Protein 4C0R (pdb70)

B-factor: mean 17.88, std 7.87, range [5.12, 104.52]

Organism: Streptococcus mutans (NCBI:txid1309)

Secondary structure (DSSP, 8-state):
-PEEEEEEE--EETTTEEEETTEEESHHHHHHHHHHTT-SSEEEEEEE--HHHHHHHHHTTS-SEEEEEEEP-HHHHTTSEE-S--EE--EEEEEETT-S--SGGGGTT-EEEE-TTSTHHHHHHHHHHH-TTS--EEEE--S-HHHHHHHHHTTSSS-EEEEHHHHHHHHHHTT-TTEEEEE---SS--EEEEEE-TT-HHHHHHHHHHHHHHHHTTHHHHHIIIIISS--PPPGGG-/-EEEEEE---BTTTBEEETTEEESHHHHHHHHHHTT-SS-EEEEEE--HHHHHHHHHTTS-SEEEEEEEP-HHHHTTSEEPSP-EE--EEEEEETT-S--SGGGGTT-EEEE-TTSTHHHHHHHHHHTSTTS--EEEE--S-HHHHHHHHHTTSSS-EEEEHHHHHHHHHHTT-TTEEEEE---SS--EEEEEE-TT-HHHHHHHHHHHHHHHHTTHHHHHIIIIISS--PPPGGGG-

Nearest PDB structures (foldseek):
  4c0r-assembly1_A  TM=1.004E+00  e=1.695E-51  Streptococcus mutans
  4eq9-assembly1_A  TM=9.836E-01  e=1.104E-36  Streptococcus pneumoniae str. Canada MDR_19A
  5uh0-assembly3_A  TM=8.192E-01  e=5.612E-16  Yersinia pestis
  2q89-assembly1_A  TM=8.046E-01  e=5.385E-15  Sinorhizobium meliloti
  5uh0-assembly3_B-2  TM=8.343E-01  e=3.258E-15  Yersinia pestis

Structure (mmCIF, N/CA/C/O backbone):
data_4C0R
#
_entry.id   4C0R
#
_cell.length_a   37.040
_cell.length_b   103.120
_cell.length_c   64.090
_cell.angle_alpha   90.00
_cell.angle_beta   92.31
_cell.angle_gamma   90.00
#
_symmetry.space_group_name_H-M   'P 1 21 1'
#
loop_
_entity.id
_entity.type
_entity.pdbx_description
1 polymer 'PUTATIVE AMINO ACID BINDING PROTEIN'
2 non-polymer 'OXIDIZED GLUTATHIONE DISULFIDE'
3 non-polymer 'CADMIUM ION'
4 non-polymer 'CHLORIDE ION'
5 water water
#
loop_
_atom_site.group_PDB
_atom_site.id
_atom_site.type_symbol
_atom_site.label_atom_id
_atom_site.label_alt_id
_atom_site.label_comp_id
_atom_site.label_asym_id
_atom_site.label_entity_id
_atom_site.label_seq_id
_atom_site.pdbx_PDB_ins_code
_atom_site.Cartn_x
_atom_site.Cartn_y
_atom_site.Cartn_z
_atom_site.occupancy
_atom_site.B_iso_or_equiv
_atom_site.auth_seq_id
_atom_site.auth_comp_id
_atom_site.auth_asym_id
_atom_site.auth_atom_id
_atom_site.pdbx_PDB_model_num
ATOM 1 N N . MET A 1 1 ? 8.896 24.298 9.791 1.00 29.66 1 MET A N 1
ATOM 2 C CA . MET A 1 1 ? 7.707 23.551 10.318 1.00 22.54 1 MET A CA 1
ATOM 3 C C . MET A 1 1 ? 7.979 23.083 11.746 1.00 21.19 1 MET A C 1
ATOM 4 O O . MET A 1 1 ? 9.103 23.137 12.236 1.00 21.34 1 MET A O 1
ATOM 20 N N . ASP A 1 2 ? 6.928 22.690 12.443 1.00 19.17 2 ASP A N 1
ATOM 21 C CA . ASP A 1 2 ? 7.084 22.290 13.829 1.00 17.29 2 ASP A CA 1
ATOM 22 C C . ASP A 1 2 ? 8.101 21.143 13.900 1.00 19.07 2 ASP A C 1
ATOM 23 O O . ASP A 1 2 ? 8.247 20.354 12.960 1.00 20.47 2 ASP A O 1
ATOM 32 N N . LYS A 1 3 ? 8.747 21.026 15.053 1.00 16.84 3 LYS A N 1
ATOM 33 C CA . LYS A 1 3 ? 9.652 19.932 15.315 1.00 14.07 3 LYS A CA 1
ATOM 34 C C . LYS A 1 3 ? 8.864 18.623 15.353 1.00 18.33 3 LYS A C 1
ATOM 35 O O . LYS A 1 3 ? 7.867 18.541 16.077 1.00 18.72 3 LYS A O 1
ATOM 42 N N . THR A 1 4 ? 9.298 17.609 14.593 1.00 17.39 4 THR A N 1
ATOM 43 C CA . THR A 1 4 ? 8.673 16.280 14.581 1.00 13.88 4 THR A CA 1
ATOM 44 C C . THR A 1 4 ? 9.286 15.515 15.741 1.00 14.95 4 THR A C 1
ATOM 45 O O . THR A 1 4 ? 10.515 15.406 15.810 1.00 21.10 4 THR A O 1
ATOM 56 N N . VAL A 1 5 ? 8.447 15.006 16.616 1.00 14.15 5 VAL A N 1
ATOM 57 C CA . VAL A 1 5 ? 8.873 14.172 17.744 1.00 14.67 5 VAL A CA 1
ATOM 58 C C . VAL A 1 5 ? 8.301 12.804 17.429 1.00 11.21 5 VAL A C 1
ATOM 59 O O . VAL A 1 5 ? 7.094 12.692 17.222 1.00 13.41 5 VAL A O 1
ATOM 72 N N . THR A 1 6 ? 9.109 11.742 17.447 1.00 8.75 6 THR A N 1
ATOM 73 C CA . THR A 1 6 ? 8.565 10.401 17.240 1.00 9.91 6 THR A CA 1
ATOM 74 C C . THR A 1 6 ? 8.510 9.633 18.563 1.00 9.15 6 THR A C 1
ATOM 75 O O . THR A 1 6 ? 9.495 9.495 19.273 1.00 9.33 6 THR A O 1
ATOM 86 N N . LEU A 1 7 ? 7.291 9.245 18.914 1.00 8.17 7 LEU A N 1
ATOM 87 C CA . LEU A 1 7 ? 7.020 8.361 20.064 1.00 8.50 7 LEU A CA 1
ATOM 88 C C . LEU A 1 7 ? 6.972 6.924 19.564 1.00 9.55 7 LEU A C 1
ATOM 89 O O . LEU A 1 7 ? 6.191 6.588 18.667 1.00 11.10 7 LEU A O 1
ATOM 105 N N . ALA A 1 8 ? 7.852 6.099 20.121 1.00 7.42 8 ALA A N 1
ATOM 106 C CA . ALA A 1 8 ? 7.916 4.673 19.758 1.00 8.85 8 ALA A CA 1
ATOM 107 C C . ALA A 1 8 ? 7.202 3.798 20.777 1.00 6.49 8 ALA A C 1
ATOM 108 O O . ALA A 1 8 ? 7.300 4.018 21.983 1.00 8.03 8 ALA A O 1
ATOM 115 N N . THR A 1 9 ? 6.419 2.830 20.257 1.00 7.92 9 THR A N 1
ATOM 116 C CA . THR A 1 9 ? 5.674 1.936 21.088 1.00 8.06 9 THR A CA 1
ATOM 117 C C . THR A 1 9 ? 5.638 0.571 20.466 1.00 10.64 9 THR A C 1
ATOM 118 O O . THR A 1 9 ? 5.903 0.466 19.287 1.00 10.23 9 THR A O 1
ATOM 129 N N . VAL A 1 10 ? 5.273 -0.465 21.218 1.00 8.85 10 VAL A N 1
ATOM 130 C CA . VAL A 1 10 ? 5.141 -1.793 20.609 1.00 7.53 10 VAL A CA 1
ATOM 131 C C . VAL A 1 10 ? 3.712 -1.980 20.113 1.00 8.73 10 VAL A C 1
ATOM 132 O O . VAL A 1 10 ? 3.487 -2.572 19.046 1.00 9.94 10 VAL A O 1
ATOM 145 N N . GLY A 1 11 ? 2.711 -1.521 20.858 1.00 8.92 11 GLY A N 1
ATOM 146 C CA . GLY A 1 11 ? 1.351 -1.599 20.386 1.00 8.03 11 GLY A CA 1
ATOM 147 C C . GLY A 1 11 ? 0.742 -2.989 20.487 1.00 9.31 11 GLY A C 1
ATOM 148 O O . GLY A 1 11 ? -0.296 -3.262 19.835 1.00 11.17 11 GLY A O 1
ATOM 152 N N . THR A 1 12 ? 1.297 -3.830 21.374 1.00 8.92 12 THR A N 1
ATOM 153 C CA . THR A 1 12 ? 0.747 -5.154 21.644 1.00 9.91 12 THR A CA 1
ATOM 154 C C . THR A 1 12 ? 0.498 -5.440 23.104 1.00 10.64 12 THR A C 1
ATOM 155 O O . THR A 1 12 ? 0.554 -6.602 23.561 1.00 11.65 12 THR A O 1
ATOM 166 N N . THR A 1 13 ? 0.216 -4.391 23.867 1.00 8.98 13 THR A N 1
ATOM 167 C CA . THR A 1 13 ? 0.037 -4.480 25.301 1.00 7.80 13 THR A CA 1
ATOM 168 C C . THR A 1 13 ? -1.252 -3.776 25.745 1.00 7.17 13 THR A C 1
ATOM 169 O O . THR A 1 13 ? -1.202 -2.689 26.342 1.00 8.41 13 THR A O 1
ATOM 180 N N . ASN A 1 14 ? -2.356 -4.393 25.434 1.00 8.54 14 ASN A N 1
ATOM 181 C CA . ASN A 1 14 ? -3.652 -3.839 25.803 1.00 7.73 14 ASN A CA 1
ATOM 182 C C . ASN A 1 14 ? -3.740 -3.808 27.320 1.00 7.39 14 ASN A C 1
ATOM 183 O O . ASN A 1 14 ? -3.402 -4.789 27.945 1.00 8.78 14 ASN A O 1
ATOM 194 N N . PRO A 1 15 ? -4.183 -2.692 27.932 1.00 7.16 15 PRO A N 1
ATOM 195 C CA . PRO A 1 15 ? -4.764 -1.473 27.369 1.00 7.72 15 PRO A CA 1
ATOM 196 C C . PRO A 1 15 ? -3.850 -0.262 27.350 1.00 7.17 15 PRO A C 1
ATOM 197 O O . PRO A 1 15 ? -4.304 0.841 27.169 1.00 8.90 15 PRO A O 1
ATOM 208 N N . PHE A 1 16 ? -2.540 -0.470 27.484 1.00 6.39 16 PHE A N 1
ATOM 209 C CA . PHE A 1 16 ? -1.597 0.638 27.464 1.00 6.44 16 PHE A CA 1
ATOM 210 C C . PHE A 1 16 ? -1.287 1.111 26.066 1.00 6.56 16 PHE A C 1
ATOM 211 O O . PHE A 1 16 ? -1.188 2.295 25.798 1.00 7.37 16 PHE A O 1
ATOM 228 N N . SER A 1 17 ? -1.145 0.144 25.181 1.00 6.78 17 SER A N 1
ATOM 229 C CA . SER A 1 17 ? -0.721 0.429 23.819 1.00 6.54 17 SER A CA 1
ATOM 230 C C . SER A 1 17 ? -1.183 -0.714 22.918 1.00 6.84 17 SER A C 1
ATOM 231 O O . SER A 1 17 ? -0.745 -1.852 23.078 1.00 8.64 17 SER A O 1
ATOM 239 N N . TYR A 1 18 ? -2.102 -0.417 22.018 1.00 7.33 18 TYR A N 1
ATOM 240 C CA . TYR A 1 18 ? -2.732 -1.469 21.169 1.00 9.17 18 TYR A CA 1
ATOM 241 C C . TYR A 1 18 ? -3.429 -0.807 19.979 1.00 9.05 18 TYR A C 1
ATOM 242 O O . TYR A 1 18 ? -3.627 0.376 19.943 1.00 9.67 18 TYR A O 1
ATOM 260 N N . GLU A 1 19 ? -3.807 -1.610 18.985 1.00 11.76 19 GLU A N 1
ATOM 261 C CA . GLU A 1 19 ? -4.585 -1.076 17.892 1.00 10.27 19 GLU A CA 1
ATOM 262 C C . GLU A 1 19 ? -6.050 -1.439 17.982 1.00 12.48 19 GLU A C 1
ATOM 263 O O . GLU A 1 19 ? -6.418 -2.537 18.374 1.00 13.96 19 GLU A O 1
ATOM 275 N N . LYS A 1 20 ? -6.857 -0.479 17.557 1.00 16.48 20 LYS A N 1
ATOM 276 C CA . LYS A 1 20 ? -8.298 -0.668 17.360 1.00 15.44 20 LYS A CA 1
ATOM 277 C C . LYS A 1 20 ? -8.569 -0.253 15.915 1.00 18.42 20 LYS A C 1
ATOM 278 O O . LYS A 1 20 ? -8.221 0.859 15.515 1.00 18.57 20 LYS A O 1
ATOM 285 N N . LYS A 1 21 ? -9.125 -1.184 15.136 1.00 22.18 21 LYS A N 1
ATOM 286 C CA . LYS A 1 21 ? -9.344 -0.928 13.708 1.00 27.32 21 LYS A CA 1
ATOM 287 C C . LYS A 1 21 ? -8.065 -0.418 13.042 1.00 22.44 21 LYS A C 1
ATOM 288 O O . LYS A 1 21 ? -8.082 0.495 12.225 1.00 21.90 21 LYS A O 1
ATOM 292 N N . GLY A 1 22 ? -6.929 -0.979 13.422 1.00 19.54 22 GLY A N 1
ATOM 293 C CA . GLY A 1 22 ? -5.675 -0.569 12.837 1.00 16.12 22 GLY A CA 1
ATOM 294 C C . GLY A 1 22 ? -5.009 0.676 13.367 1.00 17.10 22 GLY A C 1
ATOM 295 O O . GLY A 1 22 ? -3.878 0.977 12.988 1.00 19.50 22 GLY A O 1
ATOM 299 N N . LYS A 1 23 ? -5.690 1.408 14.250 1.00 16.63 23 LYS A N 1
ATOM 300 C CA . LYS A 1 23 ? -5.137 2.665 14.733 1.00 15.08 23 LYS A CA 1
ATOM 301 C C . LYS A 1 23 ? -4.626 2.536 16.184 1.00 14.14 23 LYS A C 1
ATOM 302 O O . LYS A 1 23 ? -5.295 1.917 17.011 1.00 14.84 23 LYS A O 1
ATOM 3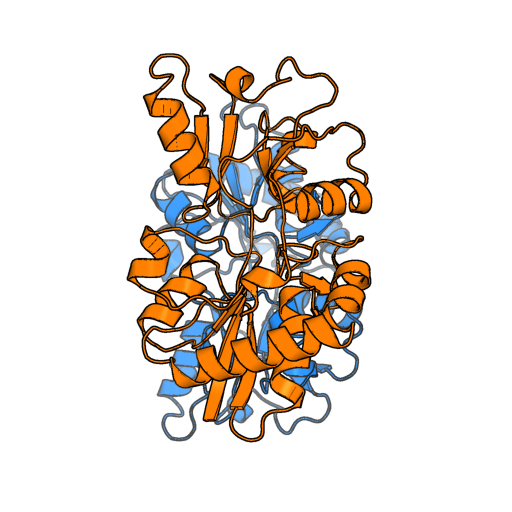06 N N . LEU A 1 24 ? -3.467 3.109 16.452 1.00 14.00 24 LEU A N 1
ATOM 307 C CA . LEU A 1 24 ? -2.846 3.032 17.792 1.00 13.90 24 LEU A CA 1
ATOM 308 C C . LEU A 1 24 ? -3.663 3.820 18.773 1.00 10.49 24 LEU A C 1
ATOM 309 O O . LEU A 1 24 ? -4.074 4.958 18.499 1.00 12.91 24 LEU A O 1
ATOM 325 N N . THR A 1 25 ? -3.906 3.204 19.932 1.00 9.04 25 THR A N 1
ATOM 326 C CA . THR A 1 25 ? -4.623 3.791 21.029 1.00 10.67 25 THR A CA 1
ATOM 327 C C . THR A 1 25 ? -4.151 3.132 22.319 1.00 9.29 25 THR A C 1
ATOM 328 O O . THR A 1 25 ? -3.106 2.485 22.325 1.00 11.31 25 THR A O 1
ATOM 339 N N . GLY A 1 26 ? -4.868 3.359 23.401 1.00 9.02 26 GLY A N 1
ATOM 340 C CA . GLY A 1 26 ? -4.469 2.864 24.699 1.00 8.14 26 GLY A CA 1
ATOM 341 C C . GLY A 1 26 ? -3.941 4.017 25.570 1.00 8.76 26 GLY A C 1
ATOM 342 O O . GLY A 1 26 ? -3.675 5.114 25.106 1.00 9.57 26 GLY A O 1
ATOM 346 N N . TYR A 1 27 ? -3.807 3.754 26.853 1.00 6.42 27 TYR A N 1
ATOM 347 C CA . TYR A 1 27 ? -3.507 4.789 27.819 1.00 7.19 27 TYR A CA 1
ATOM 348 C C . TYR A 1 27 ? -2.226 5.529 27.438 1.00 6.33 27 TYR A C 1
ATOM 349 O O . TYR A 1 27 ? -2.199 6.740 27.518 1.00 6.71 27 TYR A O 1
ATOM 367 N N . ASP A 1 28 ? -1.128 4.829 27.179 1.00 7.17 28 ASP A N 1
ATOM 368 C CA . ASP A 1 28 ? 0.114 5.560 26.920 1.00 7.82 28 ASP A CA 1
ATOM 369 C C . ASP A 1 28 ? -0.082 6.545 25.739 1.00 7.48 28 ASP A C 1
ATOM 370 O O . ASP A 1 28 ? 0.414 7.684 25.740 1.00 7.06 28 ASP A O 1
ATOM 379 N N . ILE A 1 29 ? -0.758 6.059 24.704 1.00 8.03 29 ILE A N 1
ATOM 380 C CA . ILE A 1 29 ? -0.941 6.821 23.490 1.00 8.02 29 ILE A CA 1
ATOM 381 C C . ILE A 1 29 ? -1.867 7.987 23.692 1.00 6.90 29 ILE A C 1
ATOM 382 O O . ILE A 1 29 ? -1.589 9.121 23.231 1.00 7.81 29 ILE A O 1
ATOM 398 N N . GLU A 1 30 ? -2.978 7.746 24.378 1.00 8.07 30 GLU A N 1
ATOM 399 C CA . GLU A 1 30 ? -3.965 8.778 24.546 1.00 8.16 30 GLU A CA 1
ATOM 400 C C . GLU A 1 30 ? -3.494 9.824 25.570 1.00 8.17 30 GLU A C 1
ATOM 401 O O . GLU A 1 30 ? -3.822 11.030 25.444 1.00 7.88 30 GLU A O 1
ATOM 413 N N . VAL A 1 31 ? -2.730 9.408 26.585 1.00 7.10 31 VAL A N 1
ATOM 414 C CA . VAL A 1 31 ? -2.075 10.375 27.442 1.00 7.64 31 VAL A CA 1
ATOM 415 C C . VAL A 1 31 ? -1.115 11.259 26.690 1.00 7.17 31 VAL A C 1
ATOM 416 O O . VAL A 1 31 ? -1.125 12.470 26.838 1.00 7.04 31 VAL A O 1
ATOM 429 N N . ALA A 1 32 ? -0.256 10.644 25.868 1.00 5.12 32 ALA A N 1
ATOM 430 C CA . ALA A 1 32 ? 0.641 11.427 25.056 1.00 8.29 32 ALA A CA 1
ATOM 431 C C . ALA A 1 32 ? -0.132 12.422 24.157 1.00 8.28 32 ALA A C 1
ATOM 432 O O . ALA A 1 32 ? 0.242 13.592 24.075 1.00 7.76 32 ALA A O 1
ATOM 439 N N . LYS A 1 33 ? -1.189 11.952 23.484 1.00 7.24 33 LYS A N 1
ATOM 440 C CA . LYS A 1 33 ? -1.975 12.843 22.632 1.00 7.57 33 LYS A CA 1
ATOM 441 C C . LYS A 1 33 ? -2.529 14.001 23.445 1.00 9.09 33 LYS A C 1
ATOM 442 O O . LYS A 1 33 ? -2.530 15.138 22.987 1.00 8.76 33 LYS A O 1
ATOM 461 N N . GLU A 1 34 ? -3.028 13.722 24.627 1.00 8.35 34 GLU A N 1
ATOM 462 C CA . GLU A 1 34 ? -3.568 14.808 25.458 1.00 8.47 34 GLU A CA 1
ATOM 463 C C . GLU A 1 34 ? -2.472 15.773 25.904 1.00 10.18 34 GLU A C 1
ATOM 464 O O . GLU A 1 34 ? -2.665 16.987 25.839 1.00 8.83 34 GLU A O 1
ATOM 476 N N . VAL A 1 35 ? -1.328 15.254 26.291 1.00 7.01 35 VAL A N 1
ATOM 477 C CA . VAL A 1 35 ? -0.179 16.109 26.612 1.00 6.47 35 VAL A CA 1
ATOM 478 C C . VAL A 1 35 ? 0.146 17.072 25.463 1.00 8.96 35 VAL A C 1
ATOM 479 O O . VAL A 1 35 ? 0.371 18.268 25.654 1.00 9.75 35 VAL A O 1
ATOM 492 N N . PHE A 1 36 ? 0.262 16.522 24.285 1.00 7.67 36 PHE A N 1
ATOM 493 C CA . PHE A 1 36 ? 0.728 17.280 23.143 1.00 10.33 36 PHE A CA 1
ATOM 494 C C . PHE A 1 36 ? -0.345 18.162 22.458 1.00 11.67 36 PHE A C 1
ATOM 495 O O . PHE A 1 36 ? 0.013 18.978 21.591 1.00 11.66 36 PHE A O 1
ATOM 512 N N . LYS A 1 37 ? -1.601 18.039 22.862 1.00 9.32 37 LYS A N 1
ATOM 513 C CA . LYS A 1 37 ? -2.652 18.939 22.353 1.00 11.31 37 LYS A CA 1
ATOM 514 C C . LYS A 1 37 ? -2.292 20.378 22.601 1.00 12.71 37 LYS A C 1
ATOM 515 O O . LYS A 1 37 ? -2.667 21.277 21.789 1.00 13.86 37 LYS A O 1
ATOM 525 N N . ALA A 1 38 ? -1.615 20.684 23.714 1.00 10.18 38 ALA A N 1
ATOM 526 C CA . ALA A 1 38 ? -1.395 22.057 24.116 1.00 11.35 38 ALA A CA 1
ATOM 527 C C . ALA A 1 38 ? -0.043 22.579 23.665 1.00 14.63 38 ALA A C 1
ATOM 528 O O . ALA A 1 38 ? 0.494 23.447 24.309 1.00 17.09 38 ALA A O 1
ATOM 535 N N . SER A 1 39 ? 0.485 22.089 22.556 1.00 10.75 39 SER A N 1
ATOM 536 C CA . SER A 1 39 ? 1.795 22.515 22.095 1.00 10.58 39 SER A CA 1
ATOM 537 C C . SER A 1 39 ? 1.699 23.080 20.709 1.00 12.25 39 SER A C 1
ATOM 538 O O . SER A 1 39 ? 1.089 22.461 19.889 1.00 14.22 39 SER A O 1
ATOM 546 N N . ASP A 1 40 ? 2.314 24.240 20.468 1.00 14.78 40 ASP A N 1
ATOM 547 C CA . ASP A 1 40 ? 2.546 24.784 19.126 1.00 14.45 40 ASP A CA 1
ATOM 548 C C . ASP A 1 40 ? 3.889 24.366 18.548 1.00 13.36 40 ASP A C 1
ATOM 549 O O . ASP A 1 40 ? 4.167 24.693 17.429 1.00 16.82 40 ASP A O 1
ATOM 558 N N . LYS A 1 41 ? 4.722 23.706 19.328 1.00 12.95 41 LYS A N 1
ATOM 559 C CA . LYS A 1 41 ? 6.124 23.469 18.991 1.00 14.84 41 LYS A CA 1
ATOM 560 C C . LYS A 1 41 ? 6.330 22.077 18.466 1.00 13.99 41 LYS A C 1
ATOM 561 O O . LYS A 1 41 ? 7.051 21.891 17.466 1.00 12.37 41 LYS A O 1
ATOM 580 N N . TYR A 1 42 ? 5.682 21.101 19.107 1.00 11.38 42 TYR A N 1
ATOM 581 C CA . TYR A 1 42 ? 5.933 19.706 18.755 1.00 11.93 42 TYR A CA 1
ATOM 582 C C . TYR A 1 42 ? 4.762 19.082 17.980 1.00 11.32 42 TYR A C 1
ATOM 583 O O . TYR A 1 42 ? 3.591 19.188 18.380 1.00 11.26 42 TYR A O 1
ATOM 601 N N . ASP A 1 43 ? 5.078 18.406 16.883 1.00 11.13 43 ASP A N 1
ATOM 602 C CA . ASP A 1 43 ? 4.121 17.565 16.172 1.00 12.22 43 ASP A CA 1
ATOM 603 C C . ASP A 1 43 ? 4.594 16.128 16.359 1.00 11.72 43 ASP A C 1
ATOM 604 O O . ASP A 1 43 ? 5.700 15.773 15.914 1.00 13.45 43 ASP A O 1
ATOM 613 N N . VAL A 1 44 ? 3.750 15.304 16.992 1.00 10.81 44 VAL A N 1
ATOM 614 C CA . VAL A 1 44 ? 4.151 13.954 17.364 1.00 11.49 44 VAL A CA 1
ATOM 615 C C . VAL A 1 44 ? 3.684 12.964 16.305 1.00 9.33 44 VAL A C 1
ATOM 616 O O . VAL A 1 44 ? 2.572 13.064 15.758 1.00 12.89 44 VAL A O 1
ATOM 629 N N . LYS A 1 45 ? 4.578 12.023 16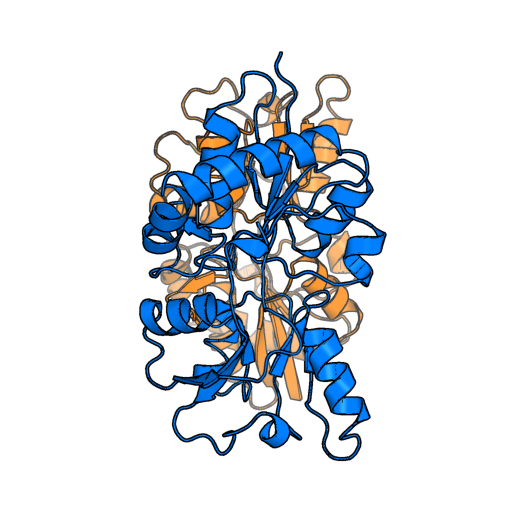.043 1.00 10.26 45 LYS A N 1
ATOM 630 C CA A LYS A 1 45 ? 4.351 10.848 15.219 0.43 12.39 45 LYS A CA 1
ATOM 631 C CA B LYS A 1 45 ? 4.304 10.845 15.244 0.57 12.39 45 LYS A CA 1
ATOM 632 C C . LYS A 1 45 ? 4.347 9.654 16.159 1.00 9.88 45 LYS A C 1
ATOM 633 O O . LYS A 1 45 ? 5.282 9.515 16.936 1.00 13.10 45 LYS A O 1
ATOM 670 N N . TYR A 1 46 ? 3.326 8.818 16.073 1.00 11.45 46 TYR A N 1
ATOM 671 C CA . TYR A 1 46 ? 3.220 7.646 16.917 1.00 11.25 46 TYR A CA 1
ATOM 672 C C . TYR A 1 46 ? 3.582 6.436 16.057 1.00 10.79 46 TYR A C 1
ATOM 673 O O . TYR A 1 46 ? 2.875 6.146 15.076 1.00 13.92 46 TYR A O 1
ATOM 691 N N . GLN A 1 47 ? 4.671 5.746 16.420 1.00 9.80 47 GLN A N 1
ATOM 692 C CA . GLN A 1 47 ? 5.249 4.724 15.575 1.00 11.38 47 GLN A CA 1
ATOM 693 C C . GLN A 1 47 ? 5.304 3.392 16.288 1.00 10.60 47 GLN A C 1
ATOM 694 O O . GLN A 1 47 ? 5.932 3.287 17.356 1.00 12.12 47 GLN A O 1
ATOM 708 N N . LYS A 1 48 ? 4.724 2.371 15.664 1.00 12.81 48 LYS A N 1
ATOM 709 C CA . LYS A 1 48 ? 4.812 1.016 16.183 1.00 12.66 48 LYS A CA 1
ATOM 710 C C . LYS A 1 48 ? 6.179 0.477 15.742 1.00 14.88 48 LYS A C 1
ATOM 711 O O . LYS A 1 48 ? 6.607 0.676 14.590 1.00 15.82 48 LYS A O 1
ATOM 730 N N . THR A 1 49 ? 6.876 -0.174 16.644 1.00 12.18 49 THR A N 1
ATOM 731 C CA . THR A 1 49 ? 8.164 -0.734 16.340 1.00 12.16 49 THR A CA 1
ATOM 732 C C . THR A 1 49 ? 8.414 -1.945 17.266 1.00 13.86 49 THR A C 1
ATOM 733 O O . THR A 1 49 ? 7.584 -2.229 18.140 1.00 12.18 49 THR A O 1
ATOM 744 N N . GLU A 1 50 ? 9.509 -2.657 17.091 1.00 12.81 50 GLU A N 1
ATOM 745 C CA . GLU A 1 50 ? 9.804 -3.754 17.996 1.00 13.46 50 GLU A CA 1
ATOM 746 C C . GLU A 1 50 ? 10.226 -3.218 19.358 1.00 12.21 50 GLU A C 1
ATOM 747 O O . GLU A 1 50 ? 10.827 -2.153 19.477 1.00 12.63 50 GLU A O 1
ATOM 759 N N . TRP A 1 51 ? 9.973 -4.017 20.396 1.00 12.05 51 TRP A N 1
ATOM 760 C CA . TRP A 1 51 ? 10.351 -3.634 21.744 1.00 11.42 51 TRP A CA 1
ATOM 761 C C . TRP A 1 51 ? 11.822 -3.255 21.835 1.00 12.90 51 TRP A C 1
ATOM 762 O O . TRP A 1 51 ? 12.166 -2.219 22.363 1.00 12.76 51 TRP A O 1
ATOM 783 N N . THR A 1 52 ? 12.696 -4.079 21.282 1.00 12.73 52 THR A N 1
ATOM 784 C CA . THR A 1 52 ? 14.123 -3.781 21.446 1.00 13.65 52 THR A CA 1
ATOM 785 C C . THR A 1 52 ? 14.499 -2.512 20.662 1.00 14.41 52 THR A C 1
ATOM 786 O O . THR A 1 52 ? 15.380 -1.777 21.073 1.00 14.19 52 THR A O 1
ATOM 797 N N . SER A 1 53 ? 13.758 -2.239 19.603 1.00 12.67 53 SER A N 1
ATOM 798 C CA . SER A 1 53 ? 14.008 -1.079 18.747 1.00 13.92 53 SER A CA 1
ATOM 799 C C . SER A 1 53 ? 13.586 0.231 19.417 1.00 14.10 53 SER A C 1
ATOM 800 O O . SER A 1 53 ? 14.115 1.290 19.088 1.00 13.82 53 SER A O 1
ATOM 808 N N . ILE A 1 54 ? 12.665 0.186 20.372 1.00 11.82 54 ILE A N 1
ATOM 809 C CA . ILE A 1 54 ? 12.337 1.400 21.123 1.00 9.95 54 ILE A CA 1
ATOM 810 C C . ILE A 1 54 ? 13.610 1.913 21.729 1.00 13.90 54 ILE A C 1
ATOM 811 O O . ILE A 1 54 ? 13.959 3.086 21.609 1.00 11.92 54 ILE A O 1
ATOM 827 N N . PHE A 1 55 ? 14.313 1.010 22.405 1.00 11.53 55 PHE A N 1
ATOM 828 C CA . PHE A 1 55 ? 15.490 1.406 23.146 1.00 11.76 55 PHE A CA 1
ATOM 829 C C . PHE A 1 55 ? 16.647 1.733 22.202 1.00 13.28 55 PHE A C 1
ATOM 830 O O . PHE A 1 55 ? 17.319 2.706 22.438 1.00 12.22 55 PHE A O 1
ATOM 847 N N . SER A 1 56 ? 16.846 0.952 21.165 1.00 14.52 56 SER A N 1
ATOM 848 C CA . SER A 1 56 ? 17.999 1.272 20.292 1.00 16.93 56 SER A CA 1
ATOM 849 C C . SER A 1 56 ? 17.739 2.562 19.508 1.00 14.91 56 SER A C 1
ATOM 850 O O . SER A 1 56 ? 18.652 3.339 19.217 1.00 14.88 56 SER A O 1
ATOM 858 N N . GLY A 1 57 ? 16.486 2.836 19.198 1.00 12.60 57 GLY A N 1
ATOM 859 C CA . GLY A 1 57 ? 16.131 4.074 18.529 1.00 12.28 57 GLY A CA 1
ATOM 860 C C . GLY A 1 57 ? 16.227 5.291 19.413 1.00 11.30 57 GLY A C 1
ATOM 861 O O . GLY A 1 57 ? 16.587 6.380 18.963 1.00 12.72 57 GLY A O 1
ATOM 865 N N . LEU A 1 58 ? 15.926 5.122 20.700 1.00 11.63 58 LEU A N 1
ATOM 866 C CA . LEU A 1 58 ? 16.144 6.200 21.628 1.00 9.14 58 LEU A CA 1
ATOM 867 C C . LEU A 1 58 ? 17.654 6.454 21.784 1.00 13.45 58 LEU A C 1
ATOM 868 O O . LEU A 1 58 ? 18.077 7.602 21.923 1.00 13.73 58 LEU A O 1
ATOM 884 N N . ASP A 1 59 ? 18.458 5.391 21.779 1.00 14.28 59 ASP A N 1
ATOM 885 C CA . ASP A 1 59 ? 19.921 5.561 21.872 1.00 16.39 59 ASP A CA 1
ATOM 886 C C . ASP A 1 59 ? 20.448 6.379 20.699 1.00 17.57 59 ASP A C 1
ATOM 887 O O . ASP A 1 59 ? 21.393 7.153 20.855 1.00 19.80 59 ASP A O 1
ATOM 896 N N . SER A 1 60 ? 19.891 6.177 19.514 1.00 16.68 60 SER A N 1
ATOM 897 C CA . SER A 1 60 ? 20.417 6.843 18.313 1.00 19.81 60 SER A CA 1
ATOM 898 C C . SER A 1 60 ? 19.705 8.157 17.972 1.00 21.16 60 SER A C 1
ATOM 899 O O . SER A 1 60 ? 20.008 8.816 16.962 1.00 24.12 60 SER A O 1
ATOM 907 N N . ASP A 1 61 ? 18.751 8.530 18.812 1.00 18.30 61 ASP A N 1
ATOM 908 C CA . ASP A 1 61 ? 17.833 9.622 18.528 1.00 19.02 61 ASP A CA 1
ATOM 909 C C . ASP A 1 61 ? 16.996 9.524 17.249 1.00 18.12 61 ASP A C 1
ATOM 910 O O . ASP A 1 61 ? 16.475 10.535 16.781 1.00 21.26 61 ASP A O 1
ATOM 919 N N . LYS A 1 62 ? 16.799 8.305 16.747 1.00 15.44 62 LYS A N 1
ATOM 920 C CA . LYS A 1 62 ? 15.777 8.002 15.779 1.00 14.34 62 LYS A CA 1
ATOM 921 C C . LYS A 1 62 ? 14.423 8.261 16.438 1.00 15.25 62 LYS A C 1
ATOM 922 O O . LYS A 1 62 ? 13.519 8.738 15.806 1.00 13.09 62 LYS A O 1
ATOM 941 N N . TYR A 1 63 ? 14.294 7.892 17.711 1.00 13.22 63 TYR A N 1
ATOM 942 C CA . TYR A 1 63 ? 13.054 8.148 18.432 1.00 10.75 63 TYR A CA 1
ATOM 943 C C . TYR A 1 63 ? 13.352 9.096 19.580 1.00 9.61 63 TYR A C 1
ATOM 944 O O . TYR A 1 63 ? 14.464 9.106 20.094 1.00 11.32 63 TYR A O 1
ATOM 962 N N . GLN A 1 64 ? 12.362 9.890 20.007 1.00 9.98 64 GLN A N 1
ATOM 963 C CA . GLN A 1 64 ? 12.507 10.826 21.124 1.00 9.75 64 GLN A CA 1
ATOM 964 C C . GLN A 1 64 ? 11.783 10.400 22.399 1.00 8.04 64 GLN A C 1
ATOM 965 O O . GLN A 1 64 ? 12.219 10.752 23.476 1.00 10.12 64 GLN A O 1
ATOM 979 N N . ILE A 1 65 ? 10.669 9.654 22.253 1.00 8.66 65 ILE A N 1
ATOM 980 C CA . ILE A 1 65 ? 9.877 9.227 23.406 1.00 7.64 65 ILE A CA 1
ATOM 981 C C . ILE A 1 65 ? 9.620 7.747 23.233 1.00 7.99 65 ILE A C 1
ATOM 982 O O . ILE A 1 65 ? 9.419 7.271 22.107 1.00 8.63 65 ILE A O 1
ATOM 998 N N . GLY A 1 66 ? 9.616 7.003 24.330 1.00 6.86 66 GLY A N 1
ATOM 999 C CA . GLY A 1 66 ? 9.206 5.613 24.354 1.00 10.06 66 GLY A CA 1
ATOM 1000 C C . GLY A 1 66 ? 8.044 5.478 25.324 1.00 8.46 66 GLY A C 1
ATOM 1001 O O . GLY A 1 66 ? 8.035 6.098 26.387 1.00 6.43 66 GLY A O 1
ATOM 1005 N N . ALA A 1 67 ? 7.059 4.678 24.958 1.00 7.60 67 ALA A N 1
ATOM 1006 C CA . ALA A 1 67 ? 5.865 4.487 25.803 1.00 6.68 67 ALA A CA 1
ATOM 1007 C C . ALA A 1 67 ? 5.290 3.143 25.509 1.00 6.75 67 ALA A C 1
ATOM 1008 O O . ALA A 1 67 ? 4.926 2.875 24.375 1.00 8.91 67 ALA A O 1
ATOM 1015 N N . ASN A 1 68 ? 5.261 2.289 26.505 1.00 6.73 68 ASN A N 1
ATOM 1016 C CA . ASN A 1 68 ? 4.643 0.975 26.427 1.00 7.32 68 ASN A CA 1
ATOM 1017 C C . ASN A 1 68 ? 4.655 0.322 27.823 1.00 9.35 68 ASN A C 1
ATOM 1018 O O . ASN A 1 68 ? 5.350 -0.657 28.049 1.00 6.37 68 ASN A O 1
ATOM 1029 N N . ASN A 1 69 ? 3.888 0.838 28.759 1.00 7.96 69 ASN A N 1
ATOM 1030 C CA . ASN A 1 69 ? 3.812 0.232 30.116 1.00 7.35 69 ASN A CA 1
ATOM 1031 C C . ASN A 1 69 ? 5.236 0.059 30.710 1.00 7.37 69 ASN A C 1
ATOM 1032 O O . ASN A 1 69 ? 5.548 -0.973 31.308 1.00 7.96 69 ASN A O 1
ATOM 1043 N N . ILE A 1 70 ? 6.066 1.085 30.549 1.00 6.39 70 ILE A N 1
ATOM 1044 C CA . ILE A 1 70 ? 7.483 0.962 30.897 1.00 7.13 70 ILE A CA 1
ATOM 1045 C C . ILE A 1 70 ? 7.782 1.307 32.332 1.00 6.32 70 ILE A C 1
ATOM 1046 O O . ILE A 1 70 ? 7.469 2.386 32.788 1.00 7.69 70 ILE A O 1
ATOM 1062 N N . SER A 1 71 ? 8.397 0.375 33.047 1.00 5.65 71 SER A N 1
ATOM 1063 C CA . SER A 1 71 ? 8.798 0.540 34.424 1.00 6.42 71 SER A CA 1
ATOM 1064 C C . SER A 1 71 ? 10.119 1.308 34.552 1.00 6.79 71 SER A C 1
ATOM 1065 O O . SER A 1 71 ? 10.901 1.374 33.623 1.00 7.82 71 SER A O 1
ATOM 1073 N N . TYR A 1 72 ? 10.352 1.858 35.736 1.00 8.39 72 TYR A N 1
ATOM 1074 C CA . TYR A 1 72 ? 11.673 2.388 36.074 1.00 7.46 72 TYR A CA 1
ATOM 1075 C C . TYR A 1 72 ? 12.631 1.247 36.390 1.00 10.49 72 TYR A C 1
ATOM 1076 O O . TYR A 1 72 ? 12.319 0.360 37.228 1.00 12.34 72 TYR A O 1
ATOM 1094 N N . THR A 1 73 ? 13.841 1.287 35.810 1.00 9.08 73 THR A N 1
ATOM 1095 C CA . THR A 1 73 ? 14.950 0.509 36.359 1.00 9.60 73 THR A CA 1
ATOM 1096 C C . THR A 1 73 ? 16.165 1.382 36.342 1.00 9.36 73 THR A C 1
ATOM 1097 O O . THR A 1 73 ? 16.273 2.315 35.547 1.00 10.52 73 THR A O 1
ATOM 1108 N N . LYS A 1 74 ? 17.083 1.093 37.256 1.00 15.32 74 LYS A N 1
ATOM 1109 C CA . LYS A 1 74 ? 18.367 1.811 37.240 1.00 15.78 74 LYS A CA 1
ATOM 1110 C C . LYS A 1 74 ? 19.107 1.635 35.917 1.00 12.80 74 LYS A C 1
ATOM 1111 O O . LYS A 1 74 ? 19.680 2.604 35.399 1.00 13.16 74 LYS A O 1
ATOM 1118 N N . GLU A 1 75 ? 19.052 0.445 35.325 1.00 12.34 75 GLU A N 1
ATOM 1119 C CA . GLU A 1 75 ? 19.734 0.188 34.041 1.00 16.48 75 GLU A CA 1
ATOM 1120 C C . GLU A 1 75 ? 19.202 1.084 32.928 1.00 14.04 75 GLU A C 1
ATOM 1121 O O . GLU A 1 75 ? 19.931 1.579 32.102 1.00 14.78 75 GLU A O 1
ATOM 1125 N N . ARG A 1 76 ? 17.876 1.322 32.905 1.00 9.87 76 ARG A N 1
ATOM 1126 C CA . ARG A 1 76 ? 17.303 2.183 31.913 1.00 8.93 76 ARG A CA 1
ATOM 1127 C C . ARG A 1 76 ? 17.587 3.658 32.226 1.00 7.53 76 ARG A C 1
ATOM 1128 O O . ARG A 1 76 ? 17.806 4.467 31.307 1.00 10.46 76 ARG A O 1
ATOM 1149 N N . ALA A 1 77 ? 17.536 4.030 33.499 1.00 9.76 77 ALA A N 1
ATOM 1150 C CA . ALA A 1 77 ? 17.726 5.414 33.865 1.00 8.95 77 ALA A CA 1
ATOM 1151 C C . ALA A 1 77 ? 19.161 5.843 33.578 1.00 10.93 77 ALA A C 1
ATOM 1152 O O . ALA A 1 77 ? 19.428 7.000 33.402 1.00 11.90 77 ALA A O 1
ATOM 1159 N N . ASN A 1 78 ? 20.047 4.865 33.517 1.00 11.39 78 ASN A N 1
ATOM 1160 C CA . ASN A 1 78 ? 21.442 5.155 33.132 1.00 12.59 78 ASN A CA 1
ATOM 1161 C C . ASN A 1 78 ? 21.536 5.675 31.710 1.00 13.51 78 ASN A C 1
ATOM 1162 O O . ASN A 1 78 ? 22.524 6.280 31.326 1.00 12.63 78 ASN A O 1
ATOM 1173 N N . LYS A 1 79 ? 20.525 5.417 30.891 1.00 9.50 79 LYS A N 1
ATOM 1174 C CA . LYS A 1 79 ? 20.579 5.706 29.465 1.00 10.77 79 LYS A CA 1
ATOM 1175 C C . LYS A 1 79 ? 19.485 6.661 28.964 1.00 12.56 79 LYS A C 1
ATOM 1176 O O . LYS A 1 79 ? 19.640 7.295 27.925 1.00 12.34 79 LYS A O 1
ATOM 1195 N N . TYR A 1 80 ? 18.359 6.704 29.678 1.00 9.99 80 TYR A N 1
ATOM 1196 C CA . TYR A 1 80 ? 17.175 7.440 29.207 1.00 10.58 80 TYR A CA 1
ATOM 1197 C C . TYR A 1 80 ? 16.657 8.367 30.263 1.00 11.75 80 TYR A C 1
ATOM 1198 O O . TYR A 1 80 ? 16.785 8.073 31.442 1.00 11.72 80 TYR A O 1
ATOM 1216 N N . LEU A 1 81 ? 16.007 9.464 29.848 1.00 8.33 81 LEU A N 1
ATOM 1217 C CA . LEU A 1 81 ? 15.260 10.297 30.791 1.00 8.16 81 LEU A CA 1
ATOM 1218 C C . LEU A 1 81 ? 13.868 9.668 31.058 1.00 8.73 81 LEU A C 1
ATOM 1219 O O . LEU A 1 81 ? 13.280 9.008 30.179 1.00 9.48 81 LEU A O 1
ATOM 1235 N N . TYR A 1 82 ? 13.397 9.837 32.291 1.00 8.40 82 TYR A N 1
ATOM 1236 C CA . TYR A 1 82 ? 12.056 9.402 32.720 1.00 7.07 82 TYR A CA 1
ATOM 1237 C C . TYR A 1 82 ? 11.128 10.615 32.945 1.00 9.62 82 TYR A C 1
ATOM 1238 O O . TYR A 1 82 ? 11.514 11.642 33.537 1.00 10.49 82 TYR A O 1
ATOM 1256 N N . SER A 1 83 ? 9.889 10.505 32.523 1.00 8.84 83 SER A N 1
ATOM 1257 C CA . SER A 1 83 ? 8.879 11.454 32.940 1.00 7.34 83 SER A CA 1
ATOM 1258 C C . SER A 1 83 ? 8.461 11.187 34.394 1.00 9.03 83 SER A C 1
ATOM 1259 O O . SER A 1 83 ? 8.901 10.221 35.009 1.00 8.82 83 SER A O 1
ATOM 1267 N N . ASN A 1 84 ? 7.584 12.041 34.905 1.00 8.86 84 ASN A N 1
ATOM 1268 C CA . ASN A 1 84 ? 6.887 11.710 36.119 1.00 9.33 84 ASN A CA 1
ATOM 1269 C C . ASN A 1 84 ? 5.982 10.521 35.803 1.00 8.95 84 ASN A C 1
ATOM 1270 O O . ASN A 1 84 ? 5.649 10.239 34.638 1.00 9.37 84 ASN A O 1
ATOM 1281 N N . PRO A 1 85 ? 5.653 9.761 36.834 1.00 8.19 85 PRO A N 1
ATOM 1282 C CA . PRO A 1 85 ? 4.909 8.537 36.573 1.00 7.82 85 PRO A CA 1
ATOM 1283 C C . PRO A 1 85 ? 3.508 8.856 36.064 1.00 8.30 85 PRO A C 1
ATOM 1284 O O . PRO A 1 85 ? 2.932 9.904 36.409 1.00 8.71 85 PRO A O 1
ATOM 1295 N N . THR A 1 86 ? 2.983 7.947 35.253 1.00 7.29 86 THR A N 1
ATOM 1296 C CA . THR A 1 86 ? 1.634 8.121 34.710 1.00 6.85 86 THR A CA 1
ATOM 1297 C C . THR A 1 86 ? 0.596 7.120 35.227 1.00 7.90 86 THR A C 1
ATOM 1298 O O . THR A 1 86 ? -0.614 7.353 35.128 1.00 7.51 86 THR A O 1
ATOM 1309 N N . ALA A 1 87 ? 1.011 6.026 35.830 1.00 8.52 87 ALA A N 1
ATOM 1310 C CA . ALA A 1 87 ? 0.085 5.034 36.344 1.00 8.86 87 ALA A CA 1
ATOM 1311 C C . ALA A 1 87 ? 0.833 4.137 37.298 1.00 9.43 87 ALA A C 1
ATOM 1312 O O . ALA A 1 87 ? 2.063 4.080 37.272 1.00 7.00 87 ALA A O 1
ATOM 1319 N N . SER A 1 88 ? 0.082 3.457 38.150 1.00 8.85 88 SER A N 1
ATOM 1320 C CA . SER A 1 88 ? 0.561 2.460 39.074 1.00 8.15 88 SER A CA 1
ATOM 1321 C C . SER A 1 88 ? -0.042 1.118 38.712 1.00 9.58 88 SER A C 1
ATOM 1322 O O . SER A 1 88 ? -1.274 0.979 38.622 1.00 10.39 88 SER A O 1
ATOM 1330 N N . ASN A 1 89 ? 0.788 0.101 38.526 1.00 7.89 89 ASN A N 1
ATOM 1331 C CA . ASN A 1 89 ? 0.368 -1.130 37.902 1.00 7.02 89 ASN A CA 1
ATOM 1332 C C . ASN A 1 89 ? 1.114 -2.315 38.485 1.00 7.99 89 ASN A C 1
ATOM 1333 O O . ASN A 1 89 ? 2.183 -2.726 37.998 1.00 8.22 89 ASN A O 1
ATOM 1344 N N . PRO A 1 90 ? 0.578 -2.904 39.583 1.00 9.46 90 PRO A N 1
ATOM 1345 C CA . PRO A 1 90 ? 1.353 -3.917 40.257 1.00 9.60 90 PRO A CA 1
ATOM 1346 C C . PRO A 1 90 ? 1.351 -5.254 39.554 1.00 9.69 90 PRO A C 1
ATOM 1347 O O . PRO A 1 90 ? 0.542 -5.514 38.679 1.00 8.48 90 PRO A O 1
ATOM 1358 N N . LEU A 1 91 ? 2.304 -6.112 39.927 1.00 9.87 91 LEU A N 1
ATOM 1359 C CA . LEU A 1 91 ? 2.426 -7.383 39.275 1.00 8.15 91 LEU A CA 1
ATOM 1360 C C . LEU A 1 91 ? 1.485 -8.420 39.817 1.00 9.94 91 LEU A C 1
ATOM 1361 O O . LEU A 1 91 ? 1.139 -8.439 41.019 1.00 10.00 91 LEU A O 1
ATOM 1377 N N . VAL A 1 92 ? 1.128 -9.327 38.932 1.00 8.43 92 VAL A N 1
ATOM 1378 C CA . VAL A 1 92 ? 0.385 -10.544 39.288 1.00 8.19 92 VAL A CA 1
ATOM 1379 C C . VAL A 1 92 ? 1.011 -11.796 38.634 1.00 9.28 92 VAL A C 1
ATOM 1380 O O . VAL A 1 92 ? 1.761 -11.728 37.667 1.00 9.88 92 VAL A O 1
ATOM 1393 N N . LEU A 1 93 ? 0.692 -12.939 39.226 1.00 9.96 93 LEU A N 1
ATOM 1394 C CA . LEU A 1 93 ? 0.967 -14.223 38.720 1.00 9.15 93 LEU A CA 1
ATOM 1395 C C . LEU A 1 93 ? -0.326 -14.718 38.077 1.00 12.43 93 LEU A C 1
ATOM 1396 O O . LEU A 1 93 ? -1.362 -14.772 38.723 1.00 14.25 93 LEU A O 1
ATOM 1412 N N . VAL A 1 94 ? -0.280 -15.052 36.802 1.00 9.44 94 VAL A N 1
ATOM 1413 C CA . VAL A 1 94 ? -1.390 -15.601 36.074 1.00 10.89 94 VAL A CA 1
ATOM 1414 C C . VAL A 1 94 ? -1.199 -17.122 36.002 1.00 9.47 94 VAL A C 1
ATOM 1415 O O . VAL A 1 94 ? -0.186 -17.596 35.517 1.00 11.25 94 VAL A O 1
ATOM 1428 N N . VAL A 1 95 ? -2.181 -17.848 36.504 1.00 10.97 95 VAL A N 1
ATOM 1429 C CA . VAL A 1 95 ? -2.151 -19.302 36.574 1.00 11.41 95 VAL A CA 1
ATOM 1430 C C . VAL A 1 95 ? -3.550 -19.826 36.345 1.00 11.15 95 VAL A C 1
ATOM 1431 O O . VAL A 1 95 ? -4.535 -19.101 36.493 1.00 10.60 95 VAL A O 1
ATOM 1444 N N . PRO A 1 96 ? -3.646 -21.107 35.965 1.00 9.86 96 PRO A N 1
ATOM 1445 C CA . PRO A 1 96 ? -4.961 -21.734 35.893 1.00 11.13 96 PRO A CA 1
ATOM 1446 C C . PRO A 1 96 ? -5.630 -21.697 37.246 1.00 11.53 96 PRO A C 1
ATOM 1447 O O . PRO A 1 96 ? -5.004 -21.739 38.284 1.00 12.28 96 PRO A O 1
ATOM 1458 N N . LYS A 1 97 ? -6.958 -21.591 37.251 1.00 13.11 97 LYS A N 1
ATOM 1459 C CA . LYS A 1 97 ? -7.668 -21.609 38.493 1.00 12.89 97 LYS A CA 1
ATOM 1460 C C . LYS A 1 97 ? -7.317 -22.938 39.192 1.00 12.57 97 LYS A C 1
ATOM 1461 O O . LYS A 1 97 ? -7.115 -23.980 38.557 1.00 17.03 97 LYS A O 1
ATOM 1480 N N . ASP A 1 98 ? -7.222 -22.862 40.480 1.00 15.30 98 ASP A N 1
ATOM 1481 C CA . ASP A 1 98 ? -6.897 -24.025 41.295 1.00 15.30 98 ASP A CA 1
ATOM 1482 C C . ASP A 1 98 ? -5.548 -24.636 41.071 1.00 15.30 98 ASP A C 1
ATOM 1483 O O . ASP A 1 98 ? -5.307 -25.769 41.501 1.00 15.30 98 ASP A O 1
ATOM 1487 N N . SER A 1 99 ? -4.660 -23.935 40.376 1.00 20.11 99 SER A N 1
ATOM 1488 C CA . SER A 1 99 ? -3.303 -24.456 40.240 1.00 18.49 99 SER A CA 1
ATOM 1489 C C . SER A 1 99 ? -2.698 -24.715 41.619 1.00 15.13 99 SER A C 1
ATOM 1490 O O . SER A 1 99 ? -3.098 -24.048 42.622 1.00 17.41 99 SER A O 1
ATOM 1498 N N . ASP A 1 100 ? -1.655 -25.580 41.674 1.00 14.47 100 ASP A N 1
ATOM 1499 C CA . ASP A 1 100 ? -0.734 -25.656 42.856 1.00 18.06 100 ASP A CA 1
ATOM 1500 C C . ASP A 1 100 ? 0.034 -24.363 43.103 1.00 18.64 100 ASP A C 1
ATOM 1501 O O . ASP A 1 100 ? 0.682 -24.198 44.133 1.00 19.56 100 ASP A O 1
ATOM 1510 N N . ILE A 1 101 ? 0.035 -23.479 42.121 1.00 16.49 101 ILE A N 1
ATOM 1511 C CA . ILE A 1 101 ? 0.821 -22.268 42.271 1.00 17.17 101 ILE A CA 1
ATOM 1512 C C . ILE A 1 101 ? -0.063 -21.231 42.955 1.00 16.45 101 ILE A C 1
ATOM 1513 O O . ILE A 1 101 ? -1.009 -20.751 42.350 1.00 19.94 101 ILE A O 1
ATOM 1529 N N . LYS A 1 102 ? 0.213 -20.933 44.223 1.00 15.08 102 LYS A N 1
ATOM 1530 C CA . LYS A 1 102 ? -0.615 -20.051 45.032 1.00 18.74 102 LYS A CA 1
ATOM 1531 C C . LYS A 1 102 ? 0.120 -18.815 45.565 1.00 15.55 102 LYS A C 1
ATOM 1532 O O . LYS A 1 102 ? -0.512 -17.820 45.911 1.00 17.45 102 LYS A O 1
ATOM 1551 N N . SER A 1 103 ? 1.447 -18.916 45.618 1.00 18.56 103 SER A N 1
ATOM 1552 C CA . SER A 1 103 ? 2.307 -17.838 46.072 1.00 18.60 103 SER A CA 1
ATOM 1553 C C . SER A 1 103 ? 3.552 -17.827 45.215 1.00 18.17 103 SER A C 1
ATOM 1554 O O . SER A 1 103 ? 3.887 -18.806 44.566 1.00 15.28 103 SER A O 1
ATOM 1562 N N . TYR A 1 104 ? 4.252 -16.698 45.224 1.00 14.98 104 TYR A N 1
ATOM 1563 C CA . TYR A 1 104 ? 5.404 -16.518 44.361 1.00 15.84 104 TYR A CA 1
ATOM 1564 C C . TYR A 1 104 ? 6.346 -17.712 44.382 1.00 15.44 104 TYR A C 1
ATOM 1565 O O . TYR A 1 104 ? 6.781 -18.167 43.340 1.00 14.76 104 TYR A O 1
ATOM 1583 N N . ASN A 1 105 ? 6.711 -18.189 45.564 1.00 17.05 105 ASN A N 1
ATOM 1584 C CA . ASN A 1 105 ? 7.753 -19.217 45.610 1.00 16.45 105 ASN A CA 1
ATOM 1585 C C . ASN A 1 105 ? 7.338 -20.543 44.993 1.00 14.05 105 ASN A C 1
ATOM 1586 O O . ASN A 1 105 ? 8.174 -21.358 44.648 1.00 14.45 105 ASN A O 1
ATOM 1597 N N . ASP A 1 106 ? 6.043 -20.737 44.822 1.00 15.29 106 ASP A N 1
ATOM 1598 C CA . ASP A 1 106 ? 5.514 -21.955 44.243 1.00 13.28 106 ASP A CA 1
ATOM 1599 C C . ASP A 1 106 ? 5.854 -22.062 42.748 1.00 14.61 106 ASP A C 1
ATOM 1600 O O . ASP A 1 106 ? 5.627 -23.108 42.166 1.00 14.98 106 ASP A O 1
ATOM 1609 N N . ILE A 1 107 ? 6.386 -20.994 42.125 1.00 12.87 107 ILE A N 1
ATOM 1610 C CA . ILE A 1 107 ? 6.739 -21.062 40.719 1.00 13.92 107 ILE A CA 1
ATOM 1611 C C . ILE A 1 107 ? 7.957 -21.938 40.535 1.00 14.65 107 ILE A C 1
ATOM 1612 O O . ILE A 1 107 ? 8.281 -22.355 39.410 1.00 12.53 107 ILE A O 1
ATOM 1628 N N . ALA A 1 108 ? 8.653 -22.213 41.633 1.00 13.96 108 ALA A N 1
ATOM 1629 C CA . ALA A 1 108 ? 9.901 -22.995 41.523 1.00 15.67 108 ALA A CA 1
ATOM 1630 C C . ALA A 1 108 ? 9.604 -24.318 40.800 1.00 12.92 108 ALA A C 1
ATOM 1631 O O . ALA A 1 108 ? 8.630 -25.014 41.119 1.00 14.74 108 ALA A O 1
ATOM 1638 N N . GLY A 1 109 ? 10.447 -24.639 39.828 1.00 15.79 109 GLY A N 1
ATOM 1639 C CA . GLY A 1 109 ? 10.314 -25.853 39.054 1.00 15.13 109 GLY A CA 1
ATOM 1640 C C . GLY A 1 109 ? 9.339 -25.829 37.881 1.00 16.92 109 GLY A C 1
ATOM 1641 O O . GLY A 1 109 ? 9.225 -26.786 37.111 1.00 21.20 109 GLY A O 1
ATOM 1645 N N . HIS A 1 110 ? 8.609 -24.716 37.734 1.00 12.55 110 HIS A N 1
ATOM 1646 C CA . HIS A 1 110 ? 7.607 -24.585 36.704 1.00 13.79 110 HIS A CA 1
ATOM 1647 C C . HIS A 1 110 ? 8.140 -23.790 35.476 1.00 14.39 110 HIS A C 1
ATOM 1648 O O . HIS A 1 110 ? 9.220 -23.195 35.519 1.00 18.62 110 HIS A O 1
ATOM 1662 N N . SER A 1 111 ? 7.371 -23.821 34.407 1.00 14.86 111 SER A N 1
ATOM 1663 C CA A SER A 1 111 ? 7.773 -23.254 33.132 0.43 15.41 111 SER A CA 1
ATOM 1664 C CA B SER A 1 111 ? 7.813 -23.232 33.152 0.57 15.41 111 SER A CA 1
ATOM 1665 C C . SER A 1 111 ? 6.989 -21.988 32.841 1.00 15.26 111 SER A C 1
ATOM 1666 O O . SER A 1 111 ? 5.805 -21.938 33.122 1.00 15.02 111 SER A O 1
ATOM 1681 N N . THR A 1 112 ? 7.674 -20.999 32.252 1.00 13.35 112 THR A N 1
ATOM 1682 C CA . THR A 1 112 ? 7.057 -19.744 31.879 1.00 11.30 112 THR A CA 1
ATOM 1683 C C . THR A 1 112 ? 7.723 -19.234 30.614 1.00 10.79 112 THR A C 1
ATOM 1684 O O . THR A 1 112 ? 8.814 -19.648 30.255 1.00 14.12 112 THR A O 1
ATOM 1695 N N . GLN A 1 113 ? 7.045 -18.312 29.962 1.00 11.71 113 GLN A N 1
ATOM 1696 C CA . GLN A 1 113 ? 7.564 -17.591 28.826 1.00 12.69 113 GLN A CA 1
ATOM 1697 C C . GLN A 1 113 ? 7.938 -16.184 29.267 1.00 13.00 113 GLN A C 1
ATOM 1698 O O . GLN A 1 113 ? 7.266 -15.589 30.144 1.00 10.56 113 GLN A O 1
ATOM 1712 N N . VAL A 1 114 ? 9.025 -15.695 28.697 1.00 12.31 114 VAL A N 1
ATOM 1713 C CA . VAL A 1 114 ? 9.513 -14.322 28.950 1.00 12.79 114 VAL A CA 1
ATOM 1714 C C . VAL A 1 114 ? 10.003 -13.696 27.663 1.00 12.78 114 VAL A C 1
ATOM 1715 O O . VAL A 1 114 ? 10.313 -14.404 26.684 1.00 11.53 114 VAL A O 1
ATOM 1728 N N . VAL A 1 115 ? 10.047 -12.368 27.666 1.00 10.58 115 VAL A N 1
ATOM 1729 C CA . VAL A 1 115 ? 10.560 -11.587 26.541 1.00 11.69 115 VAL A CA 1
ATOM 1730 C C . VAL A 1 115 ? 11.762 -10.770 26.978 1.00 11.51 115 VAL A C 1
ATOM 1731 O O . VAL A 1 115 ? 11.691 -10.013 27.926 1.00 11.27 115 VAL A O 1
ATOM 1744 N N . GLN A 1 116 ? 12.913 -10.979 26.308 1.00 14.00 116 GLN A N 1
ATOM 1745 C CA . GLN A 1 116 ? 14.142 -10.283 26.656 1.00 12.10 116 GLN A CA 1
ATOM 1746 C C . GLN A 1 116 ? 13.925 -8.778 26.830 1.00 12.76 116 GLN A C 1
ATOM 1747 O O . GLN A 1 116 ? 13.223 -8.141 26.048 1.00 14.66 116 GLN A O 1
ATOM 1751 N N . GLY A 1 117 ? 14.536 -8.251 27.872 1.00 13.84 117 GLY A N 1
ATOM 1752 C CA . GLY A 1 117 ? 14.550 -6.820 28.134 1.00 13.26 117 GLY A CA 1
ATOM 1753 C C . GLY A 1 117 ? 13.345 -6.380 28.945 1.00 12.02 117 GLY A C 1
ATOM 1754 O O . GLY A 1 117 ? 13.288 -5.202 29.320 1.00 14.19 117 GLY A O 1
ATOM 1758 N N . ASN A 1 118 ? 12.390 -7.275 29.228 1.00 11.39 118 ASN A N 1
ATOM 1759 C CA . ASN A 1 118 ? 11.299 -6.892 30.123 1.00 11.59 118 ASN A CA 1
ATOM 1760 C C . ASN A 1 118 ? 11.688 -7.165 31.576 1.00 10.84 118 ASN A C 1
ATOM 1761 O O . ASN A 1 118 ? 12.531 -8.051 31.849 1.00 11.09 118 ASN A O 1
ATOM 1772 N N . THR A 1 119 ? 11.101 -6.440 32.519 1.00 9.59 119 THR A N 1
ATOM 1773 C CA . THR A 1 119 ? 11.578 -6.444 33.884 1.00 9.40 119 THR A CA 1
ATOM 1774 C C . THR A 1 119 ? 11.384 -7.774 34.592 1.00 13.36 119 THR A C 1
ATOM 1775 O O . THR A 1 119 ? 12.090 -8.035 35.567 1.00 11.10 119 THR A O 1
ATOM 1786 N N . THR A 1 120 ? 10.471 -8.596 34.111 1.00 10.96 120 THR A N 1
ATOM 1787 C CA . THR A 1 120 ? 10.279 -9.909 34.743 1.00 11.35 120 THR A CA 1
ATOM 1788 C C . THR A 1 120 ? 11.456 -10.837 34.460 1.00 11.09 120 THR A C 1
ATOM 1789 O O . THR A 1 120 ? 11.608 -11.845 35.179 1.00 13.20 120 THR A O 1
ATOM 1800 N N . VAL A 1 121 ? 12.264 -10.532 33.434 1.00 10.76 121 VAL A N 1
ATOM 1801 C CA . VAL A 1 121 ? 13.405 -11.406 33.157 1.00 11.32 121 VAL A CA 1
ATOM 1802 C C . VAL A 1 121 ? 14.430 -11.365 34.282 1.00 14.61 121 VAL A C 1
ATOM 1803 O O . VAL A 1 121 ? 14.695 -12.418 34.896 1.00 13.68 121 VAL A O 1
ATOM 1816 N N . PRO A 1 122 ? 14.988 -10.189 34.626 1.00 13.05 122 PRO A N 1
ATOM 1817 C CA . PRO A 1 122 ? 15.927 -10.184 35.752 1.00 13.73 122 PRO A CA 1
ATOM 1818 C C . PRO A 1 122 ? 15.281 -10.603 37.078 1.00 14.35 122 PRO A C 1
ATOM 1819 O O . PRO A 1 122 ? 15.915 -11.137 37.947 1.00 15.41 122 PRO A O 1
ATOM 1830 N N . MET A 1 123 ? 13.975 -10.366 37.211 1.00 14.31 123 MET A N 1
ATOM 1831 C CA . MET A 1 123 ? 13.256 -10.808 38.385 1.00 13.99 123 MET A CA 1
ATOM 1832 C C . MET A 1 123 ? 13.336 -12.325 38.523 1.00 13.31 123 MET A C 1
ATOM 1833 O O . MET A 1 123 ? 13.601 -12.858 39.619 1.00 12.52 123 MET A O 1
ATOM 1847 N N . LEU A 1 124 ? 13.077 -13.040 37.431 1.00 12.90 124 LEU A N 1
ATOM 1848 C CA . LEU A 1 124 ? 13.040 -14.490 37.460 1.00 10.87 124 LEU A CA 1
ATOM 1849 C C . LEU A 1 124 ? 14.466 -15.027 37.522 1.00 15.25 124 LEU A C 1
ATOM 1850 O O . LEU A 1 124 ? 14.724 -16.093 38.107 1.00 14.26 124 LEU A O 1
ATOM 1866 N N . GLN A 1 125 ? 15.395 -14.295 36.928 1.00 14.66 125 GLN A N 1
ATOM 1867 C CA . GLN A 1 125 ? 16.807 -14.743 37.013 1.00 16.41 125 GLN A CA 1
ATOM 1868 C C . GLN A 1 125 ? 17.287 -14.666 38.438 1.00 17.00 125 GLN A C 1
ATOM 1869 O O . GLN A 1 125 ? 18.069 -15.544 3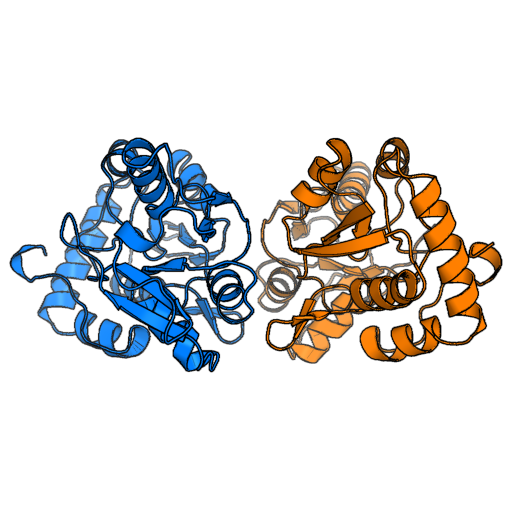8.890 1.00 17.11 125 GLN A O 1
ATOM 1883 N N . LYS A 1 126 ? 16.897 -13.619 39.158 1.00 15.29 126 LYS A N 1
ATOM 1884 C CA . LYS A 1 126 ? 17.201 -13.515 40.594 1.00 16.31 126 LYS A CA 1
ATOM 1885 C C . LYS A 1 126 ? 16.558 -14.622 41.385 1.00 17.64 126 LYS A C 1
ATOM 1886 O O . LYS A 1 126 ? 17.144 -15.176 42.309 1.00 18.52 126 LYS A O 1
ATOM 1893 N N . PHE A 1 127 ? 15.318 -14.945 41.050 1.00 15.14 127 PHE A N 1
ATOM 1894 C CA . PHE A 1 127 ? 14.637 -16.014 41.741 1.00 15.19 127 PHE A CA 1
ATOM 1895 C C . PHE A 1 127 ? 15.417 -17.312 41.539 1.00 17.86 127 PHE A C 1
ATOM 1896 O O . PHE A 1 127 ? 15.551 -18.141 42.452 1.00 20.14 127 PHE A O 1
ATOM 1913 N N . ASN A 1 128 ? 15.939 -17.522 40.342 1.00 15.36 128 ASN A N 1
ATOM 1914 C CA . ASN A 1 128 ? 16.620 -18.762 40.089 1.00 16.85 128 ASN A CA 1
ATOM 1915 C C . ASN A 1 128 ? 17.953 -18.834 40.840 1.00 20.16 128 ASN A C 1
ATOM 1916 O O . ASN A 1 128 ? 18.353 -19.915 41.287 1.00 24.08 128 ASN A O 1
ATOM 1927 N N . LYS A 1 129 ? 18.630 -17.704 41.014 1.00 21.96 129 LYS A N 1
ATOM 1928 C CA . LYS A 1 129 ? 19.845 -17.705 41.839 1.00 20.80 129 LYS A CA 1
ATOM 1929 C C . LYS A 1 129 ? 19.527 -18.144 43.272 1.00 25.56 129 LYS A C 1
ATOM 1930 O O . LYS A 1 129 ? 20.361 -18.786 43.917 1.00 27.26 129 LYS A O 1
ATOM 1934 N N . ASN A 1 130 ? 18.323 -17.844 43.755 1.00 21.89 130 ASN A N 1
ATOM 1935 C CA . ASN A 1 130 ? 17.863 -18.216 45.113 1.00 21.22 130 ASN A CA 1
ATOM 1936 C C . ASN A 1 130 ? 17.268 -19.586 45.224 1.00 24.30 130 ASN A C 1
ATOM 1937 O O . ASN A 1 130 ? 17.035 -20.064 46.348 1.00 28.54 130 ASN A O 1
ATOM 1948 N N . HIS A 1 131 ? 16.950 -20.200 44.091 1.00 19.41 131 HIS A N 1
ATOM 1949 C CA . HIS A 1 131 ? 16.311 -21.505 44.067 1.00 18.09 131 HIS A CA 1
ATOM 1950 C C . HIS A 1 131 ? 17.001 -22.355 43.036 1.00 17.85 131 HIS A C 1
ATOM 1951 O O . HIS A 1 131 ? 16.356 -22.908 42.157 1.00 19.93 131 HIS A O 1
ATOM 1966 N N . GLU A 1 132 ? 18.318 -22.511 43.175 1.00 21.73 132 GLU A N 1
ATOM 1967 C CA . GLU A 1 132 ? 19.087 -23.109 42.076 1.00 22.79 132 GLU A CA 1
ATOM 1968 C C . GLU A 1 132 ? 18.825 -24.586 41.865 1.00 26.45 132 GLU A C 1
ATOM 1969 O O . GLU A 1 132 ? 19.056 -25.109 40.765 1.00 28.58 132 GLU A O 1
ATOM 1981 N N . ASN A 1 133 ? 18.320 -25.259 42.894 1.00 22.97 133 ASN A N 1
ATOM 1982 C CA . ASN A 1 133 ? 17.971 -26.652 42.759 1.00 24.81 133 ASN A CA 1
ATOM 1983 C C . ASN A 1 133 ? 16.534 -26.873 42.328 1.00 25.54 133 ASN A C 1
ATOM 1984 O O . ASN A 1 133 ? 16.120 -28.002 42.142 1.00 23.08 133 ASN A O 1
ATOM 1995 N N . ASN A 1 134 ? 15.777 -25.796 42.108 1.00 24.05 134 ASN A N 1
ATOM 1996 C CA . ASN A 1 134 ? 14.394 -25.948 41.680 1.00 21.08 134 ASN A CA 1
ATOM 1997 C C . ASN A 1 134 ? 14.046 -24.681 40.873 1.00 20.42 134 ASN A C 1
ATOM 1998 O O . ASN A 1 134 ? 13.136 -23.928 41.221 1.00 20.23 134 ASN A O 1
ATOM 2009 N N . GLN A 1 135 ? 14.807 -24.447 39.820 1.00 19.10 135 GLN A N 1
ATOM 2010 C CA . GLN A 1 135 ? 14.647 -23.229 39.022 1.00 17.73 135 GLN A CA 1
ATOM 2011 C C . GLN A 1 135 ? 13.405 -23.250 38.160 1.00 18.69 135 GLN A C 1
ATOM 2012 O O . GLN A 1 135 ? 12.883 -24.301 37.784 1.00 17.22 135 GLN A O 1
ATOM 2026 N N . VAL A 1 136 ? 12.926 -22.043 37.880 1.00 15.65 136 VAL A N 1
ATOM 2027 C CA . VAL A 1 136 ? 11.928 -21.797 36.890 1.00 15.15 136 VAL A CA 1
ATOM 2028 C C . VAL A 1 136 ? 12.570 -22.008 35.540 1.00 16.86 136 VAL A C 1
ATOM 2029 O O . VAL A 1 136 ? 13.689 -21.578 35.331 1.00 19.20 136 VAL A O 1
ATOM 2042 N N . LYS A 1 137 ? 11.877 -22.708 34.675 1.00 15.90 137 LYS A N 1
ATOM 2043 C CA . LYS A 1 137 ? 12.324 -22.924 33.317 1.00 17.11 137 LYS A CA 1
ATOM 2044 C C . LYS A 1 137 ? 11.882 -21.700 32.497 1.00 17.37 137 LYS A C 1
ATOM 2045 O O . LYS A 1 137 ? 10.683 -21.546 32.245 1.00 16.62 137 LYS A O 1
ATOM 2049 N N . LEU A 1 138 ? 12.842 -20.880 32.064 1.00 19.07 138 LEU A N 1
ATOM 2050 C CA . LEU A 1 138 ? 12.545 -19.672 31.290 1.00 18.12 138 LEU A CA 1
ATOM 2051 C C . LEU A 1 138 ? 12.580 -19.958 29.811 1.00 21.13 138 LEU A C 1
ATOM 2052 O O . LEU A 1 138 ? 13.595 -20.411 29.304 1.00 24.01 138 LEU A O 1
ATOM 2068 N N . ASN A 1 139 ? 11.467 -19.728 29.125 1.00 15.97 139 ASN A N 1
ATOM 2069 C CA . ASN A 1 139 ? 11.392 -19.911 27.697 1.00 18.01 139 ASN A CA 1
ATOM 2070 C C . ASN A 1 139 ? 11.243 -18.556 27.053 1.00 16.66 139 ASN A C 1
ATOM 2071 O O . ASN A 1 139 ? 10.163 -17.948 27.102 1.00 16.13 139 ASN A O 1
ATOM 2082 N N . PHE A 1 140 ? 12.334 -18.081 26.479 1.00 16.68 140 PHE A N 1
ATOM 2083 C CA . PHE A 1 140 ? 12.350 -16.798 25.809 1.00 16.68 140 PHE A CA 1
ATOM 2084 C C . PHE A 1 140 ? 11.539 -16.916 24.529 1.00 17.04 140 PHE A C 1
ATOM 2085 O O . PHE A 1 140 ? 11.661 -17.881 23.778 1.00 21.65 140 PHE A O 1
ATOM 2102 N N . THR A 1 141 ? 10.665 -15.943 24.282 1.00 14.34 141 THR A N 1
ATOM 2103 C CA . THR A 1 141 ? 9.746 -15.973 23.157 1.00 14.85 141 THR A CA 1
ATOM 2104 C C . THR A 1 141 ? 9.770 -14.598 22.490 1.00 18.17 141 THR A C 1
ATOM 2105 O O . THR A 1 141 ? 10.204 -13.604 23.094 1.00 15.34 141 THR A O 1
ATOM 2116 N N . SER A 1 142 ? 9.271 -14.560 21.261 1.00 19.38 142 SER A N 1
ATOM 2117 C CA A SER A 1 142 ? 9.087 -13.291 20.576 0.17 19.17 142 SER A CA 1
ATOM 2118 C CA B SER A 1 142 ? 9.074 -13.293 20.568 0.83 19.17 142 SER A CA 1
ATOM 2119 C C . SER A 1 142 ? 7.596 -13.028 20.398 1.00 21.69 142 SER A C 1
ATOM 2120 O O . SER A 1 142 ? 7.194 -12.115 19.678 1.00 24.42 142 SER A O 1
ATOM 2135 N N . GLU A 1 143 ? 6.776 -13.824 21.051 1.00 18.49 143 GLU A N 1
ATOM 2136 C CA . GLU A 1 143 ? 5.343 -13.706 20.884 1.00 17.81 143 GLU A CA 1
ATOM 2137 C C . GLU A 1 143 ? 4.732 -12.757 21.912 1.00 16.43 143 GLU A C 1
ATOM 2138 O O . GLU A 1 143 ? 5.342 -12.474 22.935 1.00 15.64 143 GLU A O 1
ATOM 2150 N N . ASP A 1 144 ? 3.548 -12.256 21.598 1.00 14.10 144 ASP A N 1
ATOM 2151 C CA . ASP A 1 144 ? 3.016 -11.170 22.407 1.00 12.10 144 ASP A CA 1
ATOM 2152 C C . ASP A 1 144 ? 2.318 -11.658 23.673 1.00 12.32 144 ASP A C 1
ATOM 2153 O O . ASP A 1 144 ? 2.166 -12.852 23.895 1.00 13.29 144 ASP A O 1
ATOM 2162 N N . L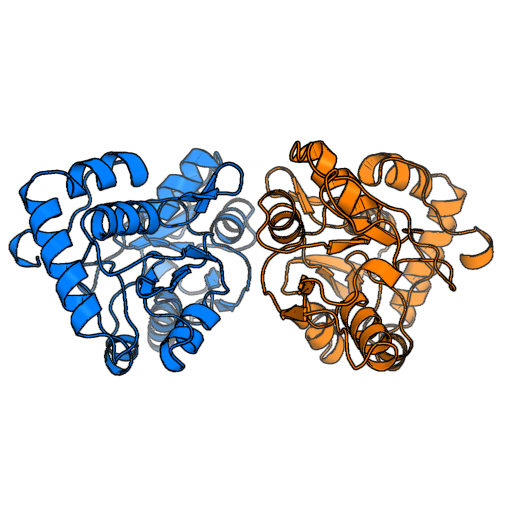EU A 1 145 ? 1.999 -10.718 24.535 1.00 7.95 145 LEU A N 1
ATOM 2163 C CA . LEU A 1 145 ? 1.514 -11.044 25.868 1.00 9.53 145 LEU A CA 1
ATOM 2164 C C . LEU A 1 145 ? 0.245 -11.852 25.822 1.00 9.50 145 LEU A C 1
ATOM 2165 O O . LEU A 1 145 ? 0.087 -12.810 26.592 1.00 9.42 145 LEU A O 1
ATOM 2181 N N . ALA A 1 146 ? -0.720 -11.449 25.004 1.00 10.76 146 ALA A N 1
ATOM 2182 C CA . ALA A 1 146 ? -1.970 -12.210 24.944 1.00 11.76 146 ALA A CA 1
ATOM 2183 C C . ALA A 1 146 ? -1.690 -13.660 24.519 1.00 10.02 146 ALA A C 1
ATOM 2184 O O . ALA A 1 146 ? -2.324 -14.568 24.996 1.00 12.69 146 ALA A O 1
ATOM 2191 N N . HIS A 1 147 ? -0.748 -13.839 23.592 1.00 12.76 147 HIS A N 1
ATOM 2192 C CA . HIS A 1 147 ? -0.362 -15.150 23.088 1.00 12.63 147 HIS A CA 1
ATOM 2193 C C . HIS A 1 147 ? 0.152 -15.985 24.284 1.00 14.47 147 HIS A C 1
ATOM 2194 O O . HIS A 1 147 ? -0.146 -17.164 24.405 1.00 13.87 147 HIS A O 1
ATOM 2208 N N . GLN A 1 148 ? 0.972 -15.360 25.125 1.00 13.25 148 GLN A N 1
ATOM 2209 C CA . GLN A 1 148 ? 1.584 -16.068 26.225 1.00 10.91 148 GLN A CA 1
ATOM 2210 C C . GLN A 1 148 ? 0.531 -16.400 27.270 1.00 12.30 148 GLN A C 1
ATOM 2211 O O . GLN A 1 148 ? 0.537 -17.531 27.832 1.00 12.15 148 GLN A O 1
ATOM 2225 N N . ILE A 1 149 ? -0.389 -15.473 27.522 1.00 13.20 149 ILE A N 1
ATOM 2226 C CA . ILE A 1 149 ? -1.457 -15.722 28.476 1.00 12.90 149 ILE A CA 1
ATOM 2227 C C . ILE A 1 149 ? -2.373 -16.856 28.001 1.00 13.08 149 ILE A C 1
ATOM 2228 O O . ILE A 1 149 ? -2.686 -17.794 28.750 1.00 12.71 149 ILE A O 1
ATOM 2244 N N A ARG A 1 150 ? -2.751 -16.823 26.731 0.57 15.09 150 ARG A N 1
ATOM 2245 N N B ARG A 1 150 ? -2.742 -16.823 26.729 0.43 15.09 150 ARG A N 1
ATOM 2246 C CA A ARG A 1 150 ? -3.498 -17.939 26.156 0.57 15.09 150 ARG A CA 1
ATOM 2247 C CA B ARG A 1 150 ? -3.484 -17.933 26.141 0.43 15.09 150 ARG A CA 1
ATOM 2248 C C A ARG A 1 150 ? -2.736 -19.271 26.270 0.57 15.09 150 ARG A C 1
ATOM 2249 C C B ARG A 1 150 ? -2.736 -19.269 26.268 0.43 15.09 150 ARG A C 1
ATOM 2250 O O A ARG A 1 150 ? -3.338 -20.302 26.509 0.57 15.09 150 ARG A O 1
ATOM 2251 O O B ARG A 1 150 ? -3.346 -20.296 26.510 0.43 15.09 150 ARG A O 1
ATOM 2292 N N . ASN A 1 151 ? -1.418 -19.268 26.095 1.00 13.27 151 ASN A N 1
ATOM 2293 C CA . ASN A 1 151 ? -0.612 -20.496 26.231 1.00 13.30 151 ASN A CA 1
ATOM 2294 C C . ASN A 1 151 ? -0.696 -21.078 27.651 1.00 16.32 151 ASN A C 1
ATOM 2295 O O . ASN A 1 151 ? -0.623 -22.295 27.848 1.00 16.55 151 ASN A O 1
ATOM 2307 N N . VAL A 1 152 ? -0.837 -20.217 28.646 1.00 11.66 152 VAL A N 1
ATOM 2308 C CA . VAL A 1 152 ? -1.014 -20.732 30.016 1.00 12.55 152 VAL A CA 1
ATOM 2309 C C . VAL A 1 152 ? -2.416 -21.376 30.105 1.00 14.99 152 VAL A C 1
ATOM 2310 O O . VAL A 1 152 ? -2.559 -22.495 30.642 1.00 17.61 152 VAL A O 1
ATOM 2323 N N . SER A 1 153 ? -3.428 -20.708 29.578 1.00 14.18 153 SER A N 1
ATOM 2324 C CA . SER A 1 153 ? -4.794 -21.239 29.566 1.00 15.49 153 SER A CA 1
ATOM 2325 C C . SER A 1 153 ? -4.788 -22.622 28.910 1.00 21.19 153 SER A C 1
ATOM 2326 O O . SER A 1 153 ? -5.463 -23.548 29.371 1.00 24.23 153 SER A O 1
ATOM 2334 N N . ASP A 1 154 ? -4.015 -22.780 27.844 1.00 17.24 154 ASP A N 1
ATOM 2335 C CA . ASP A 1 154 ? -3.995 -24.041 27.076 1.00 18.53 154 ASP A CA 1
ATOM 2336 C C . ASP A 1 154 ? -3.094 -25.100 27.665 1.00 23.22 154 ASP A C 1
ATOM 2337 O O . ASP A 1 154 ? -2.987 -26.202 27.117 1.00 26.66 154 ASP A O 1
ATOM 2346 N N . GLY A 1 155 ? -2.374 -24.761 28.735 1.00 18.63 155 GLY A N 1
ATOM 2347 C CA . GLY A 1 155 ? -1.449 -25.677 29.353 1.00 19.85 155 GLY A CA 1
ATOM 2348 C C . GLY A 1 155 ? -0.079 -25.839 28.761 1.00 22.79 155 GLY A C 1
ATOM 2349 O O . GLY A 1 155 ? 0.662 -26.730 29.133 1.00 21.57 155 GLY A O 1
ATOM 2353 N N . LYS A 1 156 ? 0.315 -24.963 27.844 1.00 14.95 156 LYS A N 1
ATOM 2354 C CA . LYS A 1 156 ? 1.606 -25.090 27.250 1.00 17.37 156 LYS A CA 1
ATOM 2355 C C . LYS A 1 156 ? 2.729 -24.651 28.155 1.00 16.52 156 LYS A C 1
ATOM 2356 O O . LYS A 1 156 ? 3.888 -25.074 28.017 1.00 17.86 156 LYS A O 1
ATOM 2366 N N . TYR A 1 157 ? 2.384 -23.704 29.017 1.00 17.28 157 TYR A N 1
ATOM 2367 C CA . TYR A 1 157 ? 3.299 -23.201 30.034 1.00 15.30 157 TYR A CA 1
ATOM 2368 C C . TYR A 1 157 ? 2.500 -23.074 31.305 1.00 14.10 157 TYR A C 1
ATOM 2369 O O . TYR A 1 157 ? 1.285 -23.066 31.271 1.00 15.04 157 TYR A O 1
ATOM 2387 N N . ASP A 1 158 ? 3.174 -23.010 32.450 1.00 14.15 158 ASP A N 1
ATOM 2388 C CA . ASP A 1 158 ? 2.491 -23.160 33.713 1.00 11.22 158 ASP A CA 1
ATOM 2389 C C . ASP A 1 158 ? 1.979 -21.867 34.362 1.00 12.82 158 ASP A C 1
ATOM 2390 O O . ASP A 1 158 ? 1.024 -21.891 35.121 1.00 11.72 158 ASP A O 1
ATOM 2399 N N . PHE A 1 159 ? 2.645 -20.752 34.098 1.00 10.57 159 PHE A N 1
ATOM 2400 C CA . PHE A 1 159 ? 2.265 -19.486 34.692 1.00 7.77 159 PHE A CA 1
ATOM 2401 C C . PHE A 1 159 ? 2.818 -18.359 33.840 1.00 9.24 159 PHE A C 1
ATOM 2402 O O . PHE A 1 159 ? 3.740 -18.610 33.030 1.00 9.76 159 PHE A O 1
ATOM 2419 N N . LYS A 1 160 ? 2.306 -17.137 34.060 1.00 10.99 160 LYS A N 1
ATOM 2420 C CA . LYS A 1 160 ? 2.910 -15.928 33.463 1.00 8.82 160 LYS A CA 1
ATOM 2421 C C . LYS A 1 160 ? 2.817 -14.795 34.490 1.00 8.93 160 LYS A C 1
ATOM 2422 O O . LYS A 1 160 ? 1.754 -14.521 35.018 1.00 9.28 160 LYS A O 1
ATOM 2441 N N . ILE A 1 161 ? 3.945 -14.149 34.740 1.00 6.98 161 ILE A N 1
ATOM 2442 C CA . ILE A 1 161 ? 4.005 -12.965 35.586 1.00 8.74 161 ILE A CA 1
ATOM 2443 C C . ILE A 1 161 ? 3.947 -11.694 34.720 1.00 9.15 161 ILE A C 1
ATOM 2444 O O . ILE A 1 161 ? 4.680 -11.554 33.744 1.00 8.83 161 ILE A O 1
ATOM 2460 N N . PHE A 1 162 ? 2.995 -10.824 35.013 1.00 7.73 162 PHE A N 1
ATOM 2461 C CA . PHE A 1 162 ? 2.906 -9.556 34.296 1.00 9.49 162 PHE A CA 1
ATOM 2462 C C . PHE A 1 162 ? 2.150 -8.555 35.119 1.00 8.79 162 PHE A C 1
ATOM 2463 O O . PHE A 1 162 ? 1.532 -8.910 36.136 1.00 8.97 162 PHE A O 1
ATOM 2480 N N . GLU A 1 163 ? 2.132 -7.293 34.681 1.00 9.40 163 GLU A N 1
ATOM 2481 C CA . GLU A 1 163 ? 1.286 -6.272 35.333 1.00 6.74 163 GLU A CA 1
ATOM 2482 C C . GLU A 1 163 ? -0.204 -6.666 35.329 1.00 7.26 163 GLU A C 1
ATOM 2483 O O . GLU A 1 163 ? -0.705 -7.203 34.364 1.00 8.80 163 GLU A O 1
ATOM 2495 N N . LYS A 1 164 ? -0.875 -6.350 36.436 1.00 8.95 164 LYS A N 1
ATOM 2496 C CA . LYS A 1 164 ? -2.256 -6.672 36.662 1.00 8.10 164 LYS A CA 1
ATOM 2497 C C . LYS A 1 164 ? -3.200 -6.096 35.629 1.00 9.10 164 LYS A C 1
ATOM 2498 O O . LYS A 1 164 ? -4.093 -6.776 35.209 1.00 8.79 164 LYS A O 1
ATOM 2517 N N . ILE A 1 165 ? -3.039 -4.830 35.263 1.00 7.26 165 ILE A N 1
ATOM 2518 C CA . ILE A 1 165 ? -4.027 -4.192 34.416 1.00 7.10 165 ILE A CA 1
ATOM 2519 C C . ILE A 1 165 ? -4.127 -4.934 33.059 1.00 8.31 165 ILE A C 1
ATOM 2520 O O . ILE A 1 165 ? -5.232 -5.297 32.608 1.00 9.36 165 ILE A O 1
ATOM 2536 N N . SER A 1 166 ? -2.999 -5.243 32.422 1.00 7.65 166 SER A N 1
ATOM 2537 C CA . SER A 1 166 ? -3.060 -5.983 31.177 1.00 8.11 166 SER A CA 1
ATOM 2538 C C . SER A 1 166 ? -3.506 -7.424 31.380 1.00 9.38 166 SER A C 1
ATOM 2539 O O . SER A 1 166 ? -4.270 -7.945 30.605 1.00 10.16 166 SER A O 1
ATOM 2547 N N . ALA A 1 167 ? -3.008 -8.061 32.445 1.00 8.50 167 ALA A N 1
ATOM 2548 C CA . ALA A 1 167 ? -3.409 -9.450 32.690 1.00 10.27 167 ALA A CA 1
ATOM 2549 C C . ALA A 1 167 ? -4.926 -9.567 32.788 1.00 9.62 167 ALA A C 1
ATOM 2550 O O . ALA A 1 167 ? -5.538 -10.433 32.161 1.00 10.83 167 ALA A O 1
ATOM 2557 N N . GLU A 1 168 ? -5.513 -8.733 33.623 1.00 8.36 168 GLU A N 1
ATOM 2558 C CA . GLU A 1 168 ? -6.950 -8.769 33.873 1.00 10.63 168 GLU A CA 1
ATOM 2559 C C . GLU A 1 168 ? -7.723 -8.411 32.615 1.00 12.63 168 GLU A C 1
ATOM 2560 O O . GLU A 1 168 ? -8.729 -9.048 32.270 1.00 14.43 168 GLU A O 1
ATOM 2572 N N . THR A 1 169 ? -7.235 -7.404 31.907 1.00 10.96 169 THR A N 1
ATOM 2573 C CA . THR A 1 169 ? -7.917 -6.957 30.701 1.00 10.83 169 THR A CA 1
ATOM 2574 C C . THR A 1 169 ? -7.990 -8.058 29.654 1.00 11.50 169 THR A C 1
ATOM 2575 O O . THR A 1 169 ? -9.048 -8.326 29.085 1.00 15.62 169 THR A O 1
ATOM 2586 N N . ILE A 1 170 ? -6.868 -8.713 29.411 1.00 9.91 170 ILE A N 1
ATOM 2587 C CA . ILE A 1 170 ? -6.766 -9.785 28.412 1.00 12.54 170 ILE A CA 1
ATOM 2588 C C . ILE A 1 170 ? -7.596 -10.992 28.819 1.00 14.18 170 ILE A C 1
ATOM 2589 O O . ILE A 1 170 ? -8.314 -11.529 28.011 1.00 14.09 170 ILE A O 1
ATOM 2605 N N . ILE A 1 171 ? -7.508 -11.412 30.085 1.00 13.32 171 ILE A N 1
ATOM 2606 C CA . ILE A 1 171 ? -8.279 -12.554 30.528 1.00 15.85 171 ILE A CA 1
ATOM 2607 C C . ILE A 1 171 ? -9.758 -12.285 30.361 1.00 15.87 171 ILE A C 1
ATOM 2608 O O . ILE A 1 171 ? -10.509 -13.183 29.999 1.00 19.33 171 ILE A O 1
ATOM 2624 N N . LYS A 1 172 ? -10.200 -11.059 30.623 1.00 14.72 172 LYS A N 1
ATOM 2625 C CA . LYS A 1 172 ? -11.632 -10.718 30.515 1.00 17.76 172 LYS A CA 1
ATOM 2626 C C . LYS A 1 172 ? -12.061 -10.652 29.057 1.00 19.72 172 LYS A C 1
ATOM 2627 O O . LYS A 1 172 ? -13.021 -11.304 28.639 1.00 20.65 172 LYS A O 1
ATOM 2637 N N . GLU A 1 173 ? -11.347 -9.860 28.275 1.00 17.78 173 GLU A N 1
ATOM 2638 C CA . GLU A 1 173 ? -11.688 -9.622 26.870 1.00 19.72 173 GLU A CA 1
ATOM 2639 C C . GLU A 1 173 ? -11.570 -10.865 25.991 1.00 22.27 173 GLU A C 1
ATOM 2640 O O . GLU A 1 173 ? -12.335 -11.012 25.027 1.00 22.55 173 GLU A O 1
ATOM 2652 N N . GLN A 1 174 ? -10.615 -11.759 26.292 1.00 20.23 174 GLN A N 1
ATOM 2653 C CA . GLN A 1 174 ? -10.437 -12.997 25.513 1.00 22.63 174 GLN A CA 1
ATOM 2654 C C . GLN A 1 174 ? -11.183 -14.189 26.116 1.00 23.50 174 GLN A C 1
ATOM 2655 O O . GLN A 1 174 ? -11.095 -15.315 25.597 1.00 26.83 174 GLN A O 1
ATOM 2669 N N . GLY A 1 175 ? -11.908 -13.956 27.196 1.00 18.26 175 GLY A N 1
ATOM 2670 C CA . GLY A 1 175 ? -12.766 -14.983 27.769 1.00 25.98 175 GLY A CA 1
ATOM 2671 C C . GLY A 1 175 ? -11.996 -16.202 28.266 1.00 24.91 175 GLY A C 1
ATOM 2672 O O . GLY A 1 175 ? -12.472 -17.327 28.169 1.00 23.78 175 GLY A O 1
ATOM 2676 N N . LEU A 1 176 ? -10.810 -15.964 28.814 1.00 20.98 176 LEU A N 1
ATOM 2677 C CA . LEU A 1 176 ? -9.976 -17.033 29.345 1.00 19.72 176 LEU A CA 1
ATOM 2678 C C . LEU A 1 176 ? -10.405 -17.384 30.765 1.00 24.11 176 LEU A C 1
ATOM 2679 O O . LEU A 1 176 ? -9.688 -17.095 31.756 1.00 19.97 176 LEU A O 1
ATOM 2695 N N . ASP A 1 177 ? -11.570 -18.045 30.867 1.00 23.34 177 ASP A N 1
ATOM 2696 C CA . ASP A 1 177 ? -12.249 -18.212 32.144 1.00 23.05 177 ASP A CA 1
ATOM 2697 C C . ASP A 1 177 ? -11.653 -19.298 33.012 1.00 22.90 177 ASP A C 1
ATOM 2698 O O . ASP A 1 177 ? -12.121 -19.532 34.114 1.00 26.55 177 ASP A O 1
ATOM 2707 N N . ASN A 1 178 ? -10.616 -19.953 32.536 1.00 20.57 178 ASN A N 1
ATOM 2708 C CA . ASN A 1 178 ? -9.958 -20.941 33.379 1.00 21.11 178 ASN A CA 1
ATOM 2709 C C . ASN A 1 178 ? -8.706 -20.376 34.049 1.00 17.89 178 ASN A C 1
ATOM 2710 O O . ASN A 1 178 ? -7.930 -21.130 34.625 1.00 16.25 178 ASN A O 1
ATOM 2721 N N . LEU A 1 179 ? -8.493 -19.062 33.916 1.00 16.67 179 LEU A N 1
ATOM 2722 C CA . LEU A 1 179 ? -7.315 -18.423 34.515 1.00 12.44 179 LEU A CA 1
ATOM 2723 C C . LEU A 1 179 ? -7.711 -17.522 35.649 1.00 15.33 179 LEU A C 1
ATOM 2724 O O . LEU A 1 179 ? -8.832 -16.977 35.686 1.00 16.75 179 LEU A O 1
ATOM 2740 N N . LYS A 1 180 ? -6.783 -17.333 36.568 1.00 13.63 180 LYS A N 1
ATOM 2741 C CA . LYS A 1 180 ? -6.942 -16.346 37.614 1.00 15.07 180 LYS A CA 1
ATOM 2742 C C . LYS A 1 180 ? -5.634 -15.574 37.783 1.00 14.53 180 LYS A C 1
ATOM 2743 O O . LYS A 1 180 ? -4.593 -15.945 37.233 1.00 13.76 180 LYS A O 1
ATOM 2762 N N . VAL A 1 181 ? -5.711 -14.493 38.545 1.00 16.10 181 VAL A N 1
ATOM 2763 C CA . VAL A 1 181 ? -4.566 -13.710 38.889 1.00 13.04 181 VAL A CA 1
ATOM 2764 C C . VAL A 1 181 ? -4.356 -13.709 40.401 1.00 15.07 181 VAL A C 1
ATOM 2765 O O . VAL A 1 181 ? -5.307 -13.740 41.191 1.00 18.30 181 VAL A O 1
ATOM 2778 N N . ILE A 1 182 ? -3.082 -13.770 40.773 1.00 10.85 182 ILE A N 1
ATOM 2779 C CA . ILE A 1 182 ? -2.627 -13.720 42.139 1.00 9.77 182 ILE A CA 1
ATOM 2780 C C . ILE A 1 182 ? -1.748 -12.490 42.304 1.00 11.09 182 ILE A C 1
ATOM 2781 O O . ILE A 1 182 ? -0.728 -12.362 41.626 1.00 9.94 182 ILE A O 1
ATOM 2797 N N . ASP A 1 183 ? -2.066 -11.629 43.267 1.00 12.13 183 ASP A N 1
ATOM 2798 C CA . ASP A 1 183 ? -1.237 -10.451 43.536 1.00 11.90 183 ASP A CA 1
ATOM 2799 C C . ASP A 1 183 ? 0.094 -10.841 44.114 1.00 12.53 183 ASP A C 1
ATOM 2800 O O . ASP A 1 183 ? 0.180 -11.692 45.007 1.00 15.15 183 ASP A O 1
ATOM 2809 N N . LEU A 1 184 ? 1.141 -10.187 43.626 1.00 12.02 184 LEU A N 1
ATOM 2810 C CA . LEU A 1 184 ? 2.512 -10.391 44.052 1.00 13.43 184 LEU A CA 1
ATOM 2811 C C . LEU A 1 184 ? 3.034 -9.198 44.842 1.00 16.35 184 LEU A C 1
ATOM 2812 O O . LEU A 1 184 ? 2.554 -8.102 44.708 1.00 18.12 184 LEU A O 1
ATOM 2828 N N . PRO A 1 185 ? 4.053 -9.439 45.650 1.00 16.59 185 PRO A N 1
ATOM 2829 C CA . PRO A 1 185 ? 4.693 -8.305 46.341 1.00 19.20 185 PRO A CA 1
ATOM 2830 C C . PRO A 1 185 ? 5.263 -7.277 45.365 1.00 22.32 185 PRO A C 1
ATOM 2831 O O . PRO A 1 185 ? 5.610 -7.630 44.239 1.00 24.07 185 PRO A O 1
ATOM 2842 N N . SER A 1 186 ? 5.333 -6.004 45.765 1.00 21.94 186 SER A N 1
ATOM 2843 C CA . SER A 1 186 ? 6.007 -4.973 44.942 1.00 25.00 186 SER A CA 1
ATOM 2844 C C . SER A 1 186 ? 7.246 -4.491 45.694 1.00 27.14 186 SER A C 1
ATOM 2845 O O . SER A 1 186 ? 7.106 -4.015 46.833 1.00 23.83 186 SER A O 1
ATOM 2853 N N . ASP A 1 187 ? 8.435 -4.558 45.076 1.00 27.20 187 ASP A N 1
ATOM 2854 C CA . ASP A 1 187 ? 9.672 -4.108 45.753 1.00 27.87 187 ASP A CA 1
ATOM 2855 C C . ASP A 1 187 ? 9.710 -2.587 45.929 1.00 28.37 187 ASP A C 1
ATOM 2856 O O . ASP A 1 187 ? 10.358 -2.062 46.846 1.00 29.04 187 ASP A O 1
ATOM 2865 N N . GLN A 1 188 ? 9.040 -1.892 45.015 1.00 27.07 188 GLN A N 1
ATOM 2866 C CA . GLN A 1 188 ? 8.960 -0.440 45.005 1.00 17.88 188 GLN A CA 1
ATOM 2867 C C . GLN A 1 188 ? 7.596 -0.116 44.417 1.00 17.53 188 GLN A C 1
ATOM 2868 O O . GLN A 1 188 ? 6.951 -1.015 43.879 1.00 15.56 188 GLN A O 1
ATOM 2872 N N . LYS A 1 189 ? 7.158 1.133 44.502 1.00 13.92 189 LYS A N 1
ATOM 2873 C CA . LYS A 1 189 ? 5.878 1.462 43.863 1.00 12.54 189 LYS A CA 1
ATOM 2874 C C . LYS A 1 189 ? 5.968 1.110 42.374 1.00 11.00 189 LYS A C 1
ATOM 2875 O O . LYS A 1 189 ? 6.934 1.491 41.678 1.00 12.27 189 LYS A O 1
ATOM 2894 N N . PRO A 1 190 ? 4.942 0.424 41.861 1.00 9.72 190 PRO A N 1
ATOM 2895 C CA . PRO A 1 190 ? 5.026 -0.179 40.517 1.00 8.47 190 PRO A CA 1
ATOM 2896 C C . PRO A 1 190 ? 4.585 0.795 39.414 1.00 8.95 190 PRO A C 1
ATOM 2897 O O . PRO A 1 190 ? 3.645 0.531 38.681 1.00 8.90 190 PRO A O 1
ATOM 2908 N N . TYR A 1 191 ? 5.277 1.905 39.323 1.00 8.09 191 TYR A N 1
ATOM 2909 C CA . TYR A 1 191 ? 4.880 2.951 38.435 1.00 6.57 191 TYR A CA 1
ATOM 2910 C C . TYR A 1 191 ? 5.298 2.663 37.001 1.00 8.41 191 TYR A C 1
ATOM 2911 O O . TYR A 1 191 ? 6.262 1.919 36.750 1.00 8.47 191 TYR A O 1
ATOM 2929 N N . VAL A 1 192 ? 4.610 3.287 36.062 1.00 8.82 192 VAL A N 1
ATOM 2930 C CA . VAL A 1 192 ? 5.057 3.234 34.684 1.00 8.81 192 VAL A CA 1
ATOM 2931 C C . VAL A 1 192 ? 5.149 4.672 34.164 1.00 8.53 192 VAL A C 1
ATOM 2932 O O . VAL A 1 192 ? 4.570 5.618 34.782 1.00 8.65 192 VAL A O 1
ATOM 2945 N N . TYR A 1 193 ? 5.899 4.865 33.085 1.00 6.99 193 TYR A N 1
ATOM 2946 C CA . TYR A 1 193 ? 6.413 6.185 32.726 1.00 6.66 193 TYR A CA 1
ATOM 2947 C C . TYR A 1 193 ? 6.590 6.323 31.241 1.00 5.95 193 TYR A C 1
ATOM 2948 O O . TYR A 1 193 ? 6.715 5.283 30.566 1.00 6.57 193 TYR A O 1
ATOM 2966 N N . PHE A 1 194 ? 6.707 7.540 30.761 1.00 6.53 194 PHE A N 1
ATOM 2967 C CA . PHE A 1 194 ? 7.320 7.803 29.462 1.00 6.42 194 PHE A CA 1
ATOM 2968 C C . PHE A 1 194 ? 8.817 7.849 29.660 1.00 7.75 194 PHE A C 1
ATOM 2969 O O . PHE A 1 194 ? 9.297 8.307 30.703 1.00 7.97 194 PHE A O 1
ATOM 2986 N N . ILE A 1 195 ? 9.582 7.412 28.659 1.00 5.79 195 ILE A N 1
ATOM 2987 C CA . ILE A 1 195 ? 11.000 7.623 28.666 1.00 6.53 195 ILE A CA 1
ATOM 2988 C C . ILE A 1 195 ? 11.416 8.443 27.452 1.00 7.36 195 ILE A C 1
ATOM 2989 O O . ILE A 1 195 ? 10.678 8.558 26.484 1.00 6.25 195 ILE A O 1
ATOM 3005 N N . PHE A 1 196 ? 12.604 9.049 27.542 1.00 8.33 196 PHE A N 1
ATOM 3006 C CA . PHE A 1 196 ? 13.044 9.928 26.469 1.00 8.47 196 PHE A CA 1
ATOM 3007 C C . PHE A 1 196 ? 14.506 9.682 26.143 1.00 10.16 196 PHE A C 1
ATOM 3008 O O . PHE A 1 196 ? 15.293 9.287 27.003 1.00 10.95 196 PHE A O 1
ATOM 3025 N N . ALA A 1 197 ? 14.860 10.033 24.921 1.00 8.28 197 ALA A N 1
ATOM 3026 C CA . ALA A 1 197 ? 16.270 10.058 24.527 1.00 9.03 197 ALA A CA 1
ATOM 3027 C C . ALA A 1 197 ? 16.958 11.040 25.459 1.00 10.28 197 ALA A C 1
ATOM 3028 O O . ALA A 1 197 ? 16.376 12.019 25.939 1.00 10.21 197 ALA A O 1
ATOM 3035 N N . GLN A 1 198 ? 18.227 10.745 25.772 1.00 10.31 198 GLN A N 1
ATOM 3036 C CA . GLN A 1 198 ? 18.881 11.450 26.848 1.00 12.83 198 GLN A CA 1
ATOM 3037 C C . GLN A 1 198 ? 19.081 12.937 26.595 1.00 13.30 198 GLN A C 1
ATOM 3038 O O . GLN A 1 198 ? 19.138 13.728 27.562 1.00 16.72 198 GLN A O 1
ATOM 3052 N N . ASP A 1 199 ? 19.128 13.342 25.330 1.00 13.05 199 ASP A N 1
ATOM 3053 C CA . ASP A 1 199 ? 19.299 14.739 25.003 1.00 18.02 199 ASP A CA 1
ATOM 3054 C C . ASP A 1 199 ? 17.990 15.528 24.940 1.00 18.11 199 ASP A C 1
ATOM 3055 O O . ASP A 1 199 ? 17.984 16.693 24.590 1.00 20.15 199 ASP A O 1
ATOM 3064 N N . GLN A 1 200 ? 16.886 14.907 25.313 1.00 13.24 200 GLN A N 1
ATOM 3065 C CA . GLN A 1 200 ? 15.581 15.569 25.159 1.00 13.76 200 GLN A CA 1
ATOM 3066 C C . GLN A 1 200 ? 15.062 16.179 26.451 1.00 14.29 200 GLN A C 1
ATOM 3067 O O . GLN A 1 200 ? 13.891 16.034 26.783 1.00 12.35 200 GLN A O 1
ATOM 3081 N N . LYS A 1 201 ? 15.883 16.927 27.168 1.00 12.71 201 LYS A N 1
ATOM 3082 C CA . LYS A 1 201 ? 15.508 17.574 28.404 1.00 14.02 201 LYS A CA 1
ATOM 3083 C C . LYS A 1 201 ? 14.298 18.516 28.263 1.00 13.66 201 LYS A C 1
ATOM 3084 O O . LYS A 1 201 ? 13.409 18.534 29.126 1.00 13.94 201 LYS A O 1
ATOM 3088 N N . ASP A 1 202 ? 14.256 19.319 27.191 1.00 14.64 202 ASP A N 1
ATOM 3089 C CA . ASP A 1 202 ? 13.188 20.287 27.069 1.00 13.14 202 ASP A CA 1
ATOM 3090 C C . ASP A 1 202 ? 11.862 19.566 26.843 1.00 11.59 202 ASP A C 1
ATOM 3091 O O . ASP A 1 202 ? 10.824 19.982 27.344 1.00 13.33 202 ASP A O 1
ATOM 3100 N N . LEU A 1 203 ? 11.918 18.494 26.048 1.00 10.95 203 LEU A N 1
ATOM 3101 C CA . LEU A 1 203 ? 10.722 17.694 25.839 1.00 10.77 203 LEU A CA 1
ATOM 3102 C C . LEU A 1 203 ? 10.222 17.073 27.138 1.00 11.74 203 LEU A C 1
ATOM 3103 O O . LEU A 1 203 ? 9.027 17.074 27.440 1.00 11.87 203 LEU A O 1
ATOM 3119 N N . GLN A 1 204 ? 11.130 16.506 27.911 1.00 9.19 204 GLN A N 1
ATOM 3120 C CA . GLN A 1 204 ? 10.809 15.929 29.189 1.00 9.31 204 GLN A CA 1
ATOM 3121 C C . GLN A 1 204 ? 10.120 16.954 30.111 1.00 11.38 204 GLN A C 1
ATOM 3122 O O . GLN A 1 204 ? 9.110 16.654 30.753 1.00 10.40 204 GLN A O 1
ATOM 3136 N N . LYS A 1 205 ? 10.678 18.163 30.176 1.00 12.46 205 LYS A N 1
ATOM 3137 C CA . LYS A 1 205 ? 10.107 19.228 30.974 1.00 9.36 205 LYS A CA 1
ATOM 3138 C C . LYS A 1 205 ? 8.724 19.565 30.541 1.00 8.86 205 LYS A C 1
ATOM 3139 O O . LYS A 1 205 ? 7.850 19.800 31.397 1.00 10.07 205 LYS A O 1
ATOM 3143 N N . PHE A 1 206 ? 8.522 19.669 29.229 1.00 10.61 206 PHE A N 1
ATOM 3144 C CA . PHE A 1 206 ? 7.196 19.958 28.722 1.00 9.93 206 PHE A CA 1
ATOM 3145 C C . PHE A 1 206 ? 6.217 18.884 29.125 1.00 11.30 206 PHE A C 1
ATOM 3146 O O . PHE A 1 206 ? 5.115 19.170 29.617 1.00 10.53 206 PHE A O 1
ATOM 3163 N N . VAL A 1 207 ? 6.591 17.629 28.869 1.00 10.13 207 VAL A N 1
ATOM 3164 C CA . VAL A 1 207 ? 5.686 16.529 29.223 1.00 9.09 207 VAL A CA 1
ATOM 3165 C C . VAL A 1 207 ? 5.358 16.544 30.741 1.00 9.14 207 VAL A C 1
ATOM 3166 O O . VAL A 1 207 ? 4.203 16.367 31.160 1.00 10.09 207 VAL A O 1
ATOM 3179 N N . ASN A 1 208 ? 6.356 16.756 31.570 1.00 9.95 208 ASN A N 1
ATOM 3180 C CA . ASN A 1 208 ? 6.107 16.739 33.002 1.00 9.56 208 ASN A CA 1
ATOM 3181 C C . ASN A 1 208 ? 5.178 17.895 33.434 1.00 10.11 208 ASN A C 1
ATOM 3182 O O . ASN A 1 208 ? 4.314 17.695 34.279 1.00 10.46 208 ASN A O 1
ATOM 3193 N N . LYS A 1 209 ? 5.374 19.104 32.867 1.00 10.41 209 LYS A N 1
ATOM 3194 C CA . LYS A 1 209 ? 4.518 20.220 33.180 1.00 10.36 209 LYS A CA 1
ATOM 3195 C C . LYS A 1 209 ? 3.058 19.871 32.825 1.00 10.72 209 LYS A C 1
ATOM 3196 O O . LYS A 1 209 ? 2.104 20.138 33.603 1.00 10.45 209 LYS A O 1
ATOM 3200 N N . ARG A 1 210 ? 2.882 19.266 31.651 1.00 10.85 210 ARG A N 1
ATOM 3201 C CA . ARG A 1 210 ? 1.537 18.852 31.226 1.00 10.00 210 ARG A CA 1
ATOM 3202 C C . ARG A 1 210 ? 0.949 17.768 32.147 1.00 8.53 210 ARG A C 1
ATOM 3203 O O . ARG A 1 210 ? -0.245 17.778 32.446 1.00 8.72 210 ARG A O 1
ATOM 3224 N N . LEU A 1 211 ? 1.744 16.762 32.514 1.00 9.51 211 LEU A N 1
ATOM 3225 C CA . LEU A 1 211 ? 1.232 15.707 33.355 1.00 9.16 211 LEU A CA 1
ATOM 3226 C C . LEU A 1 211 ? 0.760 16.273 34.687 1.00 9.69 211 LEU A C 1
ATOM 3227 O O . LEU A 1 211 ? -0.262 15.823 35.208 1.00 10.66 211 LEU A O 1
ATOM 3243 N N . LYS A 1 212 ? 1.456 17.282 35.201 1.00 7.52 212 LYS A N 1
ATOM 3244 C CA . LYS A 1 212 ? 1.061 17.854 36.519 1.00 9.83 212 LYS A CA 1
ATOM 3245 C C . LYS A 1 212 ? -0.247 18.559 36.317 1.00 11.04 212 LYS A C 1
ATOM 3246 O O . LYS A 1 212 ? -1.170 18.420 37.115 1.00 11.90 212 LYS A O 1
ATOM 3253 N N . LYS A 1 213 ? -0.384 19.282 35.220 1.00 10.20 213 LYS A N 1
ATOM 3254 C CA . LYS A 1 213 ? -1.616 20.009 34.946 1.00 9.97 213 LYS A CA 1
ATOM 3255 C C . LYS A 1 213 ? -2.804 19.055 34.769 1.00 11.84 213 LYS A C 1
ATOM 3256 O O . LYS A 1 213 ? -3.890 19.266 35.322 1.00 13.98 213 LYS A O 1
ATOM 3275 N N . LEU A 1 214 ? -2.572 17.974 34.015 1.00 10.32 214 LEU A N 1
ATOM 3276 C CA . LEU A 1 214 ? -3.609 17.016 33.709 1.00 11.04 214 LEU A CA 1
ATOM 3277 C C . LEU A 1 214 ? -3.978 16.179 34.930 1.00 11.45 214 LEU A C 1
ATOM 3278 O O . LEU A 1 214 ? -5.123 15.716 35.054 1.00 12.33 214 LEU A O 1
ATOM 3294 N N . TYR A 1 215 ? -3.005 15.973 35.811 1.00 10.72 215 TYR A N 1
ATOM 3295 C CA . TYR A 1 215 ? -3.256 15.280 37.061 1.00 12.29 215 TYR A CA 1
ATOM 3296 C C . TYR A 1 215 ? -4.164 16.152 37.918 1.00 13.33 215 TYR A C 1
ATOM 3297 O O . TYR A 1 215 ? -5.198 15.698 38.402 1.00 13.26 215 TYR A O 1
ATOM 3315 N N . GLU A 1 216 ? -3.780 17.409 38.044 1.00 13.77 216 GLU A N 1
ATOM 3316 C CA . GLU A 1 216 ? -4.466 18.340 38.964 1.00 16.57 216 GLU A CA 1
ATOM 3317 C C . GLU A 1 216 ? -5.884 18.639 38.519 1.00 16.48 216 GLU A C 1
ATOM 3318 O O . GLU A 1 216 ? -6.764 18.861 39.362 1.00 20.43 216 GLU A O 1
ATOM 3330 N N . ASN A 1 217 ? -6.146 18.655 37.217 1.00 13.29 217 ASN A N 1
ATOM 3331 C CA . ASN A 1 217 ? -7.446 19.087 36.757 1.00 17.49 217 ASN A CA 1
ATOM 3332 C C . ASN A 1 217 ? -8.410 17.974 36.444 1.00 14.85 217 ASN A C 1
ATOM 3333 O O . ASN A 1 217 ? -9.510 18.222 35.930 1.00 18.85 217 ASN A O 1
ATOM 3344 N N . GLY A 1 218 ? -7.995 16.737 36.752 1.00 15.64 218 GLY A N 1
ATOM 3345 C CA . GLY A 1 218 ? -8.862 15.594 36.616 1.00 15.53 218 GLY A CA 1
ATOM 3346 C C . GLY A 1 218 ? -8.764 14.853 35.303 1.00 12.34 218 GLY A C 1
ATOM 3347 O O . GLY A 1 218 ? -9.374 13.786 35.113 1.00 13.95 218 GLY A O 1
ATOM 3351 N N . THR A 1 219 ? -8.026 15.407 34.323 1.00 13.23 219 THR A N 1
ATOM 3352 C CA . THR A 1 219 ? -7.966 14.762 33.021 1.00 11.44 219 THR A CA 1
ATOM 3353 C C . THR A 1 219 ? -7.252 13.395 33.044 1.00 10.36 219 THR A C 1
ATOM 3354 O O . THR A 1 219 ? -7.637 12.462 32.385 1.00 10.87 219 THR A O 1
ATOM 3365 N N . LEU A 1 220 ? -6.153 13.315 33.789 1.00 13.29 220 LEU A N 1
ATOM 3366 C CA . LEU A 1 220 ? -5.409 12.080 33.838 1.00 10.53 220 LEU A CA 1
ATOM 3367 C C . LEU A 1 220 ? -6.271 10.952 34.425 1.00 11.37 220 LEU A C 1
ATOM 3368 O O . LEU A 1 220 ? -6.297 9.827 33.954 1.00 9.14 220 LEU A O 1
ATOM 3384 N N . GLU A 1 221 ? -7.028 11.299 35.465 1.00 10.96 221 GLU A N 1
ATOM 3385 C CA . GLU A 1 221 ? -7.931 10.313 36.056 1.00 11.66 221 GLU A CA 1
ATOM 3386 C C . GLU A 1 221 ? -8.997 9.877 35.037 1.00 9.90 221 GLU A C 1
ATOM 3387 O O . GLU A 1 221 ? -9.349 8.715 34.956 1.00 9.89 221 GLU A O 1
ATOM 3399 N N . LYS A 1 222 ? -9.538 10.827 34.284 1.00 10.61 222 LYS A N 1
ATOM 3400 C CA . LYS A 1 222 ? -10.497 10.502 33.251 1.00 10.06 222 LYS A CA 1
ATOM 3401 C C . LYS A 1 222 ? -9.940 9.516 32.230 1.00 10.57 222 LYS A C 1
ATOM 3402 O O . LYS A 1 222 ? -10.579 8.589 31.826 1.00 10.59 222 LYS A O 1
ATOM 3412 N N . LEU A 1 223 ? -8.678 9.729 31.839 1.00 10.63 223 LEU A N 1
ATOM 3413 C CA . LEU A 1 223 ? -8.029 8.858 30.892 1.00 9.67 223 LEU A CA 1
ATOM 3414 C C . LEU A 1 223 ? -7.733 7.468 31.476 1.00 8.08 223 LEU A C 1
ATOM 3415 O O . LEU A 1 223 ? -7.885 6.476 30.804 1.00 9.02 223 LEU A O 1
ATOM 3431 N N . SER A 1 224 ? -7.328 7.432 32.751 1.00 8.34 224 SER A N 1
ATOM 3432 C CA . SER A 1 224 ? -7.084 6.161 33.432 1.00 8.37 224 SER A CA 1
ATOM 3433 C C . SER A 1 224 ? -8.396 5.385 33.426 1.00 8.52 224 SER A C 1
ATOM 3434 O O . SER A 1 224 ? -8.433 4.210 33.045 1.00 9.40 224 SER A O 1
ATOM 3442 N N . LYS A 1 225 ? -9.488 6.057 33.826 1.00 9.66 225 LYS A N 1
ATOM 3443 C CA . LYS A 1 225 ? -10.752 5.302 33.885 1.00 11.09 225 LYS A CA 1
ATOM 3444 C C . LYS A 1 225 ? -11.154 4.781 32.484 1.00 10.55 225 LYS A C 1
ATOM 3445 O O . LYS A 1 225 ? -11.553 3.641 32.325 1.00 11.35 225 LYS A O 1
ATOM 3464 N N . LYS A 1 226 ? -11.034 5.629 31.487 1.00 10.35 226 LYS A N 1
ATOM 3465 C CA . LYS A 1 226 ? -11.505 5.342 30.136 1.00 13.20 226 LYS A CA 1
ATOM 3466 C C . LYS A 1 226 ? -10.727 4.236 29.466 1.00 14.41 226 LYS A C 1
ATOM 3467 O O . LYS A 1 226 ? -11.297 3.318 28.873 1.00 15.39 226 LYS A O 1
ATOM 3486 N N . TYR A 1 227 ? -9.396 4.338 29.559 1.00 11.69 227 TYR A N 1
ATOM 3487 C CA . TYR A 1 227 ? -8.524 3.387 28.895 1.00 13.03 227 TYR A CA 1
ATOM 3488 C C . TYR A 1 227 ? -8.036 2.228 29.764 1.00 14.74 227 TYR A C 1
ATOM 3489 O O . TYR A 1 227 ? -7.936 1.088 29.263 1.00 17.55 227 TYR A O 1
ATOM 3507 N N . LEU A 1 228 ? -7.778 2.459 31.052 1.00 11.76 228 LEU A N 1
ATOM 3508 C CA . LEU A 1 228 ? -7.319 1.415 31.961 1.00 12.90 228 LEU A CA 1
ATOM 3509 C C . LEU A 1 228 ? -8.430 0.661 32.680 1.00 15.57 228 LEU A C 1
ATOM 3510 O O . LEU A 1 228 ? -8.213 -0.415 33.176 1.00 16.63 228 LEU A O 1
ATOM 3526 N N . GLY A 1 229 ? -9.613 1.264 32.754 1.00 13.64 229 GLY A N 1
ATOM 3527 C CA . GLY A 1 229 ? -10.770 0.645 33.392 1.00 16.44 229 GLY A CA 1
ATOM 3528 C C . GLY A 1 229 ? -10.908 0.880 34.889 1.00 17.35 229 GLY A C 1
ATOM 3529 O O . GLY A 1 229 ? -11.679 0.216 35.582 1.00 19.59 229 GLY A O 1
ATOM 3533 N N . GLY A 1 230 ? -10.172 1.848 35.412 1.00 13.70 230 GLY A N 1
ATOM 3534 C CA . GLY A 1 230 ? -10.209 2.203 36.805 1.00 12.27 230 GLY A CA 1
ATOM 3535 C C . GLY A 1 230 ? -9.263 3.341 37.072 1.00 12.11 230 GLY A C 1
ATOM 3536 O O . GLY A 1 230 ? -8.662 3.853 36.123 1.00 12.88 230 GLY A O 1
ATOM 3540 N N . SER A 1 231 ? -9.199 3.783 38.324 1.00 13.33 231 SER A N 1
ATOM 3541 C CA . SER A 1 231 ? -8.383 4.896 38.713 1.00 13.13 231 SER A CA 1
ATOM 3542 C C . SER A 1 231 ? -7.072 4.357 39.273 1.00 12.16 231 SER A C 1
ATOM 3543 O O . SER A 1 231 ? -7.009 3.850 40.401 1.00 14.78 231 SER A O 1
ATOM 3551 N N . TYR A 1 232 ? -6.015 4.436 38.447 1.00 10.79 232 TYR A N 1
ATOM 3552 C CA . TYR A 1 232 ? -4.737 3.836 38.766 1.00 9.38 232 TYR A CA 1
ATOM 3553 C C . TYR A 1 232 ? -3.614 4.860 38.682 1.00 11.01 232 TYR A C 1
ATOM 3554 O O . TYR A 1 232 ? -2.523 4.546 38.228 1.00 13.00 232 TYR A O 1
ATOM 3572 N N . LEU A 1 233 ? -3.838 6.059 39.146 1.00 10.35 233 LEU A N 1
ATOM 3573 C CA . LEU A 1 233 ? -2.800 7.081 39.083 1.00 10.56 233 LEU A CA 1
ATOM 3574 C C . LEU A 1 233 ? -1.759 6.904 40.168 1.00 10.78 233 LEU A C 1
ATOM 3575 O O . LEU A 1 233 ? -2.005 6.320 41.249 1.00 10.58 233 LEU A O 1
ATOM 3591 N N . PRO A 1 234 ? -0.590 7.445 39.916 1.00 9.05 234 PRO A N 1
ATOM 3592 C CA . PRO A 1 234 ? 0.425 7.481 40.950 1.00 9.17 234 PRO A CA 1
ATOM 3593 C C . PRO A 1 234 ? -0.033 8.367 42.132 1.00 10.14 234 PRO A C 1
ATOM 3594 O O . PRO A 1 234 ? -0.955 9.176 42.022 1.00 11.35 234 PRO A O 1
ATOM 3605 N N . ASP A 1 235 ? 0.658 8.230 43.251 1.00 12.77 235 ASP A N 1
ATOM 3606 C CA . ASP A 1 235 ? 0.381 9.094 44.389 1.00 13.18 235 ASP A CA 1
ATOM 3607 C C . ASP A 1 235 ? 0.716 10.549 44.064 1.00 13.61 235 ASP A C 1
ATOM 3608 O O . ASP A 1 235 ? 1.697 10.847 43.404 1.00 14.36 235 ASP A O 1
ATOM 3617 N N . LYS A 1 236 ? -0.136 11.466 44.556 1.00 18.20 236 LYS A N 1
ATOM 3618 C CA . LYS A 1 236 ? 0.026 12.885 44.378 1.00 17.72 236 LYS A CA 1
ATOM 3619 C C . LYS A 1 236 ? 1.449 13.388 44.658 1.00 20.10 236 LYS A C 1
ATOM 3620 O O . LYS A 1 236 ? 2.033 14.130 43.867 1.00 19.96 236 LYS A O 1
ATOM 3624 N N . LYS A 1 237 ? 2.052 12.955 45.759 1.00 23.43 237 LYS A N 1
ATOM 3625 C CA . LYS A 1 237 ? 3.352 13.496 46.100 1.00 23.71 237 LYS A CA 1
ATOM 3626 C C . LYS A 1 237 ? 4.426 13.049 45.118 1.00 25.07 237 LYS A C 1
ATOM 3627 O O . LYS A 1 237 ? 5.483 13.674 44.992 1.00 26.81 237 LYS A O 1
ATOM 3646 N N . ASP A 1 238 ? 4.161 11.976 44.377 1.00 22.09 238 ASP A N 1
ATOM 3647 C CA . ASP A 1 238 ? 5.145 11.504 43.423 1.00 20.99 238 ASP A CA 1
ATOM 3648 C C . ASP A 1 238 ? 5.014 12.230 42.077 1.00 21.30 238 ASP A C 1
ATOM 3649 O O . ASP A 1 238 ? 5.749 11.940 41.123 1.00 26.99 238 ASP A O 1
ATOM 3658 N N . MET A 1 239 ? 4.098 13.192 41.984 1.00 20.82 239 MET A N 1
ATOM 3659 C CA . MET A 1 239 ? 3.916 13.923 40.733 1.00 20.80 239 MET A CA 1
ATOM 3660 C C . MET A 1 239 ? 4.634 15.276 40.751 1.00 24.22 239 MET A C 1
ATOM 3661 O O . MET A 1 239 ? 4.517 16.035 39.793 1.00 26.69 239 MET A O 1
ATOM 3675 N N . LYS B 1 3 ? 10.439 -38.673 16.638 1.00 28.72 3 LYS B N 1
ATOM 3676 C CA . LYS B 1 3 ? 11.298 -37.499 16.571 1.00 31.79 3 LYS B CA 1
ATOM 3677 C C . LYS B 1 3 ? 10.413 -36.269 16.667 1.00 26.62 3 LYS B C 1
ATOM 3678 O O . LYS B 1 3 ? 9.418 -36.124 15.941 1.00 25.99 3 LYS B O 1
ATOM 3681 N N . THR B 1 4 ? 10.752 -35.387 17.589 1.00 29.24 4 THR B N 1
ATOM 3682 C CA . THR B 1 4 ? 10.090 -34.102 17.651 1.00 24.29 4 THR B CA 1
ATOM 3683 C C . THR B 1 4 ? 10.686 -33.223 16.562 1.00 24.72 4 THR B C 1
ATOM 3684 O O . THR B 1 4 ? 11.901 -33.106 16.431 1.00 27.75 4 THR B O 1
ATOM 3695 N N . VAL B 1 5 ? 9.797 -32.626 15.781 1.00 20.94 5 VAL B N 1
ATOM 3696 C CA . VAL B 1 5 ? 10.111 -31.808 14.636 1.00 21.25 5 VAL B CA 1
ATOM 3697 C C . VAL B 1 5 ? 9.411 -30.483 14.895 1.00 20.88 5 VAL B C 1
ATOM 3698 O O . VAL B 1 5 ? 8.238 -30.473 15.276 1.00 20.91 5 VAL B O 1
ATOM 3711 N N . THR B 1 6 ? 10.116 -29.367 14.719 1.00 16.43 6 THR B N 1
ATOM 3712 C CA . THR B 1 6 ? 9.472 -28.094 14.875 1.00 12.49 6 THR B CA 1
ATOM 3713 C C . THR B 1 6 ? 9.347 -27.351 13.549 1.00 15.12 6 THR B C 1
ATOM 3714 O O . THR B 1 6 ? 10.334 -27.133 12.860 1.00 13.93 6 THR B O 1
ATOM 3725 N N . LEU B 1 7 ? 8.104 -27.003 13.204 1.00 14.70 7 LEU B N 1
ATOM 3726 C CA . LEU B 1 7 ? 7.800 -26.129 12.071 1.00 13.57 7 LEU B CA 1
ATOM 3727 C C . LEU B 1 7 ? 7.658 -24.699 12.550 1.00 13.70 7 LEU B C 1
ATOM 3728 O O . LEU B 1 7 ? 6.842 -24.385 13.424 1.00 15.92 7 LEU B O 1
ATOM 3744 N N . ALA B 1 8 ? 8.436 -23.809 11.949 1.00 12.14 8 ALA B N 1
ATOM 3745 C CA . ALA B 1 8 ? 8.462 -22.403 12.333 1.00 13.16 8 ALA B CA 1
ATOM 3746 C C . ALA B 1 8 ? 7.762 -21.570 11.256 1.00 10.85 8 ALA B C 1
ATOM 3747 O O . ALA B 1 8 ? 7.969 -21.762 10.053 1.00 11.07 8 ALA B O 1
ATOM 3754 N N . THR B 1 9 ? 6.951 -20.639 11.722 1.00 10.25 9 THR B N 1
ATOM 3755 C CA . THR B 1 9 ? 6.144 -19.773 10.873 1.00 9.95 9 THR B CA 1
ATOM 3756 C C . THR B 1 9 ? 6.059 -18.401 11.498 1.00 13.90 9 THR B C 1
ATOM 3757 O O . THR B 1 9 ? 6.319 -18.260 12.706 1.00 13.43 9 THR B O 1
ATOM 3768 N N . VAL B 1 10 ? 5.664 -17.396 10.735 1.00 9.44 10 VAL B N 1
ATOM 3769 C CA . VAL B 1 10 ? 5.500 -16.052 11.312 1.00 9.51 10 VAL B CA 1
ATOM 3770 C C . VAL B 1 10 ? 4.088 -15.863 11.838 1.00 13.26 10 VAL B C 1
ATOM 3771 O O . VAL B 1 10 ? 3.865 -15.243 12.911 1.00 12.71 10 VAL B O 1
ATOM 3784 N N . GLY B 1 11 ? 3.110 -16.327 11.101 1.00 11.65 11 GLY B N 1
ATOM 3785 C CA . GLY B 1 11 ? 1.722 -16.226 11.546 1.00 12.00 11 GLY B CA 1
ATOM 3786 C C . GLY B 1 11 ? 1.072 -14.878 11.377 1.00 11.62 11 GLY B C 1
ATOM 3787 O O . GLY B 1 11 ? 0.036 -14.589 12.033 1.00 14.36 11 GLY B O 1
ATOM 3791 N N . THR B 1 12 ? 1.624 -14.020 10.505 1.00 11.43 12 THR B N 1
ATOM 3792 C CA . THR B 1 12 ? 1.060 -12.705 10.199 1.00 11.91 12 THR B CA 1
ATOM 3793 C C . THR B 1 12 ? 0.857 -12.472 8.718 1.00 11.45 12 THR B C 1
ATOM 3794 O O . THR B 1 12 ? 0.896 -11.348 8.242 1.00 14.14 12 THR B O 1
ATOM 3805 N N . THR B 1 13 ? 0.573 -13.567 8.001 1.00 9.25 13 THR B N 1
ATOM 3806 C CA . THR B 1 13 ? 0.393 -13.501 6.548 1.00 10.70 13 THR B CA 1
ATOM 3807 C C . THR B 1 13 ? -0.870 -14.265 6.143 1.00 9.96 13 THR B C 1
ATOM 3808 O O . THR B 1 13 ? -0.820 -15.372 5.580 1.00 11.56 13 THR B O 1
ATOM 3819 N N . ASN B 1 14 ? -2.018 -13.700 6.499 1.00 10.47 14 ASN B N 1
ATOM 3820 C CA . ASN B 1 14 ? -3.343 -14.223 6.100 1.00 10.01 14 ASN B CA 1
ATOM 3821 C C . ASN B 1 14 ? -3.389 -14.296 4.578 1.00 8.70 14 ASN B C 1
ATOM 3822 O O . ASN B 1 14 ? -3.071 -13.332 3.921 1.00 9.90 14 ASN B O 1
ATOM 3833 N N . PRO B 1 15 ? -3.819 -15.450 4.007 1.00 9.89 15 PRO B N 1
ATOM 3834 C CA . PRO B 1 15 ? -4.374 -16.665 4.581 1.00 10.06 15 PRO B CA 1
ATOM 3835 C C . PRO B 1 15 ? -3.420 -17.870 4.600 1.00 9.03 15 PRO B C 1
ATOM 3836 O O . PRO B 1 15 ? -3.866 -19.031 4.785 1.00 9.83 15 PRO B O 1
ATOM 3847 N N . PHE B 1 16 ? -2.121 -17.635 4.485 1.00 8.82 16 PHE B N 1
ATOM 3848 C CA . PHE B 1 16 ? -1.148 -18.735 4.499 1.00 8.90 16 PHE B CA 1
ATOM 3849 C C . PHE B 1 16 ? -0.835 -19.161 5.908 1.00 8.12 16 PHE B C 1
ATOM 3850 O O . PHE B 1 16 ? -0.696 -20.330 6.201 1.00 9.08 16 PHE B O 1
ATOM 3867 N N . SER B 1 17 ? -0.655 -18.162 6.770 1.00 9.66 17 SER B N 1
ATOM 3868 C CA . SER B 1 17 ? -0.281 -18.428 8.149 1.00 8.06 17 SER B CA 1
ATOM 3869 C C . SER B 1 17 ? -0.790 -17.285 9.020 1.00 12.05 17 SER B C 1
ATOM 3870 O O . SER B 1 17 ? -0.320 -16.131 8.870 1.00 11.45 17 SER B O 1
ATOM 3878 N N . TYR B 1 18 ? -1.757 -17.582 9.904 1.00 11.46 18 TYR B N 1
ATOM 3879 C CA . TYR B 1 18 ? -2.363 -16.498 10.659 1.00 12.35 18 TYR B CA 1
ATOM 3880 C C . TYR B 1 18 ? -3.136 -17.087 11.821 1.00 11.92 18 TYR B C 1
ATOM 3881 O O . TYR B 1 18 ? -3.267 -18.288 11.918 1.00 12.31 18 TYR B O 1
ATOM 3899 N N . GLU B 1 19 ? -3.648 -16.237 12.709 1.00 13.05 19 GLU B N 1
ATOM 3900 C CA . GLU B 1 19 ? -4.440 -16.764 13.819 1.00 16.74 19 GLU B CA 1
ATOM 3901 C C . GLU B 1 19 ? -5.916 -16.389 13.653 1.00 15.39 19 GLU B C 1
ATOM 3902 O O . GLU B 1 19 ? -6.239 -15.268 13.250 1.00 17.87 19 GLU B O 1
ATOM 3914 N N . LYS B 1 20 ? -6.773 -17.345 14.024 1.00 20.53 20 LYS B N 1
ATOM 3915 C CA . LYS B 1 20 ? -8.211 -17.195 14.112 1.00 22.97 20 LYS B CA 1
ATOM 3916 C C . LYS B 1 20 ? -8.584 -17.462 15.570 1.00 22.76 20 LYS B C 1
ATOM 3917 O O . LYS B 1 20 ? -8.426 -18.572 16.063 1.00 23.51 20 LYS B O 1
ATOM 3921 N N . LYS B 1 21 ? -9.048 -16.436 16.264 1.00 27.17 21 LYS B N 1
ATOM 3922 C CA . LYS B 1 21 ? -9.462 -16.604 17.653 1.00 29.19 21 LYS B CA 1
ATOM 3923 C C . LYS B 1 21 ? -8.290 -17.172 18.434 1.00 28.47 21 LYS B C 1
ATOM 3924 O O . LYS B 1 21 ? -8.454 -18.038 19.292 1.00 26.41 21 LYS B O 1
ATOM 3928 N N . GLY B 1 22 ? -7.090 -16.711 18.097 1.00 27.48 22 GLY B N 1
ATOM 3929 C CA . GLY B 1 22 ? -5.906 -17.143 18.806 1.00 22.44 22 GLY B CA 1
ATOM 3930 C C . GLY B 1 22 ? -5.258 -18.437 18.366 1.00 23.53 22 GLY B C 1
ATOM 3931 O O . GLY B 1 22 ? -4.168 -18.752 18.827 1.00 20.86 22 GLY B O 1
ATOM 3935 N N . LYS B 1 23 ? -5.916 -19.175 17.478 1.00 22.47 23 LYS B N 1
ATOM 3936 C CA . LYS B 1 23 ? -5.405 -20.452 17.006 1.00 22.06 23 LYS B CA 1
ATOM 3937 C C . LYS B 1 23 ? -4.647 -20.311 15.663 1.00 17.56 23 LYS B C 1
ATOM 3938 O O . LYS B 1 23 ? -5.156 -19.732 14.721 1.00 20.04 23 LYS B O 1
ATOM 3942 N N . LEU B 1 24 ? -3.436 -20.832 15.628 1.00 21.04 24 LEU B N 1
ATOM 3943 C CA . LEU B 1 24 ? -2.611 -20.741 14.413 1.00 16.56 24 LEU B CA 1
ATOM 3944 C C . LEU B 1 24 ? -3.227 -21.627 13.311 1.00 13.34 24 LEU B C 1
ATOM 3945 O O . LEU B 1 24 ? -3.461 -22.816 13.542 1.00 16.78 24 LEU B O 1
ATOM 3961 N N . THR B 1 25 ? -3.467 -21.073 12.110 1.00 13.64 25 THR B N 1
ATOM 3962 C CA . THR B 1 25 ? -4.078 -21.837 11.032 1.00 12.95 25 THR B CA 1
ATOM 3963 C C . THR B 1 25 ? -3.600 -21.214 9.724 1.00 13.91 25 THR B C 1
ATOM 3964 O O . THR B 1 25 ? -2.578 -20.530 9.718 1.00 12.74 25 THR B O 1
ATOM 3975 N N . GLY B 1 26 ? -4.337 -21.395 8.635 1.00 11.90 26 GLY B N 1
ATOM 3976 C CA . GLY B 1 26 ? -3.936 -20.907 7.321 1.00 11.04 26 GLY B CA 1
ATOM 3977 C C . GLY B 1 26 ? -3.456 -22.057 6.455 1.00 9.03 26 GLY B C 1
ATOM 3978 O O . GLY B 1 26 ? -3.120 -23.132 6.941 1.00 10.43 26 GLY B O 1
ATOM 3982 N N . TYR B 1 27 ? -3.390 -21.810 5.153 1.00 9.24 27 TYR B N 1
ATOM 3983 C CA . TYR B 1 27 ? -3.007 -22.868 4.211 1.00 10.08 27 TYR B CA 1
ATOM 3984 C C . TYR B 1 27 ? -1.722 -23.610 4.579 1.00 9.31 27 TYR B C 1
ATOM 3985 O O . TYR B 1 27 ? -1.676 -24.837 4.543 1.00 9.06 27 TYR B O 1
ATOM 4003 N N . ASP B 1 28 ? -0.624 -22.880 4.831 1.00 10.21 28 ASP B N 1
ATOM 4004 C CA . ASP B 1 28 ? 0.617 -23.580 5.152 1.00 9.71 28 ASP B CA 1
ATOM 4005 C C . ASP B 1 28 ? 0.451 -24.543 6.323 1.00 8.99 28 ASP B C 1
ATOM 4006 O O . ASP B 1 28 ? 1.003 -25.641 6.333 1.00 9.52 28 ASP B O 1
ATOM 4015 N N . ILE B 1 29 ? -0.201 -24.056 7.366 1.00 10.42 29 ILE B N 1
ATOM 4016 C CA . ILE B 1 29 ? -0.320 -24.807 8.596 1.00 10.00 29 ILE B CA 1
ATOM 4017 C C . ILE B 1 29 ? -1.246 -25.987 8.416 1.00 10.76 29 ILE B C 1
ATOM 4018 O O . ILE B 1 29 ? -0.962 -27.062 8.925 1.00 11.09 29 ILE B O 1
ATOM 4034 N N . GLU B 1 30 ? -2.353 -25.788 7.711 1.00 11.14 30 GLU B N 1
ATOM 4035 C CA . GLU B 1 30 ? -3.290 -26.881 7.565 1.00 10.78 30 GLU B CA 1
ATOM 4036 C C . GLU B 1 30 ? -2.811 -27.948 6.578 1.00 11.92 30 GLU B C 1
ATOM 4037 O O . GLU B 1 30 ? -3.053 -29.130 6.786 1.00 12.21 30 GLU B O 1
ATOM 4049 N N . VAL B 1 31 ? -2.092 -27.527 5.521 1.00 10.85 31 VAL B N 1
ATOM 4050 C CA . VAL B 1 31 ? -1.408 -28.491 4.666 1.00 11.04 31 VAL B CA 1
ATOM 4051 C C . VAL B 1 31 ? -0.424 -29.328 5.491 1.00 11.65 31 VAL B C 1
ATOM 4052 O O . VAL B 1 31 ? -0.406 -30.557 5.373 1.00 10.89 31 VAL B O 1
ATOM 4065 N N . ALA B 1 32 ? 0.399 -28.683 6.324 1.00 10.17 32 ALA B N 1
ATOM 4066 C CA . ALA B 1 32 ? 1.338 -29.420 7.166 1.00 11.08 32 ALA B CA 1
ATOM 4067 C C . ALA B 1 32 ? 0.647 -30.426 8.068 1.00 11.69 32 ALA B C 1
ATOM 4068 O O . ALA B 1 32 ? 1.074 -31.566 8.204 1.00 12.96 32 ALA B O 1
ATOM 4075 N N . LYS B 1 33 ? -0.431 -29.986 8.683 1.00 12.07 33 LYS B N 1
ATOM 4076 C CA . LYS B 1 33 ? -1.126 -30.869 9.607 1.00 14.12 33 LYS B CA 1
ATOM 4077 C C . LYS B 1 33 ? -1.687 -32.059 8.842 1.00 13.49 33 LYS B C 1
ATOM 4078 O O . LYS B 1 33 ? -1.572 -33.186 9.336 1.00 17.51 33 LYS B O 1
ATOM 4097 N N . GLU B 1 34 ? -2.218 -31.854 7.638 1.00 13.92 34 GLU B N 1
ATOM 4098 C CA . GLU B 1 34 ? -2.731 -32.979 6.834 1.00 14.89 34 GLU B CA 1
ATOM 4099 C C . GLU B 1 34 ? -1.582 -33.883 6.381 1.00 15.36 34 GLU B C 1
ATOM 4100 O O . GLU B 1 34 ? -1.722 -35.081 6.318 1.00 15.70 34 GLU B O 1
ATOM 4112 N N . VAL B 1 35 ? -0.415 -33.310 6.069 1.00 12.66 35 VAL B N 1
ATOM 4113 C CA . VAL B 1 35 ? 0.734 -34.124 5.735 1.00 13.79 35 VAL B CA 1
ATOM 4114 C C . VAL B 1 35 ? 1.108 -35.058 6.877 1.00 14.45 35 VAL B C 1
ATOM 4115 O O . VAL B 1 35 ? 1.305 -36.273 6.681 1.00 15.14 35 VAL B O 1
ATOM 4128 N N . PHE B 1 36 ? 1.184 -34.503 8.088 1.00 12.20 36 PHE B N 1
ATOM 4129 C CA . PHE B 1 36 ? 1.783 -35.200 9.200 1.00 13.79 36 PHE B CA 1
ATOM 4130 C C . PHE B 1 36 ? 0.842 -36.092 9.962 1.00 19.38 36 PHE B C 1
ATOM 4131 O O . PHE B 1 36 ? 1.286 -36.866 10.811 1.00 17.98 36 PHE B O 1
ATOM 4148 N N . LYS B 1 37 ? -0.436 -36.010 9.646 1.00 19.04 37 LYS B N 1
ATOM 4149 C CA . LYS B 1 37 ? -1.377 -36.857 10.376 1.00 22.38 37 LYS B CA 1
ATOM 4150 C C . LYS B 1 37 ? -1.059 -38.320 10.060 1.00 22.31 37 LYS B C 1
ATOM 4151 O O . LYS B 1 37 ? -1.268 -39.174 10.900 1.00 21.64 37 LYS B O 1
ATOM 4158 N N . ALA B 1 38 ? -0.494 -38.616 8.888 1.00 19.28 38 ALA B N 1
ATOM 4159 C CA . ALA B 1 38 ? -0.160 -39.996 8.507 1.00 19.69 38 ALA B CA 1
ATOM 4160 C C . ALA B 1 38 ? 1.216 -40.543 8.938 1.00 20.50 38 ALA B C 1
ATOM 4161 O O . ALA B 1 38 ? 1.668 -41.573 8.432 1.00 22.92 38 ALA B O 1
ATOM 4168 N N . SER B 1 39 ? 1.891 -39.863 9.845 1.00 20.95 39 SER B N 1
ATOM 4169 C CA . SER B 1 39 ? 3.298 -40.164 10.156 1.00 19.48 39 SER B CA 1
ATOM 4170 C C . SER B 1 39 ? 3.374 -40.805 11.533 1.00 19.99 39 SER B C 1
ATOM 4171 O O . SER B 1 39 ? 2.812 -40.267 12.456 1.00 23.36 39 SER B O 1
ATOM 4179 N N . ASP B 1 40 ? 4.107 -41.911 11.682 1.00 22.61 40 ASP B N 1
ATOM 4180 C CA . ASP B 1 40 ? 4.408 -42.431 13.018 1.00 27.55 40 ASP B CA 1
ATOM 4181 C C . ASP B 1 40 ? 5.755 -41.915 13.546 1.00 25.34 40 ASP B C 1
ATOM 4182 O O . ASP B 1 40 ? 6.063 -42.062 14.732 1.00 24.96 40 ASP B O 1
ATOM 4186 N N . LYS B 1 41 ? 6.557 -41.338 12.656 1.00 21.96 41 LYS B N 1
ATOM 4187 C CA . LYS B 1 41 ? 7.934 -40.983 12.959 1.00 22.78 41 LYS B CA 1
ATOM 4188 C C . LYS B 1 41 ? 8.071 -39.555 13.494 1.00 24.40 41 LYS B C 1
ATOM 4189 O O . LYS B 1 41 ? 8.927 -39.268 14.347 1.00 24.44 41 LYS B O 1
ATOM 4202 N N . TYR B 1 42 ? 7.217 -38.663 13.027 1.00 22.68 42 TYR B N 1
ATOM 4203 C CA . TYR B 1 42 ? 7.393 -37.255 13.358 1.00 21.28 42 TYR B CA 1
ATOM 4204 C C . TYR B 1 42 ? 6.290 -36.732 14.247 1.00 24.49 42 TYR B C 1
ATOM 4205 O O . TYR B 1 42 ? 5.117 -36.889 13.947 1.00 25.92 42 TYR B O 1
ATOM 4223 N N . ASP B 1 43 ? 6.680 -36.090 15.335 1.00 19.44 43 ASP B N 1
ATOM 4224 C CA . ASP B 1 43 ? 5.755 -35.361 16.179 1.00 22.24 43 ASP B CA 1
ATOM 4225 C C . ASP B 1 43 ? 6.002 -33.870 15.992 1.00 22.25 43 ASP B C 1
ATOM 4226 O O . ASP B 1 43 ? 6.990 -33.341 16.487 1.00 25.26 43 ASP B O 1
ATOM 4235 N N . VAL B 1 44 ? 5.120 -33.213 15.265 1.00 19.49 44 VAL B N 1
ATOM 4236 C CA . VAL B 1 44 ? 5.376 -31.835 14.832 1.00 21.54 44 VAL B CA 1
ATOM 4237 C C . VAL B 1 44 ? 4.834 -30.818 15.810 1.00 20.68 44 VAL B C 1
ATOM 4238 O O . VAL B 1 44 ? 3.674 -30.905 16.227 1.00 22.05 44 VAL B O 1
ATOM 4251 N N . LYS B 1 45 ? 5.677 -29.851 16.149 1.00 15.17 45 LYS B N 1
ATOM 4252 C CA . LYS B 1 45 ? 5.298 -28.682 16.935 1.00 18.06 45 LYS B CA 1
ATOM 4253 C C . LYS B 1 45 ? 5.253 -27.455 16.015 1.00 19.55 45 LYS B C 1
ATOM 4254 O O . LYS B 1 45 ? 6.165 -27.261 15.224 1.00 19.13 45 LYS B O 1
ATOM 4261 N N . TYR B 1 46 ? 4.186 -26.672 16.097 1.00 15.30 46 TYR B N 1
ATOM 4262 C CA . TYR B 1 46 ? 3.968 -25.502 15.261 1.00 16.77 46 TYR B CA 1
ATOM 4263 C C . TYR B 1 46 ? 4.257 -24.252 16.079 1.00 20.74 46 TYR B C 1
ATOM 4264 O O . TYR B 1 46 ? 3.545 -23.938 17.046 1.00 22.59 46 TYR B O 1
ATOM 4282 N N . GLN B 1 47 ? 5.303 -23.533 15.693 1.00 13.74 47 GLN B N 1
ATOM 4283 C CA . GLN B 1 47 ? 5.841 -22.473 16.529 1.00 16.99 47 GLN B CA 1
ATOM 4284 C C . GLN B 1 47 ? 5.880 -21.146 15.787 1.00 17.76 47 GLN B C 1
ATOM 4285 O O . GLN B 1 47 ? 6.525 -21.055 14.741 1.00 14.57 47 GLN B O 1
ATOM 4299 N N . LYS B 1 48 ? 5.185 -20.138 16.302 1.00 15.27 48 LYS B N 1
ATOM 4300 C CA . LYS B 1 48 ? 5.286 -18.796 15.773 1.00 13.65 48 LYS B CA 1
ATOM 4301 C C . LYS B 1 48 ? 6.584 -18.170 16.232 1.00 20.96 48 LYS B C 1
ATOM 4302 O O . LYS B 1 48 ? 6.928 -18.217 17.405 1.00 19.04 48 LYS B O 1
ATOM 4315 N N . THR B 1 49 ? 7.272 -17.541 15.305 1.00 15.03 49 THR B N 1
ATOM 4316 C CA . THR B 1 49 ? 8.528 -16.880 15.609 1.00 15.83 49 THR B CA 1
ATOM 4317 C C . THR B 1 49 ? 8.724 -15.698 14.647 1.00 14.46 49 THR B C 1
ATOM 4318 O O . THR B 1 49 ? 7.885 -15.387 13.833 1.00 16.33 49 THR B O 1
ATOM 4329 N N . GLU B 1 50 ? 9.828 -15.004 14.811 1.00 14.59 50 GLU B N 1
ATOM 4330 C CA . GLU B 1 50 ? 10.167 -13.901 13.951 1.00 14.11 50 GLU B CA 1
ATOM 4331 C C . GLU B 1 50 ? 10.614 -14.458 12.601 1.00 12.59 50 GLU B C 1
ATOM 4332 O O . GLU B 1 50 ? 11.268 -15.526 12.536 1.00 15.41 50 GLU B O 1
ATOM 4344 N N . TRP B 1 51 ? 10.323 -13.686 11.575 1.00 12.73 51 TRP B N 1
ATOM 4345 C CA . TRP B 1 51 ? 10.727 -14.023 10.209 1.00 14.18 51 TRP B CA 1
ATOM 4346 C C . TRP B 1 51 ? 12.206 -14.366 10.124 1.00 12.40 51 TRP B C 1
ATOM 4347 O O . TRP B 1 51 ? 12.596 -15.456 9.665 1.00 12.79 51 TRP B O 1
ATOM 4368 N N . THR B 1 52 ? 13.053 -13.475 10.617 1.00 14.12 52 THR B N 1
ATOM 4369 C CA . THR B 1 52 ? 14.482 -13.773 10.508 1.00 17.30 52 THR B CA 1
ATOM 4370 C C . THR B 1 52 ? 14.871 -15.025 11.324 1.00 15.63 52 THR B C 1
ATOM 4371 O O . THR B 1 52 ? 15.791 -15.758 10.947 1.00 17.99 52 THR B O 1
ATOM 4382 N N . SER B 1 53 ? 14.136 -15.289 12.397 1.00 17.85 53 SER B N 1
ATOM 4383 C CA . SER B 1 53 ? 14.411 -16.438 13.244 1.00 16.87 53 SER B CA 1
ATOM 4384 C C . SER B 1 53 ? 14.021 -17.759 12.593 1.00 15.77 53 SER B C 1
ATOM 4385 O O . SER B 1 53 ? 14.559 -18.796 12.940 1.00 14.00 53 SER B O 1
ATOM 4393 N N . ILE B 1 54 ? 13.076 -17.748 11.656 1.00 15.08 54 ILE B N 1
ATOM 4394 C CA . ILE B 1 54 ? 12.849 -18.979 10.919 1.00 13.93 54 ILE B CA 1
ATOM 4395 C C . ILE B 1 54 ? 14.181 -19.465 10.280 1.00 16.74 54 ILE B C 1
ATOM 4396 O O . ILE B 1 54 ? 14.572 -20.636 10.406 1.00 16.03 54 ILE B O 1
ATOM 4412 N N . PHE B 1 55 ? 14.839 -18.558 9.585 1.00 14.38 55 PHE B N 1
ATOM 4413 C CA . PHE B 1 55 ? 16.012 -18.908 8.818 1.00 13.58 55 PHE B CA 1
ATOM 4414 C C . PHE B 1 55 ? 17.187 -19.188 9.763 1.00 19.29 55 PHE B C 1
ATOM 4415 O O . PHE B 1 55 ? 17.864 -20.176 9.574 1.00 16.20 55 PHE B O 1
ATOM 4432 N N . SER B 1 56 ? 17.407 -18.357 10.785 1.00 18.64 56 SER B N 1
ATOM 4433 C CA . SER B 1 56 ? 18.540 -18.626 11.686 1.00 21.15 56 SER B CA 1
ATOM 4434 C C . SER B 1 56 ? 18.319 -19.906 12.451 1.00 19.15 56 SER B C 1
ATOM 4435 O O . SER B 1 56 ? 19.265 -20.640 12.760 1.00 20.01 56 SER B O 1
ATOM 4443 N N . GLY B 1 57 ? 17.057 -20.207 12.730 1.00 20.23 57 GLY B N 1
ATOM 4444 C CA . GLY B 1 57 ? 16.739 -21.420 13.462 1.00 16.94 57 GLY B CA 1
ATOM 4445 C C . GLY B 1 57 ? 16.867 -22.678 12.610 1.00 17.02 57 GLY B C 1
ATOM 4446 O O . GLY B 1 57 ? 17.236 -23.756 13.099 1.00 18.01 57 GLY B O 1
ATOM 4450 N N . LEU B 1 58 ? 16.544 -22.581 11.321 1.00 15.63 58 LEU B N 1
ATOM 4451 C CA . LEU B 1 58 ? 16.823 -23.689 10.418 1.00 15.52 58 LEU B CA 1
ATOM 4452 C C . LEU B 1 58 ? 18.345 -23.895 10.300 1.00 18.96 58 LEU B C 1
ATOM 4453 O O . LEU B 1 58 ? 18.823 -25.030 10.274 1.00 18.53 58 LEU B O 1
ATOM 4469 N N . ASP B 1 59 ? 19.086 -22.794 10.308 1.00 19.01 59 ASP B N 1
ATOM 4470 C CA . ASP B 1 59 ? 20.558 -22.833 10.218 1.00 20.81 59 ASP B CA 1
ATOM 4471 C C . ASP B 1 59 ? 21.150 -23.628 11.372 1.00 24.25 59 ASP B C 1
ATOM 4472 O O . ASP B 1 59 ? 22.112 -24.370 11.214 1.00 25.15 59 ASP B O 1
ATOM 4481 N N . SER B 1 60 ? 20.598 -23.448 12.555 1.00 23.41 60 SER B N 1
ATOM 4482 C CA . SER B 1 60 ? 21.197 -24.061 13.730 1.00 28.72 60 SER B CA 1
ATOM 4483 C C . SER B 1 60 ? 20.495 -25.352 14.108 1.00 24.56 60 SER B C 1
ATOM 4484 O O . SER B 1 60 ? 20.795 -25.954 15.147 1.00 31.98 60 SER B O 1
ATOM 4492 N N . ASP B 1 61 ? 19.535 -25.777 13.293 1.00 25.05 61 ASP B N 1
ATOM 4493 C CA . ASP B 1 61 ? 18.728 -26.960 13.618 1.00 25.38 61 ASP B CA 1
ATOM 4494 C C . ASP B 1 61 ? 17.848 -26.839 14.885 1.00 24.95 61 ASP B C 1
ATOM 4495 O O . ASP B 1 61 ? 17.411 -27.852 15.459 1.00 27.18 61 ASP B O 1
ATOM 4499 N N . LYS B 1 62 ? 17.542 -25.612 15.286 1.00 20.11 62 LYS B N 1
ATOM 4500 C CA . LYS B 1 62 ? 16.548 -25.357 16.294 1.00 19.36 62 LYS B CA 1
ATOM 4501 C C . LYS B 1 62 ? 15.183 -25.686 15.680 1.00 19.13 62 LYS B C 1
ATOM 4502 O O . LYS B 1 62 ? 14.271 -26.133 16.356 1.00 19.87 62 LYS B O 1
ATOM 4521 N N . TYR B 1 63 ? 15.057 -25.409 14.390 1.00 17.28 63 TYR B N 1
ATOM 4522 C CA . TYR B 1 63 ? 13.822 -25.722 13.678 1.00 17.04 63 TYR B CA 1
ATOM 4523 C C . TYR B 1 63 ? 14.166 -26.617 12.504 1.00 15.19 63 TYR B C 1
ATOM 4524 O O . TYR B 1 63 ? 15.295 -26.569 11.974 1.00 14.49 63 TYR B O 1
ATOM 4542 N N . GLN B 1 64 ? 13.189 -27.414 12.067 1.00 11.99 64 GLN B N 1
ATOM 4543 C CA . GLN B 1 64 ? 13.368 -28.382 11.014 1.00 12.80 64 GLN B CA 1
ATOM 4544 C C . GLN B 1 64 ? 12.613 -28.041 9.739 1.00 11.75 64 GLN B C 1
ATOM 4545 O O . GLN B 1 64 ? 13.023 -28.435 8.663 1.00 11.61 64 GLN B O 1
ATOM 4559 N N . ILE B 1 65 ? 11.490 -27.326 9.880 1.00 11.92 65 ILE B N 1
ATOM 4560 C CA . ILE B 1 65 ? 10.656 -26.936 8.757 1.00 11.86 65 ILE B CA 1
ATOM 4561 C C . ILE B 1 65 ? 10.338 -25.458 8.912 1.00 10.37 65 ILE B C 1
ATOM 4562 O O . ILE B 1 65 ? 10.126 -24.984 10.022 1.00 12.40 65 ILE B O 1
ATOM 4578 N N . GLY B 1 66 ? 10.328 -24.731 7.793 1.00 10.98 66 GLY B N 1
ATOM 4579 C CA . GLY B 1 66 ? 9.852 -23.376 7.694 1.00 10.06 66 GLY B CA 1
ATOM 4580 C C . GLY B 1 66 ? 8.679 -23.294 6.732 1.00 9.10 66 GLY B C 1
ATOM 4581 O O . GLY B 1 66 ? 8.688 -23.907 5.672 1.00 9.26 66 GLY B O 1
ATOM 4585 N N . ALA B 1 67 ? 7.638 -22.547 7.097 1.00 8.65 67 ALA B N 1
ATOM 4586 C CA . ALA B 1 67 ? 6.467 -22.377 6.259 1.00 10.78 67 ALA B CA 1
ATOM 4587 C C . ALA B 1 67 ? 5.816 -21.051 6.529 1.00 10.42 67 ALA B C 1
ATOM 4588 O O . ALA B 1 67 ? 5.444 -20.768 7.648 1.00 10.74 67 ALA B O 1
ATOM 4595 N N . ASN B 1 68 ? 5.750 -20.233 5.497 1.00 8.44 68 ASN B N 1
ATOM 4596 C CA . ASN B 1 68 ? 5.107 -18.926 5.520 1.00 8.10 68 ASN B CA 1
ATOM 4597 C C . ASN B 1 68 ? 5.109 -18.281 4.138 1.00 9.89 68 ASN B C 1
ATOM 4598 O O . ASN B 1 68 ? 5.794 -17.258 3.911 1.00 8.41 68 ASN B O 1
ATOM 4609 N N . ASN B 1 69 ? 4.365 -18.865 3.194 1.00 8.63 69 ASN B N 1
ATOM 4610 C CA . ASN B 1 69 ? 4.266 -18.308 1.846 1.00 8.78 69 ASN B CA 1
ATOM 4611 C C . ASN B 1 69 ? 5.680 -18.094 1.264 1.00 7.29 69 ASN B C 1
ATOM 4612 O O . ASN B 1 69 ? 5.942 -17.065 0.641 1.00 7.60 69 ASN B O 1
ATOM 4623 N N . ILE B 1 70 ? 6.542 -19.096 1.442 1.00 7.04 70 ILE B N 1
ATOM 4624 C CA . ILE B 1 70 ? 7.955 -18.985 1.083 1.00 8.57 70 ILE B CA 1
ATOM 4625 C C . ILE B 1 70 ? 8.240 -19.347 -0.366 1.00 8.81 70 ILE B C 1
ATOM 4626 O O . ILE B 1 70 ? 7.974 -20.462 -0.795 1.00 9.66 70 ILE B O 1
ATOM 4642 N N . SER B 1 71 ? 8.846 -18.409 -1.078 1.00 8.43 71 SER B N 1
ATOM 4643 C CA . SER B 1 71 ? 9.238 -18.578 -2.464 1.00 7.66 71 SER B CA 1
ATOM 4644 C C . SER B 1 71 ? 10.593 -19.280 -2.572 1.00 8.15 71 SER B C 1
ATOM 4645 O O . SER B 1 71 ? 11.370 -19.283 -1.628 1.00 8.72 71 SER B O 1
ATOM 4653 N N . TYR B 1 72 ? 10.857 -19.784 -3.775 1.00 10.51 72 TYR B N 1
ATOM 4654 C CA . TYR B 1 72 ? 12.170 -20.301 -4.120 1.00 12.50 72 TYR B CA 1
ATOM 4655 C C . TYR B 1 72 ? 13.088 -19.144 -4.492 1.00 12.73 72 TYR B C 1
ATOM 4656 O O . TYR B 1 72 ? 12.703 -18.261 -5.304 1.00 12.27 72 TYR B O 1
ATOM 4674 N N . THR B 1 73 ? 14.302 -19.146 -3.908 1.00 11.76 73 THR B N 1
ATOM 4675 C CA . THR B 1 73 ? 15.425 -18.374 -4.459 1.00 12.30 73 THR B CA 1
ATOM 4676 C C . THR B 1 73 ? 16.641 -19.269 -4.421 1.00 12.02 73 THR B C 1
ATOM 4677 O O . THR B 1 73 ? 16.729 -20.194 -3.622 1.00 11.49 73 THR B O 1
ATOM 4688 N N . LYS B 1 74 ? 17.557 -19.032 -5.357 1.00 15.32 74 LYS B N 1
ATOM 4689 C CA . LYS B 1 74 ? 18.811 -19.758 -5.362 1.00 17.37 74 LYS B CA 1
ATOM 4690 C C . LYS B 1 74 ? 19.553 -19.562 -4.048 1.00 14.09 74 LYS B C 1
ATOM 4691 O O . LYS B 1 74 ? 20.137 -20.505 -3.511 1.00 14.58 74 LYS B O 1
ATOM 4695 N N . GLU B 1 75 ? 19.554 -18.328 -3.534 1.00 15.91 75 GLU B N 1
ATOM 4696 C CA . GLU B 1 75 ? 20.231 -18.013 -2.286 1.00 17.34 75 GLU B CA 1
ATOM 4697 C C . GLU B 1 75 ? 19.685 -18.840 -1.148 1.00 15.33 75 GLU B C 1
ATOM 4698 O O . GLU B 1 75 ? 20.422 -19.258 -0.272 1.00 15.34 75 GLU B O 1
ATOM 4702 N N . ARG B 1 76 ? 18.348 -19.028 -1.091 1.00 12.81 76 ARG B N 1
ATOM 4703 C CA . ARG B 1 76 ? 17.799 -19.902 -0.093 1.00 12.78 76 ARG B CA 1
ATOM 4704 C C . ARG B 1 76 ? 18.108 -21.403 -0.305 1.00 10.38 76 ARG B C 1
ATOM 4705 O O . ARG B 1 76 ? 18.355 -22.146 0.645 1.00 13.12 76 ARG B O 1
ATOM 4726 N N . ALA B 1 77 ? 18.007 -21.845 -1.539 1.00 10.89 77 ALA B N 1
ATOM 4727 C CA . ALA B 1 77 ? 18.212 -23.247 -1.847 1.00 10.99 77 ALA B CA 1
ATOM 4728 C C . ALA B 1 77 ? 19.670 -23.667 -1.582 1.00 11.62 77 ALA B C 1
ATOM 4729 O O . ALA B 1 77 ? 19.936 -24.838 -1.353 1.00 13.48 77 ALA B O 1
ATOM 4736 N N . ASN B 1 78 ? 20.563 -22.688 -1.550 1.00 12.91 78 ASN B N 1
ATOM 4737 C CA . ASN B 1 78 ? 21.964 -22.966 -1.191 1.00 14.16 78 ASN B CA 1
ATOM 4738 C C . ASN B 1 78 ? 22.104 -23.433 0.240 1.00 13.70 78 ASN B C 1
ATOM 4739 O O . ASN B 1 78 ? 23.097 -24.035 0.588 1.00 15.27 78 ASN B O 1
ATOM 4750 N N . LYS B 1 79 ? 21.123 -23.119 1.103 1.00 11.77 79 LYS B N 1
ATOM 4751 C CA . LYS B 1 79 ? 21.165 -23.382 2.514 1.00 14.40 79 LYS B CA 1
ATOM 4752 C C . LYS B 1 79 ? 20.114 -24.345 3.028 1.00 15.43 79 LYS B C 1
ATOM 4753 O O . LYS B 1 79 ? 20.322 -25.016 4.044 1.00 17.20 79 LYS B O 1
ATOM 4772 N N . TYR B 1 80 ? 18.960 -24.364 2.337 1.00 13.19 80 TYR B N 1
ATOM 4773 C CA . TYR B 1 80 ? 17.774 -25.081 2.817 1.00 13.32 80 TYR B CA 1
ATOM 4774 C C . TYR B 1 80 ? 17.262 -26.034 1.763 1.00 11.40 80 TYR B C 1
ATOM 4775 O O . TYR B 1 80 ? 17.380 -25.780 0.577 1.00 14.53 80 TYR B O 1
ATOM 4793 N N . LEU B 1 81 ? 16.677 -27.137 2.223 1.00 12.09 81 LEU B N 1
ATOM 4794 C CA . LEU B 1 81 ? 16.004 -28.057 1.290 1.00 13.49 81 LEU B CA 1
ATOM 4795 C C . LEU B 1 81 ? 14.618 -27.474 0.987 1.00 13.16 81 LEU B C 1
ATOM 4796 O O . LEU B 1 81 ? 14.019 -26.849 1.866 1.00 11.39 81 LEU B O 1
ATOM 4812 N N . TYR B 1 82 ? 14.114 -27.733 -0.224 1.00 11.26 82 TYR B N 1
ATOM 4813 C CA . TYR B 1 82 ? 12.787 -27.280 -0.626 1.00 8.40 82 TYR B CA 1
ATOM 4814 C C . TYR B 1 82 ? 11.877 -28.496 -0.839 1.00 11.49 82 TYR B C 1
ATOM 4815 O O . TYR B 1 82 ? 12.304 -29.498 -1.416 1.00 13.35 82 TYR B O 1
ATOM 4833 N N . SER B 1 83 ? 10.625 -28.405 -0.363 1.00 9.92 83 SER B N 1
ATOM 4834 C CA . SER B 1 83 ? 9.616 -29.376 -0.749 1.00 10.32 83 SER B CA 1
ATOM 4835 C C . SER B 1 83 ? 9.231 -29.137 -2.195 1.00 9.55 83 SER B C 1
ATOM 4836 O O . SER B 1 83 ? 9.610 -28.168 -2.799 1.00 11.43 83 SER B O 1
ATOM 4844 N N . ASN B 1 84 ? 8.424 -30.044 -2.733 1.00 9.99 84 ASN B N 1
ATOM 4845 C CA . ASN B 1 84 ? 7.679 -29.719 -3.937 1.00 12.46 84 ASN B CA 1
ATOM 4846 C C . ASN B 1 84 ? 6.707 -28.575 -3.616 1.00 9.44 84 ASN B C 1
ATOM 4847 O O . ASN B 1 84 ? 6.390 -28.319 -2.462 1.00 10.18 84 ASN B O 1
ATOM 4858 N N . PRO B 1 85 ? 6.261 -27.870 -4.636 1.00 9.58 85 PRO B N 1
ATOM 4859 C CA . PRO B 1 85 ? 5.458 -26.670 -4.382 1.00 8.81 85 PRO B CA 1
ATOM 4860 C C . PRO B 1 85 ? 4.111 -27.016 -3.830 1.00 9.83 85 PRO B C 1
ATOM 4861 O O . PRO B 1 85 ? 3.588 -28.086 -4.093 1.00 10.00 85 PRO B O 1
ATOM 4872 N N . THR B 1 86 ? 3.548 -26.093 -3.053 1.00 9.28 86 THR B N 1
ATOM 4873 C CA . THR B 1 86 ? 2.226 -26.321 -2.463 1.00 11.12 86 THR B CA 1
ATOM 4874 C C . THR B 1 86 ? 1.175 -25.393 -3.038 1.00 10.60 86 THR B C 1
ATOM 4875 O O . THR B 1 86 ? -0.007 -25.674 -2.929 1.00 10.31 86 THR B O 1
ATOM 4886 N N . ALA B 1 87 ? 1.573 -24.297 -3.648 1.00 9.42 87 ALA B N 1
ATOM 4887 C CA . ALA B 1 87 ? 0.650 -23.336 -4.279 1.00 9.91 87 ALA B CA 1
ATOM 4888 C C . ALA B 1 87 ? 1.387 -22.436 -5.263 1.00 9.66 87 ALA B C 1
ATOM 4889 O O . ALA B 1 87 ? 2.622 -22.373 -5.265 1.00 11.20 87 ALA B O 1
ATOM 4896 N N . SER B 1 88 ? 0.593 -21.763 -6.098 1.00 9.53 88 SER B N 1
ATOM 4897 C CA . SER B 1 88 ? 1.054 -20.836 -7.076 1.00 7.41 88 SER B CA 1
ATOM 4898 C C . SER B 1 88 ? 0.386 -19.487 -6.798 1.00 12.19 88 SER B C 1
ATOM 4899 O O . SER B 1 88 ? -0.826 -19.403 -6.738 1.00 14.99 88 SER B O 1
ATOM 4907 N N . ASN B 1 89 ? 1.194 -18.459 -6.538 1.00 10.26 89 ASN B N 1
ATOM 4908 C CA . ASN B 1 89 ? 0.742 -17.208 -5.923 1.00 10.15 89 ASN B CA 1
ATOM 4909 C C . ASN B 1 89 ? 1.453 -16.035 -6.562 1.00 8.60 89 ASN B C 1
ATOM 4910 O O . ASN B 1 89 ? 2.585 -15.636 -6.143 1.00 9.15 89 ASN B O 1
ATOM 4921 N N . PRO B 1 90 ? 0.878 -15.510 -7.652 1.00 8.67 90 PRO B N 1
ATOM 4922 C CA . PRO B 1 90 ? 1.497 -14.450 -8.427 1.00 9.80 90 PRO B CA 1
ATOM 4923 C C . PRO B 1 90 ? 1.542 -13.120 -7.695 1.00 10.04 90 PRO B C 1
ATOM 4924 O O . PRO B 1 90 ? 0.811 -12.950 -6.715 1.00 11.49 90 PRO B O 1
ATOM 4935 N N . LEU B 1 91 ? 2.374 -12.214 -8.186 1.00 12.31 91 LEU B N 1
ATOM 4936 C CA . LEU B 1 91 ? 2.553 -10.910 -7.528 1.00 11.21 91 LEU B CA 1
ATOM 4937 C C . LEU B 1 91 ? 1.574 -9.921 -8.019 1.00 11.13 91 LEU B C 1
ATOM 4938 O O . LEU B 1 91 ? 1.120 -9.986 -9.141 1.00 12.52 91 LEU B O 1
ATOM 4954 N N . VAL B 1 92 ? 1.261 -8.970 -7.134 1.00 10.02 92 VAL B N 1
ATOM 4955 C CA . VAL B 1 92 ? 0.538 -7.779 -7.498 1.00 10.19 92 VAL B CA 1
ATOM 4956 C C . VAL B 1 92 ? 1.243 -6.521 -6.946 1.00 10.75 92 VAL B C 1
ATOM 4957 O O . VAL B 1 92 ? 2.049 -6.581 -6.022 1.00 9.46 92 VAL B O 1
ATOM 4970 N N . LEU B 1 93 ? 0.852 -5.411 -7.538 1.00 10.31 93 LEU B N 1
ATOM 4971 C CA . LEU B 1 93 ? 1.230 -4.060 -7.129 1.00 10.05 93 LEU B CA 1
ATOM 4972 C C . LEU B 1 93 ? -0.017 -3.422 -6.550 1.00 11.07 93 LEU B C 1
ATOM 4973 O O . LEU B 1 93 ? -1.019 -3.271 -7.241 1.00 12.60 93 LEU B O 1
ATOM 4989 N N . VAL B 1 94 ? 0.051 -3.090 -5.258 1.00 8.66 94 VAL B N 1
ATOM 4990 C CA . VAL B 1 94 ? -1.043 -2.483 -4.516 1.00 12.27 94 VAL B CA 1
ATOM 4991 C C . VAL B 1 94 ? -0.831 -0.962 -4.448 1.00 10.04 94 VAL B C 1
ATOM 4992 O O . VAL B 1 94 ? 0.205 -0.509 -3.961 1.00 10.79 94 VAL B O 1
ATOM 5005 N N . VAL B 1 95 ? -1.802 -0.210 -4.972 1.00 10.83 95 VAL B N 1
ATOM 5006 C CA . VAL B 1 95 ? -1.742 1.236 -5.058 1.00 12.36 95 VAL B CA 1
ATOM 5007 C C . VAL B 1 95 ? -3.116 1.840 -4.800 1.00 11.21 95 VAL B C 1
ATOM 5008 O O . VAL B 1 95 ? -4.133 1.179 -4.979 1.00 12.40 95 VAL B O 1
ATOM 5021 N N . PRO B 1 96 ? -3.119 3.122 -4.414 1.00 14.02 96 PRO B N 1
ATOM 5022 C CA . PRO B 1 96 ? -4.403 3.830 -4.366 1.00 12.80 96 PRO B CA 1
ATOM 5023 C C . PRO B 1 96 ? -5.060 3.781 -5.723 1.00 13.44 96 PRO B C 1
ATOM 5024 O O . PRO B 1 96 ? -4.416 3.868 -6.764 1.00 15.69 96 PRO B O 1
ATOM 5035 N N . LYS B 1 97 ? -6.389 3.670 -5.730 1.00 14.98 97 LYS B N 1
ATOM 5036 C CA . LYS B 1 97 ? -7.138 3.771 -6.979 1.00 16.26 97 LYS B CA 1
ATOM 5037 C C . LYS B 1 97 ? -6.785 5.046 -7.727 1.00 17.83 97 LYS B C 1
ATOM 5038 O O . LYS B 1 97 ? -6.696 5.040 -8.960 1.00 19.16 97 LYS B O 1
ATOM 5057 N N . ASP B 1 98 ? -6.530 6.112 -6.986 1.00 14.89 98 ASP B N 1
ATOM 5058 C CA . ASP B 1 98 ? -6.289 7.424 -7.567 1.00 24.73 98 ASP B CA 1
ATOM 5059 C C . ASP B 1 98 ? -4.856 7.685 -8.063 1.00 25.28 98 ASP B C 1
ATOM 5060 O O . ASP B 1 98 ? -4.535 8.823 -8.357 1.00 26.24 98 ASP B O 1
ATOM 5064 N N . SER B 1 99 ? -4.044 6.647 -8.248 1.00 23.21 99 SER B N 1
ATOM 5065 C CA . SER B 1 99 ? -2.609 6.811 -8.470 1.00 17.17 99 SER B CA 1
ATOM 5066 C C . SER B 1 99 ? -2.127 6.749 -9.951 1.00 19.33 99 SER B C 1
ATOM 5067 O O . SER B 1 99 ? -2.682 5.954 -10.723 1.00 20.78 99 SER B O 1
ATOM 5075 N N . ASP B 1 100 ? -1.049 7.517 -10.262 1.00 15.77 100 ASP B N 1
ATOM 5076 C CA . ASP B 1 100 ? -0.236 7.514 -11.522 1.00 17.92 100 ASP B CA 1
ATOM 5077 C C . ASP B 1 100 ? 0.503 6.166 -11.708 1.00 15.03 100 ASP B C 1
ATOM 5078 O O . ASP B 1 100 ? 0.974 5.878 -12.772 1.00 16.12 100 ASP B O 1
ATOM 5087 N N . ILE B 1 101 ? 0.545 5.302 -10.684 1.00 14.45 101 ILE B N 1
ATOM 5088 C CA . ILE B 1 101 ? 1.297 4.051 -10.757 1.00 13.39 101 ILE B CA 1
ATOM 5089 C C . ILE B 1 101 ? 0.356 3.024 -11.344 1.00 18.02 101 ILE B C 1
ATOM 5090 O O . ILE B 1 101 ? -0.512 2.533 -10.658 1.00 18.95 101 ILE B O 1
ATOM 5106 N N . LYS B 1 102 ? 0.535 2.718 -12.620 1.00 15.59 102 LYS B N 1
ATOM 5107 C CA . LYS B 1 102 ? -0.350 1.816 -13.353 1.00 18.13 102 LYS B CA 1
ATOM 5108 C C . LYS B 1 102 ? 0.352 0.576 -13.843 1.00 17.41 102 LYS B C 1
ATOM 5109 O O . LYS B 1 102 ? -0.292 -0.404 -14.192 1.00 17.81 102 LYS B O 1
ATOM 5128 N N . SER B 1 103 ? 1.671 0.645 -13.907 1.00 19.76 103 SER B N 1
ATOM 5129 C CA . SER B 1 103 ? 2.477 -0.483 -14.369 1.00 21.42 103 SER B CA 1
ATOM 5130 C C . SER B 1 103 ? 3.723 -0.592 -13.498 1.00 16.47 103 SER B C 1
ATOM 5131 O O . SER B 1 103 ? 4.046 0.318 -12.738 1.00 13.99 103 SER B O 1
ATOM 5139 N N . TYR B 1 104 ? 4.407 -1.724 -13.562 1.00 16.88 104 TYR B N 1
ATOM 5140 C CA . TYR B 1 104 ? 5.600 -1.892 -12.740 1.00 14.49 104 TYR B CA 1
ATOM 5141 C C . TYR B 1 104 ? 6.602 -0.792 -12.894 1.00 15.16 104 TYR B C 1
ATOM 5142 O O . TYR B 1 104 ? 7.161 -0.343 -11.902 1.00 13.99 104 TYR B O 1
ATOM 5160 N N . ASN B 1 105 ? 6.875 -0.342 -14.127 1.00 15.02 105 ASN B N 1
ATOM 5161 C CA . ASN B 1 105 ? 7.909 0.687 -14.273 1.00 14.54 105 ASN B CA 1
ATOM 5162 C C . ASN B 1 105 ? 7.572 2.057 -13.682 1.00 14.96 105 ASN B C 1
ATOM 5163 O O . ASN B 1 105 ? 8.447 2.891 -13.486 1.00 15.63 105 ASN B O 1
ATOM 5174 N N . ASP B 1 106 ? 6.300 2.244 -13.366 1.00 12.65 106 ASP B N 1
ATOM 5175 C CA . ASP B 1 106 ? 5.849 3.487 -12.752 1.00 12.85 106 ASP B CA 1
ATOM 5176 C C . ASP B 1 106 ? 6.265 3.602 -11.300 1.00 14.36 106 ASP B C 1
ATOM 5177 O O . ASP B 1 106 ? 6.092 4.669 -10.717 1.00 13.96 106 ASP B O 1
ATOM 5186 N N . ILE B 1 107 ? 6.749 2.533 -10.665 1.00 12.34 107 ILE B N 1
ATOM 5187 C CA . ILE B 1 107 ? 7.172 2.657 -9.257 1.00 13.21 107 ILE B CA 1
ATOM 5188 C C . ILE B 1 107 ? 8.423 3.510 -9.058 1.00 12.48 107 ILE B C 1
ATOM 5189 O O . ILE B 1 107 ? 8.719 3.938 -7.936 1.00 11.49 107 ILE B O 1
ATOM 5205 N N . ALA B 1 108 ? 9.158 3.767 -10.133 1.00 13.21 108 ALA B N 1
ATOM 5206 C CA . ALA B 1 108 ? 10.388 4.552 -10.059 1.00 13.11 108 ALA B CA 1
ATOM 5207 C C . ALA B 1 108 ? 10.124 5.869 -9.346 1.00 15.16 108 ALA B C 1
ATOM 5208 O O . ALA B 1 108 ? 9.143 6.554 -9.633 1.00 14.57 108 ALA B O 1
ATOM 5215 N N . GLY B 1 109 ? 10.972 6.200 -8.370 1.00 15.93 109 GLY B N 1
ATOM 5216 C CA . GLY B 1 109 ? 10.815 7.431 -7.618 1.00 18.37 109 GLY B CA 1
ATOM 5217 C C . GLY B 1 109 ? 9.846 7.412 -6.435 1.00 18.81 109 GLY B C 1
ATOM 5218 O O . GLY B 1 109 ? 9.780 8.368 -5.647 1.00 19.80 109 GLY B O 1
ATOM 5222 N N A HIS B 1 110 ? 9.082 6.334 -6.307 0.27 15.30 110 HIS B N 1
ATOM 5223 N N B HIS B 1 110 ? 9.102 6.325 -6.288 0.73 15.30 110 HIS B N 1
ATOM 5224 C CA A HIS B 1 110 ? 8.061 6.276 -5.278 0.27 15.30 110 HIS B CA 1
ATOM 5225 C CA B HIS B 1 110 ? 8.091 6.282 -5.267 0.73 15.30 110 HIS B CA 1
ATOM 5226 C C A HIS B 1 110 ? 8.516 5.498 -4.056 0.27 15.30 110 HIS B C 1
ATOM 5227 C C B HIS B 1 110 ? 8.505 5.473 -4.061 0.73 15.30 110 HIS B C 1
ATOM 5228 O O A HIS B 1 110 ? 9.554 4.846 -4.072 0.27 15.30 110 HIS B O 1
ATOM 5229 O O B HIS B 1 110 ? 9.509 4.792 -4.088 0.73 15.30 110 HIS B O 1
ATOM 5256 N N . SER B 1 111 ? 7.725 5.588 -2.993 1.00 14.50 111 SER B N 1
ATOM 5257 C CA . SER B 1 111 ? 8.088 5.018 -1.710 1.00 15.26 111 SER B CA 1
ATOM 5258 C C . SER B 1 111 ? 7.305 3.759 -1.397 1.00 12.83 111 SER B C 1
ATOM 5259 O O . SER B 1 111 ? 6.124 3.610 -1.807 1.00 12.40 111 SER B O 1
ATOM 5268 N N . THR B 1 112 ? 7.994 2.843 -0.719 1.00 13.67 112 THR B N 1
ATOM 5269 C CA . THR B 1 112 ? 7.376 1.597 -0.256 1.00 11.89 112 THR B CA 1
ATOM 5270 C C . THR B 1 112 ? 8.008 1.116 1.031 1.00 10.81 112 THR B C 1
ATOM 5271 O O . THR B 1 112 ? 9.134 1.466 1.334 1.00 12.04 112 THR B O 1
ATOM 5282 N N . GLN B 1 113 ? 7.300 0.268 1.761 1.00 10.08 113 GLN B N 1
ATOM 5283 C CA . GLN B 1 113 ? 7.872 -0.471 2.874 1.00 11.24 113 GLN B CA 1
ATOM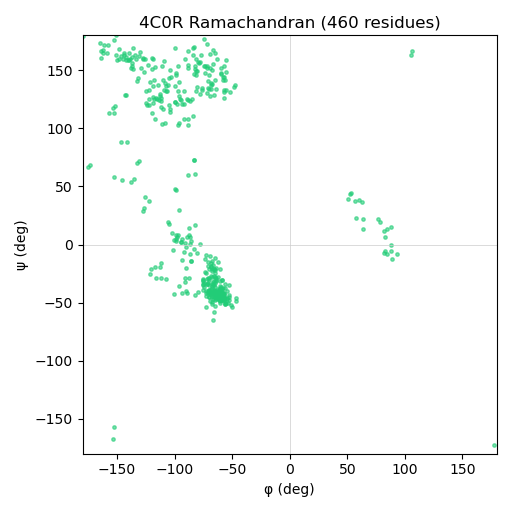 5284 C C . GLN B 1 113 ? 8.229 -1.871 2.435 1.00 11.91 113 GLN B C 1
ATOM 5285 O O . GLN B 1 113 ? 7.558 -2.472 1.605 1.00 11.82 113 GLN B O 1
ATOM 5299 N N . VAL B 1 114 ? 9.308 -2.370 3.016 1.00 9.52 114 VAL B N 1
ATOM 5300 C CA . VAL B 1 114 ? 9.779 -3.735 2.782 1.00 10.80 114 VAL B CA 1
ATOM 5301 C C . VAL B 1 114 ? 10.274 -4.352 4.075 1.00 13.00 114 VAL B C 1
ATOM 5302 O O . VAL B 1 114 ? 10.636 -3.629 5.041 1.00 13.02 114 VAL B O 1
ATOM 5315 N N . VAL B 1 115 ? 10.318 -5.674 4.096 1.00 11.47 115 VAL B N 1
ATOM 5316 C CA . VAL B 1 115 ? 10.842 -6.384 5.252 1.00 12.44 115 VAL B CA 1
ATOM 5317 C C . VAL B 1 115 ? 12.048 -7.198 4.865 1.00 11.23 115 VAL B C 1
ATOM 5318 O O . VAL B 1 115 ? 12.035 -7.949 3.866 1.00 12.27 115 VAL B O 1
ATOM 5331 N N . GLN B 1 116 ? 13.158 -7.015 5.595 1.00 15.42 116 GLN B N 1
ATOM 5332 C CA . GLN B 1 116 ? 14.443 -7.653 5.264 1.00 14.67 116 GLN B CA 1
ATOM 5333 C C . GLN B 1 116 ? 14.271 -9.133 5.004 1.00 14.27 116 GLN B C 1
ATOM 5334 O O . GLN B 1 116 ? 13.565 -9.801 5.743 1.00 14.43 116 GLN B O 1
ATOM 5338 N N . GLY B 1 117 ? 14.897 -9.635 3.951 1.00 15.15 117 GLY B N 1
ATOM 5339 C CA . GLY B 1 117 ? 14.877 -11.051 3.667 1.00 13.33 117 GLY B CA 1
ATOM 5340 C C . GLY B 1 117 ? 13.720 -11.528 2.797 1.00 13.94 117 GLY B C 1
ATOM 5341 O O . GLY B 1 117 ? 13.752 -12.662 2.355 1.00 16.44 117 GLY B O 1
ATOM 5345 N N . ASN B 1 118 ? 12.696 -10.706 2.581 1.00 11.36 118 ASN B N 1
ATOM 5346 C CA . ASN B 1 118 ? 11.619 -11.126 1.701 1.00 10.47 118 ASN B CA 1
ATOM 5347 C C . ASN B 1 118 ? 12.014 -10.880 0.253 1.00 11.17 118 ASN B C 1
ATOM 5348 O O . ASN B 1 118 ? 12.812 -9.964 -0.059 1.00 11.04 118 ASN B O 1
ATOM 5359 N N . THR B 1 119 ? 11.452 -11.657 -0.666 1.00 10.88 119 THR B N 1
ATOM 5360 C CA . THR B 1 119 ? 11.933 -11.648 -2.044 1.00 10.78 119 THR B CA 1
ATOM 5361 C C . THR B 1 119 ? 11.703 -10.327 -2.757 1.00 12.56 119 THR B C 1
ATOM 5362 O O . THR B 1 119 ? 12.370 -10.028 -3.766 1.00 13.41 119 THR B O 1
ATOM 5373 N N . THR B 1 120 ? 10.765 -9.518 -2.259 1.00 11.73 120 THR B N 1
ATOM 5374 C CA . THR B 1 120 ? 10.566 -8.213 -2.898 1.00 8.47 120 THR B CA 1
ATOM 5375 C C . THR B 1 120 ? 11.743 -7.257 -2.683 1.00 10.44 120 THR B C 1
ATOM 5376 O O . THR B 1 120 ? 11.896 -6.293 -3.454 1.00 11.10 120 THR B O 1
ATOM 5387 N N . VAL B 1 121 ? 12.590 -7.531 -1.694 1.00 9.51 121 VAL B N 1
ATOM 5388 C CA . VAL B 1 121 ? 13.752 -6.673 -1.467 1.00 11.30 121 VAL B CA 1
ATOM 5389 C C . VAL B 1 121 ? 14.741 -6.769 -2.616 1.00 13.92 121 VAL B C 1
ATOM 5390 O O . VAL B 1 121 ? 14.979 -5.778 -3.311 1.00 13.52 121 VAL B O 1
ATOM 5403 N N . PRO B 1 122 ? 15.350 -7.954 -2.829 1.00 10.54 122 PRO B N 1
ATOM 5404 C CA . PRO B 1 122 ? 16.262 -7.993 -3.980 1.00 16.09 122 PRO B CA 1
ATOM 5405 C C . PRO B 1 122 ? 15.556 -7.657 -5.290 1.00 15.04 122 PRO B C 1
ATOM 5406 O O . PRO B 1 122 ? 16.190 -7.065 -6.179 1.00 16.68 122 PRO B O 1
ATOM 5417 N N . MET B 1 123 ? 14.259 -7.970 -5.445 1.00 13.26 123 MET B N 1
ATOM 5418 C CA . MET B 1 123 ? 13.560 -7.503 -6.639 1.00 12.75 123 MET B CA 1
ATOM 5419 C C . MET B 1 123 ? 13.633 -6.003 -6.862 1.00 13.64 123 MET B C 1
ATOM 5420 O O . MET B 1 123 ? 13.934 -5.532 -7.958 1.00 13.49 123 MET B O 1
ATOM 5434 N N . LEU B 1 124 ? 13.378 -5.236 -5.817 1.00 11.04 124 LEU B N 1
ATOM 5435 C CA . LEU B 1 124 ? 13.385 -3.799 -5.932 1.00 10.65 124 LEU B CA 1
ATOM 5436 C C . LEU B 1 124 ? 14.816 -3.252 -6.010 1.00 13.61 124 LEU B C 1
ATOM 5437 O O . LEU B 1 124 ? 15.043 -2.215 -6.612 1.00 15.49 124 LEU B O 1
ATOM 5453 N N . GLN B 1 125 ? 15.758 -3.939 -5.377 1.00 14.36 125 GLN B N 1
ATOM 5454 C CA . GLN B 1 125 ? 17.166 -3.524 -5.457 1.00 16.15 125 GLN B CA 1
ATOM 5455 C C . GLN B 1 125 ? 17.614 -3.687 -6.891 1.00 16.79 125 GLN B C 1
ATOM 5456 O O . GLN B 1 125 ? 18.282 -2.795 -7.432 1.00 18.56 125 GLN B O 1
ATOM 5470 N N . LYS B 1 126 ? 17.215 -4.778 -7.534 1.00 15.38 126 LYS B N 1
ATOM 5471 C CA . LYS B 1 126 ? 17.477 -4.967 -8.959 1.00 16.01 126 LYS B CA 1
ATOM 5472 C C . LYS B 1 126 ? 16.828 -3.898 -9.848 1.00 18.15 126 LYS B C 1
ATOM 5473 O O . LYS B 1 126 ? 17.448 -3.386 -10.759 1.00 18.01 126 LYS B O 1
ATOM 5480 N N . PHE B 1 127 ? 15.567 -3.593 -9.583 1.00 16.87 127 PHE B N 1
ATOM 5481 C CA . PHE B 1 127 ? 14.907 -2.493 -10.251 1.00 17.24 127 PHE B CA 1
ATOM 5482 C C . PHE B 1 127 ? 15.722 -1.197 -10.119 1.00 19.14 127 PHE B C 1
ATOM 5483 O O . PHE B 1 127 ? 15.879 -0.438 -11.089 1.00 17.89 127 PHE B O 1
ATOM 5500 N N . ASN B 1 128 ? 16.215 -0.910 -8.922 1.00 16.55 128 ASN B N 1
ATOM 5501 C CA . ASN B 1 128 ? 16.903 0.350 -8.685 1.00 18.01 128 ASN B CA 1
ATOM 5502 C C . ASN B 1 128 ? 18.203 0.434 -9.446 1.00 20.98 128 ASN B C 1
ATOM 5503 O O . ASN B 1 128 ? 18.562 1.509 -9.900 1.00 22.72 128 ASN B O 1
ATOM 5514 N N . LYS B 1 129 ? 18.876 -0.698 -9.602 1.00 20.04 129 LYS B N 1
ATOM 5515 C CA . LYS B 1 129 ? 20.093 -0.735 -10.408 1.00 22.39 129 LYS B CA 1
ATOM 5516 C C . LYS B 1 129 ? 19.769 -0.402 -11.858 1.00 23.35 129 LYS B C 1
ATOM 5517 O O . LYS B 1 129 ? 20.609 0.172 -12.551 1.00 27.87 129 LYS B O 1
ATOM 5527 N N . ASN B 1 130 ? 18.569 -0.735 -12.324 1.00 22.32 130 ASN B N 1
ATOM 5528 C CA . ASN B 1 130 ? 18.152 -0.423 -13.699 1.00 21.22 130 ASN B CA 1
ATOM 5529 C C . ASN B 1 130 ? 17.474 0.957 -13.803 1.00 26.48 130 ASN B C 1
ATOM 5530 O O . ASN B 1 130 ? 17.041 1.353 -14.892 1.00 27.03 130 ASN B O 1
ATOM 5541 N N . HIS B 1 131 ? 17.314 1.652 -12.673 1.00 20.95 131 HIS B N 1
ATOM 5542 C CA . HIS B 1 131 ? 16.682 2.983 -12.660 1.00 25.29 131 HIS B CA 1
ATOM 5543 C C . HIS B 1 131 ? 17.434 3.921 -11.734 1.00 23.42 131 HIS B C 1
ATOM 5544 O O . HIS B 1 131 ? 16.860 4.547 -10.828 1.00 19.65 131 HIS B O 1
ATOM 5559 N N . GLU B 1 132 ? 18.748 4.031 -11.961 1.00 24.87 132 GLU B N 1
ATOM 5560 C CA . GLU B 1 132 ? 19.645 4.623 -10.982 1.00 25.47 132 GLU B CA 1
ATOM 5561 C C . GLU B 1 132 ? 19.324 6.064 -10.595 1.00 26.22 132 GLU B C 1
ATOM 5562 O O . GLU B 1 132 ? 19.601 6.472 -9.466 1.00 30.05 132 GLU B O 1
ATOM 5566 N N . ASN B 1 133 ? 18.752 6.837 -11.511 1.00 27.71 133 ASN B N 1
ATOM 5567 C CA . ASN B 1 133 ? 18.439 8.225 -11.188 1.00 29.38 133 ASN B CA 1
ATOM 5568 C C . ASN B 1 133 ? 16.958 8.485 -10.884 1.00 28.62 133 ASN B C 1
ATOM 5569 O O . ASN B 1 133 ? 16.547 9.634 -10.765 1.00 26.63 133 ASN B O 1
ATOM 5580 N N . ASN B 1 134 ? 16.170 7.419 -10.754 1.00 26.02 134 ASN B N 1
ATOM 5581 C CA . ASN B 1 134 ? 14.795 7.548 -10.295 1.00 21.53 134 ASN B CA 1
ATOM 5582 C C . ASN B 1 134 ? 14.419 6.327 -9.464 1.00 17.05 134 ASN B C 1
ATOM 5583 O O . ASN B 1 134 ? 13.446 5.621 -9.747 1.00 19.05 134 ASN B O 1
ATOM 5594 N N . GLN B 1 135 ? 15.225 6.094 -8.444 1.00 18.77 135 GLN B N 1
ATOM 5595 C CA . GLN B 1 135 ? 15.092 4.868 -7.643 1.00 18.06 135 GLN B CA 1
ATOM 5596 C C . GLN B 1 135 ? 13.873 4.843 -6.756 1.00 17.97 135 GLN B C 1
ATOM 5597 O O . GLN B 1 135 ? 13.365 5.870 -6.309 1.00 19.18 135 GLN B O 1
ATOM 5611 N N . VAL B 1 136 ? 13.423 3.629 -6.469 1.00 14.84 136 VAL B N 1
ATOM 5612 C CA . VAL B 1 136 ? 12.391 3.427 -5.451 1.00 16.66 136 VAL B CA 1
ATOM 5613 C C . VAL B 1 136 ? 12.997 3.690 -4.095 1.00 14.59 136 VAL B C 1
ATOM 5614 O O . VAL B 1 136 ? 14.146 3.306 -3.875 1.00 15.16 136 VAL B O 1
ATOM 5627 N N . LYS B 1 137 ? 12.242 4.336 -3.217 1.00 13.91 137 LYS B N 1
ATOM 5628 C CA . LYS B 1 137 ? 12.667 4.615 -1.861 1.00 16.54 137 LYS B CA 1
ATOM 5629 C C . LYS B 1 137 ? 12.175 3.448 -0.989 1.00 15.75 137 LYS B C 1
ATOM 5630 O O . LYS B 1 137 ? 10.969 3.349 -0.733 1.00 15.80 137 LYS B O 1
ATOM 5634 N N . LEU B 1 138 ? 13.099 2.619 -0.551 1.00 16.25 138 LEU B N 1
ATOM 5635 C CA . LEU B 1 138 ? 12.822 1.451 0.267 1.00 15.02 138 LEU B CA 1
ATOM 5636 C C . LEU B 1 138 ? 12.856 1.846 1.737 1.00 17.70 138 LEU B C 1
ATOM 5637 O O . LEU B 1 138 ? 13.842 2.381 2.232 1.00 19.79 138 LEU B O 1
ATOM 5653 N N . ASN B 1 139 ? 11.781 1.561 2.437 1.00 14.46 139 ASN B N 1
ATOM 5654 C CA . ASN B 1 139 ? 11.724 1.835 3.852 1.00 16.83 139 ASN B CA 1
ATOM 5655 C C . ASN B 1 139 ? 11.572 0.517 4.559 1.00 15.38 139 ASN B C 1
ATOM 5656 O O . ASN B 1 139 ? 10.482 -0.107 4.543 1.00 16.46 139 ASN B O 1
ATOM 5667 N N . PHE B 1 140 ? 12.638 0.099 5.209 1.00 16.88 140 PHE B N 1
ATOM 5668 C CA . PHE B 1 140 ? 12.637 -1.151 5.915 1.00 13.65 140 PHE B CA 1
ATOM 5669 C C . PHE B 1 140 ? 11.787 -1.049 7.178 1.00 18.47 140 PHE B C 1
ATOM 5670 O O . PHE B 1 140 ? 11.871 -0.082 7.941 1.00 19.68 140 PHE B O 1
ATOM 5687 N N . THR B 1 141 ? 10.897 -2.009 7.356 1.00 13.88 141 THR B N 1
ATOM 5688 C CA . THR B 1 141 ? 10.001 -2.005 8.502 1.00 13.41 141 THR B CA 1
ATOM 5689 C C . THR B 1 141 ? 10.048 -3.319 9.257 1.00 13.17 141 THR B C 1
ATOM 5690 O O . THR B 1 141 ? 10.437 -4.346 8.756 1.00 14.94 141 THR B O 1
ATOM 5701 N N . SER B 1 142 ? 9.615 -3.247 10.504 1.00 18.96 142 SER B N 1
ATOM 5702 C CA . SER B 1 142 ? 9.438 -4.429 11.296 1.00 18.88 142 SER B CA 1
ATOM 5703 C C . SER B 1 142 ? 7.964 -4.824 11.353 1.00 16.48 142 SER B C 1
ATOM 5704 O O . SER B 1 142 ? 7.615 -5.850 11.903 1.00 21.62 142 SER B O 1
ATOM 5712 N N . GLU B 1 143 ? 7.090 -4.010 10.773 1.00 16.46 143 GLU B N 1
ATOM 5713 C CA . GLU B 1 143 ? 5.661 -4.269 10.916 1.00 17.20 143 GLU B CA 1
ATOM 5714 C C . GLU B 1 143 ? 5.074 -5.214 9.850 1.00 14.62 143 GLU B C 1
ATOM 5715 O O . GLU B 1 143 ? 5.706 -5.493 8.823 1.00 15.21 143 GLU B O 1
ATOM 5727 N N . ASP B 1 144 ? 3.863 -5.672 10.119 1.00 12.12 144 ASP B N 1
ATOM 5728 C CA . ASP B 1 144 ? 3.277 -6.761 9.378 1.00 14.45 144 ASP B CA 1
ATOM 5729 C C . ASP B 1 144 ? 2.615 -6.304 8.077 1.00 12.28 144 ASP B C 1
ATOM 5730 O O . ASP B 1 144 ? 2.468 -5.138 7.775 1.00 11.04 144 ASP B O 1
ATOM 5739 N N . LEU B 1 145 ? 2.259 -7.283 7.247 1.00 11.55 145 LEU B N 1
ATOM 5740 C CA . LEU B 1 145 ? 1.767 -6.957 5.938 1.00 11.51 145 LEU B CA 1
ATOM 5741 C C . LEU B 1 145 ? 0.498 -6.100 5.939 1.00 8.84 145 LEU B C 1
ATOM 5742 O O . LEU B 1 145 ? 0.375 -5.151 5.152 1.00 11.16 145 LEU B O 1
ATOM 5758 N N . ALA B 1 146 ? -0.467 -6.462 6.766 1.00 9.65 146 ALA B N 1
ATOM 5759 C CA . ALA B 1 146 ? -1.711 -5.707 6.872 1.00 11.76 146 ALA B CA 1
ATOM 5760 C C . ALA B 1 146 ? -1.400 -4.251 7.252 1.00 9.94 146 ALA B C 1
ATOM 5761 O O . ALA B 1 146 ? -2.011 -3.336 6.712 1.00 11.88 146 ALA B O 1
ATOM 5768 N N . HIS B 1 147 ? -0.419 -4.082 8.103 1.00 12.88 147 HIS B N 1
ATOM 5769 C CA . HIS B 1 147 ? -0.047 -2.752 8.625 1.00 11.03 147 HIS B CA 1
ATOM 5770 C C . HIS B 1 147 ? 0.501 -1.935 7.473 1.00 13.82 147 HIS B C 1
ATOM 5771 O O . HIS B 1 147 ? 0.149 -0.761 7.291 1.00 13.08 147 HIS B O 1
ATOM 5785 N N . GLN B 1 148 ? 1.362 -2.571 6.666 1.00 10.80 148 GLN B N 1
ATOM 5786 C CA . GLN B 1 148 ? 1.884 -1.920 5.472 1.00 11.65 148 GLN B CA 1
ATOM 5787 C C . GLN B 1 148 ? 0.837 -1.613 4.417 1.00 11.81 148 GLN B C 1
ATOM 5788 O O . GLN B 1 148 ? 0.870 -0.560 3.792 1.00 11.04 148 GLN B O 1
ATOM 5802 N N . ILE B 1 149 ? -0.101 -2.527 4.194 1.00 10.74 149 ILE B N 1
ATOM 5803 C CA . ILE B 1 149 ? -1.143 -2.276 3.227 1.00 9.97 149 ILE B CA 1
ATOM 5804 C C . ILE B 1 149 ? -2.081 -1.145 3.677 1.00 12.15 149 ILE B C 1
ATOM 5805 O O . ILE B 1 149 ? -2.444 -0.287 2.903 1.00 12.39 149 ILE B O 1
ATOM 5821 N N A ARG B 1 150 ? -2.413 -1.130 4.958 0.62 15.09 150 ARG B N 1
ATOM 5822 N N B ARG B 1 150 ? -2.405 -1.124 4.961 0.38 15.09 150 ARG B N 1
ATOM 5823 C CA A ARG B 1 150 ? -3.168 -0.014 5.507 0.62 15.09 150 ARG B CA 1
ATOM 5824 C CA B ARG B 1 150 ? -3.173 -0.014 5.506 0.38 15.09 150 ARG B CA 1
ATOM 5825 C C A ARG B 1 150 ? -2.417 1.300 5.358 0.62 15.09 150 ARG B C 1
ATOM 5826 C C B ARG B 1 150 ? -2.420 1.302 5.362 0.38 15.09 150 ARG B C 1
ATOM 5827 O O A ARG B 1 150 ? -3.029 2.329 5.068 0.62 15.09 150 ARG B O 1
ATOM 5828 O O B ARG B 1 150 ? -3.029 2.334 5.082 0.38 15.09 150 ARG B O 1
ATOM 5869 N N . ASN B 1 151 ? -1.101 1.264 5.533 1.00 10.84 151 ASN B N 1
ATOM 5870 C CA . ASN B 1 151 ? -0.271 2.472 5.375 1.00 11.16 151 ASN B CA 1
ATOM 5871 C C . ASN B 1 151 ? -0.379 3.013 3.958 1.00 15.97 151 ASN B C 1
ATOM 5872 O O . ASN B 1 151 ? -0.386 4.223 3.755 1.00 14.99 151 ASN B O 1
ATOM 5884 N N . VAL B 1 152 ? -0.478 2.139 2.960 1.00 11.60 152 VAL B N 1
ATOM 5885 C CA . VAL B 1 152 ? -0.670 2.641 1.585 1.00 11.32 152 VAL B CA 1
ATOM 5886 C C . VAL B 1 152 ? -2.057 3.248 1.473 1.00 14.86 152 VAL B C 1
ATOM 5887 O O . VAL B 1 152 ? -2.224 4.301 0.868 1.00 17.21 152 VAL B O 1
ATOM 5900 N N . SER B 1 153 ? -3.062 2.599 2.052 1.00 14.58 153 SER B N 1
ATOM 5901 C CA . SER B 1 153 ? -4.418 3.135 1.994 1.00 15.28 153 SER B CA 1
ATOM 5902 C C . SER B 1 153 ? -4.455 4.543 2.648 1.00 15.74 153 SER B C 1
ATOM 5903 O O . SER B 1 153 ? -5.204 5.415 2.187 1.00 18.47 153 SER B O 1
ATOM 5911 N N . ASP B 1 154 ? -3.674 4.708 3.714 1.00 15.41 154 ASP B N 1
ATOM 5912 C CA . ASP B 1 154 ? -3.650 5.939 4.500 1.00 16.76 154 ASP B CA 1
ATOM 5913 C C . ASP B 1 154 ? -2.684 6.955 3.950 1.00 18.61 154 ASP B C 1
ATOM 5914 O O . ASP B 1 154 ? -2.553 8.036 4.522 1.00 21.31 154 ASP B O 1
ATOM 5923 N N . GLY B 1 155 ? -2.004 6.620 2.852 1.00 16.99 155 GLY B N 1
ATOM 5924 C CA . GLY B 1 155 ? -1.140 7.562 2.163 1.00 18.90 155 GLY B CA 1
ATOM 5925 C C . GLY B 1 155 ? 0.238 7.716 2.728 1.00 18.39 155 GLY B C 1
ATOM 5926 O O . GLY B 1 155 ? 0.986 8.590 2.278 1.00 24.20 155 GLY B O 1
ATOM 5930 N N . LYS B 1 156 ? 0.616 6.904 3.714 1.00 17.91 156 LYS B N 1
ATOM 5931 C CA . LYS B 1 156 ? 1.932 7.000 4.311 1.00 15.10 156 LYS B CA 1
ATOM 5932 C C . LYS B 1 156 ? 3.034 6.586 3.334 1.00 18.26 156 LYS B C 1
ATOM 5933 O O . LYS B 1 156 ? 4.136 7.101 3.391 1.00 16.65 156 LYS B O 1
ATOM 5940 N N . TYR B 1 157 ? 2.743 5.617 2.452 1.00 15.81 157 TYR B N 1
ATOM 5941 C CA . TYR B 1 157 ? 3.704 5.123 1.454 1.00 17.26 157 TYR B CA 1
ATOM 5942 C C . TYR B 1 157 ? 2.911 4.947 0.158 1.00 13.99 157 TYR B C 1
ATOM 5943 O O . TYR B 1 157 ? 1.683 4.863 0.178 1.00 15.69 157 TYR B O 1
ATOM 5961 N N . ASP B 1 158 ? 3.611 4.909 -0.977 1.00 13.73 158 ASP B N 1
ATOM 5962 C CA . ASP B 1 158 ? 2.978 5.070 -2.270 1.00 15.17 158 ASP B CA 1
ATOM 5963 C C . ASP B 1 158 ? 2.463 3.744 -2.868 1.00 13.29 158 ASP B C 1
ATOM 5964 O O . ASP B 1 158 ? 1.534 3.761 -3.626 1.00 13.54 158 ASP B O 1
ATOM 5973 N N . PHE B 1 159 ? 3.089 2.626 -2.531 1.00 10.90 159 PHE B N 1
ATOM 5974 C CA . PHE B 1 159 ? 2.656 1.348 -3.084 1.00 8.90 159 PHE B CA 1
ATOM 5975 C C . PHE B 1 159 ? 3.210 0.229 -2.231 1.00 9.60 159 PHE B C 1
ATOM 5976 O O . PHE B 1 159 ? 4.113 0.441 -1.430 1.00 9.76 159 PHE B O 1
ATOM 5993 N N . LYS B 1 160 ? 2.695 -0.963 -2.461 1.00 8.69 160 LYS B N 1
ATOM 5994 C CA . LYS B 1 160 ? 3.250 -2.196 -1.883 1.00 9.47 160 LYS B CA 1
ATOM 5995 C C . LYS B 1 160 ? 3.151 -3.340 -2.882 1.00 8.33 160 LYS B C 1
ATOM 5996 O O . LYS B 1 160 ? 2.054 -3.601 -3.401 1.00 10.75 160 LYS B O 1
ATOM 6015 N N . ILE B 1 161 ? 4.252 -4.016 -3.119 1.00 9.89 161 ILE B N 1
ATOM 6016 C CA . ILE B 1 161 ? 4.238 -5.235 -3.927 1.00 8.86 161 ILE B CA 1
ATOM 6017 C C . ILE B 1 161 ? 4.176 -6.443 -3.003 1.00 9.84 161 ILE B C 1
ATOM 6018 O O . ILE B 1 161 ? 4.965 -6.556 -2.017 1.00 8.16 161 ILE B O 1
ATOM 6034 N N . PHE B 1 162 ? 3.269 -7.373 -3.317 1.00 8.06 162 PHE B N 1
ATOM 6035 C CA . PHE B 1 162 ? 3.202 -8.580 -2.552 1.00 7.77 162 PHE B CA 1
ATOM 6036 C C . PHE B 1 162 ? 2.449 -9.642 -3.332 1.00 10.02 162 PHE B C 1
ATOM 6037 O O . PHE B 1 162 ? 1.896 -9.357 -4.377 1.00 10.49 162 PHE B O 1
ATOM 6054 N N . GLU B 1 163 ? 2.453 -10.861 -2.827 1.00 9.29 163 GLU B N 1
ATOM 6055 C CA . GLU B 1 163 ? 1.601 -11.898 -3.408 1.00 10.94 163 GLU B CA 1
ATOM 6056 C C . GLU B 1 163 ? 0.114 -11.505 -3.434 1.00 10.21 163 GLU B C 1
ATOM 6057 O O . GLU B 1 163 ? -0.424 -10.942 -2.492 1.00 10.19 163 GLU B O 1
ATOM 6069 N N . LYS B 1 164 ? -0.544 -11.893 -4.529 1.00 7.80 164 LYS B N 1
ATOM 6070 C CA . LYS B 1 164 ? -1.936 -11.617 -4.811 1.00 9.53 164 LYS B CA 1
ATOM 6071 C C . LYS B 1 164 ? -2.863 -12.140 -3.743 1.00 10.63 164 LYS B C 1
ATOM 6072 O O . LYS B 1 164 ? -3.757 -11.414 -3.312 1.00 10.02 164 LYS B O 1
ATOM 6091 N N . ILE B 1 165 ? -2.644 -13.370 -3.316 1.00 10.25 165 ILE B N 1
ATOM 6092 C CA . ILE B 1 165 ? -3.637 -14.017 -2.446 1.00 9.85 165 ILE B CA 1
ATOM 6093 C C . ILE B 1 165 ? -3.758 -13.256 -1.121 1.00 10.68 165 ILE B C 1
ATOM 6094 O O . ILE B 1 165 ? -4.864 -12.919 -0.701 1.00 11.22 165 ILE B O 1
ATOM 6110 N N . SER B 1 166 ? -2.642 -12.881 -0.516 1.00 10.44 166 SER B N 1
ATOM 6111 C CA . SER B 1 166 ? -2.721 -12.122 0.732 1.00 8.71 166 SER B CA 1
ATOM 6112 C C . SER B 1 166 ? -3.129 -10.682 0.529 1.00 10.85 166 SER B C 1
ATOM 6113 O O . SER B 1 166 ? -3.914 -10.133 1.304 1.00 12.16 166 SER B O 1
ATOM 6121 N N . ALA B 1 167 ? -2.667 -10.052 -0.558 1.00 9.02 167 ALA B N 1
ATOM 6122 C CA . ALA B 1 167 ? -3.013 -8.676 -0.799 1.00 8.71 167 ALA B CA 1
ATOM 6123 C C . ALA B 1 167 ? -4.514 -8.542 -0.932 1.00 12.22 167 ALA B C 1
ATOM 6124 O O . ALA B 1 167 ? -5.111 -7.687 -0.305 1.00 11.85 167 ALA B O 1
ATOM 6131 N N . GLU B 1 168 ? -5.121 -9.406 -1.735 1.00 12.48 168 GLU B N 1
ATOM 6132 C CA . GLU B 1 168 ? -6.553 -9.332 -1.993 1.00 14.38 168 GLU B CA 1
ATOM 6133 C C . GLU B 1 168 ? -7.338 -9.733 -0.738 1.00 14.14 168 GLU B C 1
ATOM 6134 O O . GLU B 1 168 ? -8.334 -9.110 -0.413 1.00 14.92 168 GLU B O 1
ATOM 6146 N N . THR B 1 169 ? -6.877 -10.738 -0.014 1.00 12.48 169 THR B N 1
ATOM 6147 C CA . THR B 1 169 ? -7.543 -11.143 1.198 1.00 12.31 169 THR B CA 1
ATOM 6148 C C . THR B 1 169 ? -7.600 -9.984 2.205 1.00 16.91 169 THR B C 1
ATOM 6149 O O . THR B 1 169 ? -8.656 -9.690 2.797 1.00 16.55 169 THR B O 1
ATOM 6160 N N . ILE B 1 170 ? -6.476 -9.298 2.384 1.00 14.19 170 ILE B N 1
ATOM 6161 C CA . ILE B 1 170 ? -6.398 -8.270 3.421 1.00 13.63 170 ILE B CA 1
ATOM 6162 C C . ILE B 1 170 ? -7.204 -7.060 3.004 1.00 17.47 170 ILE B C 1
ATOM 6163 O O . ILE B 1 170 ? -7.953 -6.462 3.808 1.00 18.98 170 ILE B O 1
ATOM 6179 N N . ILE B 1 171 ? -7.111 -6.722 1.727 1.00 15.02 171 ILE B N 1
ATOM 6180 C CA . ILE B 1 171 ? -7.861 -5.601 1.218 1.00 14.79 171 ILE B CA 1
ATOM 6181 C C . ILE B 1 171 ? -9.372 -5.808 1.396 1.00 19.00 171 ILE B C 1
ATOM 6182 O O . ILE B 1 171 ? -10.071 -4.893 1.821 1.00 21.30 171 ILE B O 1
ATOM 6198 N N . LYS B 1 172 ? -9.869 -6.999 1.056 1.00 17.40 172 LYS B N 1
ATOM 6199 C CA . LYS B 1 172 ? -11.284 -7.330 1.219 1.00 19.85 172 LYS B CA 1
ATOM 6200 C C . LYS B 1 172 ? -11.672 -7.341 2.680 1.00 23.59 172 LYS B C 1
ATOM 6201 O O . LYS B 1 172 ? -12.635 -6.677 3.064 1.00 25.08 172 LYS B O 1
ATOM 6208 N N . GLU B 1 173 ? -10.943 -8.088 3.494 1.00 20.35 173 GLU B N 1
ATOM 6209 C CA . GLU B 1 173 ? -11.312 -8.285 4.902 1.00 21.44 173 GLU B CA 1
ATOM 6210 C C . GLU B 1 173 ? -11.195 -7.014 5.751 1.00 23.87 173 GLU B C 1
ATOM 6211 O O . GLU B 1 173 ? -11.876 -6.873 6.767 1.00 25.16 173 GLU B O 1
ATOM 6223 N N . GLN B 1 174 ? -10.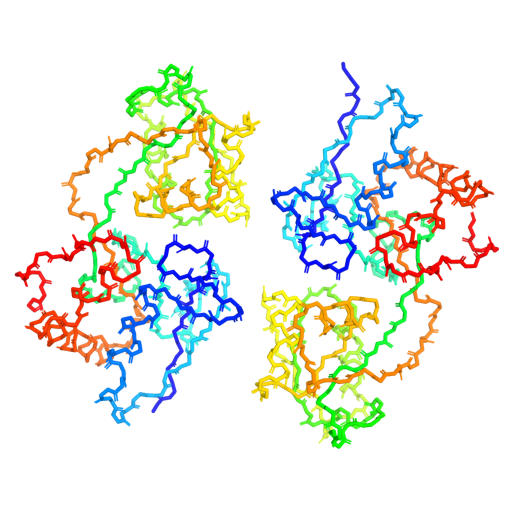309 -6.101 5.381 1.00 21.99 174 GLN B N 1
ATOM 6224 C CA . GLN B 1 174 ? -10.120 -4.857 6.147 1.00 21.86 174 GLN B CA 1
ATOM 6225 C C . GLN B 1 174 ? -10.880 -3.673 5.514 1.00 26.19 174 GLN B C 1
ATOM 6226 O O . GLN B 1 174 ? -10.810 -2.547 5.984 1.00 26.99 174 GLN B O 1
ATOM 6240 N N . GLY B 1 175 ? -11.608 -3.954 4.455 1.00 19.19 175 GLY B N 1
ATOM 6241 C CA . GLY B 1 175 ? -12.424 -2.957 3.784 1.00 24.67 175 GLY B CA 1
ATOM 6242 C C . GLY B 1 175 ? -11.636 -1.790 3.255 1.00 24.97 175 GLY B C 1
ATOM 6243 O O . GLY B 1 175 ? -12.096 -0.640 3.294 1.00 24.72 175 GLY B O 1
ATOM 6247 N N . LEU B 1 176 ? -10.444 -2.064 2.736 1.00 21.10 176 LEU B N 1
ATOM 6248 C CA . LEU B 1 176 ? -9.612 -0.998 2.199 1.00 23.06 176 LEU B CA 1
ATOM 6249 C C . LEU B 1 176 ? -9.993 -0.641 0.759 1.00 22.57 176 LEU B C 1
ATOM 6250 O O . LEU B 1 176 ? -9.216 -0.871 -0.188 1.00 22.17 176 LEU B O 1
ATOM 6266 N N . ASP B 1 177 ? -11.144 0.030 0.642 1.00 24.21 177 ASP B N 1
ATOM 6267 C CA . ASP B 1 177 ? -11.842 0.273 -0.602 1.00 24.53 177 ASP B CA 1
ATOM 6268 C C . ASP B 1 177 ? -11.193 1.294 -1.507 1.00 24.33 177 ASP B C 1
ATOM 6269 O O . ASP B 1 177 ? -11.615 1.474 -2.643 1.00 23.11 177 ASP B O 1
ATOM 6273 N N . ASN B 1 178 ? -10.181 1.985 -1.025 1.00 17.99 178 ASN B N 1
ATOM 6274 C CA . ASN B 1 178 ? -9.523 2.940 -1.899 1.00 21.18 178 ASN B CA 1
ATOM 6275 C C . ASN B 1 178 ? -8.276 2.388 -2.547 1.00 18.36 178 ASN B C 1
ATOM 6276 O O . ASN B 1 178 ? -7.513 3.143 -3.109 1.00 17.98 178 ASN B O 1
ATOM 6287 N N . LEU B 1 179 ? -8.044 1.093 -2.388 1.00 16.61 179 LEU B N 1
ATOM 6288 C CA . LEU B 1 179 ? -6.909 0.436 -3.026 1.00 14.49 179 LEU B CA 1
ATOM 6289 C C . LEU B 1 179 ? -7.319 -0.384 -4.226 1.00 20.18 179 LEU B C 1
ATOM 6290 O O . LEU B 1 179 ? -8.409 -0.941 -4.296 1.00 20.96 179 LEU B O 1
ATOM 6306 N N . LYS B 1 180 ? -6.404 -0.478 -5.162 1.00 16.15 180 LYS B N 1
ATOM 6307 C CA . LYS B 1 180 ? -6.558 -1.426 -6.224 1.00 17.16 180 LYS B CA 1
ATOM 6308 C C . LYS B 1 180 ? -5.286 -2.227 -6.359 1.00 17.13 180 LYS B C 1
ATOM 6309 O O . LYS B 1 180 ? -4.248 -1.922 -5.798 1.00 14.07 180 LYS B O 1
ATOM 6328 N N . VAL B 1 181 ? -5.446 -3.297 -7.095 1.00 18.41 181 VAL B N 1
ATOM 6329 C CA A VAL B 1 181 ? -4.378 -4.258 -7.248 0.21 16.24 181 VAL B CA 1
ATOM 6330 C CA B VAL B 1 181 ? -4.434 -4.298 -7.239 0.79 16.24 181 VAL B CA 1
ATOM 6331 C C . VAL B 1 181 ? -4.125 -4.482 -8.724 1.00 13.88 181 VAL B C 1
ATOM 6332 O O . VAL B 1 181 ? -5.033 -4.698 -9.514 1.00 19.18 181 VAL B O 1
ATOM 6357 N N . ILE B 1 182 ? -2.850 -4.415 -9.078 1.00 11.31 182 ILE B N 1
ATOM 6358 C CA . ILE B 1 182 ? -2.423 -4.536 -10.459 1.00 12.73 182 ILE B CA 1
ATOM 6359 C C . ILE B 1 182 ? -1.584 -5.813 -10.589 1.00 14.35 182 ILE B C 1
ATOM 6360 O O . ILE B 1 182 ? -0.587 -6.007 -9.871 1.00 12.60 182 ILE B O 1
ATOM 6376 N N . ASP B 1 183 ? -1.980 -6.683 -11.525 1.00 15.83 183 ASP B N 1
ATOM 6377 C CA . ASP B 1 183 ? -1.237 -7.929 -11.690 1.00 14.86 183 ASP B CA 1
ATOM 6378 C C . ASP B 1 183 ? 0.110 -7.664 -12.229 1.00 14.28 183 ASP B C 1
ATOM 6379 O O . ASP B 1 183 ? 0.274 -6.852 -13.162 1.00 16.71 183 ASP B O 1
ATOM 6388 N N . LEU B 1 184 ? 1.090 -8.375 -11.692 1.00 13.10 184 LEU B N 1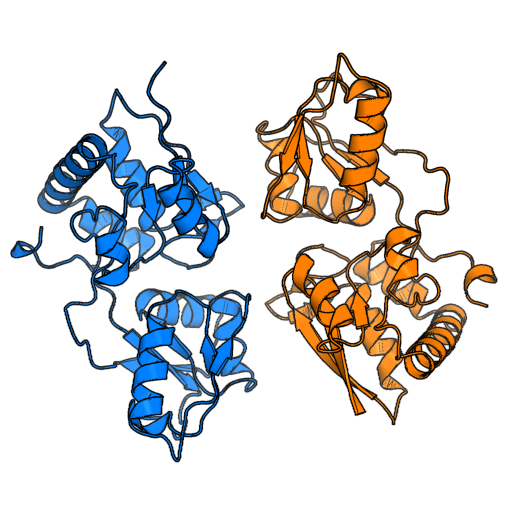
ATOM 6389 C CA . LEU B 1 184 ? 2.463 -8.282 -12.196 1.00 15.29 184 LEU B CA 1
ATOM 6390 C C . LEU B 1 184 ? 2.793 -9.637 -12.845 1.00 16.62 184 LEU B C 1
ATOM 6391 O O . LEU B 1 184 ? 2.644 -10.683 -12.239 1.00 21.92 184 LEU B O 1
ATOM 6407 N N . PRO B 1 185 ? 3.220 -9.599 -14.095 1.00 17.24 185 PRO B N 1
ATOM 6408 C CA . PRO B 1 185 ? 3.674 -10.857 -14.698 1.00 17.98 185 PRO B CA 1
ATOM 6409 C C . PRO B 1 185 ? 4.995 -11.319 -14.085 1.00 17.01 185 PRO B C 1
ATOM 6410 O O . PRO B 1 185 ? 5.799 -10.479 -13.761 1.00 18.93 185 PRO B O 1
ATOM 6421 N N . SER B 1 186 ? 5.217 -12.621 -13.940 1.00 20.56 186 SER B N 1
ATOM 6422 C CA . SER B 1 186 ? 6.499 -13.093 -13.425 1.00 22.41 186 SER B CA 1
ATOM 6423 C C . SER B 1 186 ? 7.195 -13.984 -14.457 1.00 16.86 186 SER B C 1
ATOM 6424 O O . SER B 1 186 ? 6.541 -14.654 -15.249 1.00 23.84 186 SER B O 1
ATOM 6428 N N . ASP B 1 187 ? 8.520 -14.004 -14.437 1.00 20.39 187 ASP B N 1
ATOM 6429 C CA . ASP B 1 187 ? 9.256 -14.847 -15.355 1.00 21.66 187 ASP B CA 1
ATOM 6430 C C . ASP B 1 187 ? 9.062 -16.320 -15.004 1.00 21.12 187 ASP B C 1
ATOM 6431 O O . ASP B 1 187 ? 8.785 -17.149 -15.880 1.00 20.10 187 ASP B O 1
ATOM 6435 N N . GLN B 1 188 ? 9.245 -16.635 -13.720 1.00 19.22 188 GLN B N 1
ATOM 6436 C CA . GLN B 1 188 ? 9.159 -18.001 -13.202 1.00 17.35 188 GLN B CA 1
ATOM 6437 C C . GLN B 1 188 ? 7.764 -18.300 -12.594 1.00 17.18 188 GLN B C 1
ATOM 6438 O O . GLN B 1 188 ? 7.078 -17.377 -12.158 1.00 16.90 188 GLN B O 1
ATOM 6442 N N . LYS B 1 189 ? 7.355 -19.578 -12.579 1.00 17.25 189 LYS B N 1
ATOM 6443 C CA . LYS B 1 189 ? 6.115 -19.971 -11.919 1.00 15.31 189 LYS B CA 1
ATOM 6444 C C . LYS B 1 189 ? 6.249 -19.507 -10.469 1.00 13.38 189 LYS B C 1
ATOM 6445 O O . LYS B 1 189 ? 7.255 -19.790 -9.813 1.00 13.40 189 LYS B O 1
ATOM 6464 N N . PRO B 1 190 ? 5.267 -18.733 -9.997 1.00 11.71 190 PRO B N 1
ATOM 6465 C CA . PRO B 1 190 ? 5.362 -18.126 -8.663 1.00 12.47 190 PRO B CA 1
ATOM 6466 C C . PRO B 1 190 ? 4.950 -19.058 -7.508 1.00 10.20 190 PRO B C 1
ATOM 6467 O O . PRO B 1 190 ? 4.006 -18.804 -6.726 1.00 11.28 190 PRO B O 1
ATOM 6478 N N . TYR B 1 191 ? 5.665 -20.159 -7.375 1.00 7.71 191 TYR B N 1
ATOM 6479 C CA . TYR B 1 191 ? 5.340 -21.166 -6.444 1.00 10.06 191 TYR B CA 1
ATOM 6480 C C . TYR B 1 191 ? 5.791 -20.778 -5.032 1.00 10.16 191 TYR B C 1
ATOM 6481 O O . TYR B 1 191 ? 6.757 -20.023 -4.821 1.00 10.87 191 TYR B O 1
ATOM 6499 N N . VAL B 1 192 ? 5.112 -21.380 -4.074 1.00 9.70 192 VAL B N 1
ATOM 6500 C CA . VAL B 1 192 ? 5.552 -21.343 -2.693 1.00 10.67 192 VAL B CA 1
ATOM 6501 C C . VAL B 1 192 ? 5.665 -22.778 -2.143 1.00 10.10 192 VAL B C 1
ATOM 6502 O O . VAL B 1 192 ? 5.125 -23.745 -2.719 1.00 8.36 192 VAL B O 1
ATOM 6515 N N . TYR B 1 193 ? 6.443 -22.929 -1.067 1.00 9.54 193 TYR B N 1
ATOM 6516 C CA . TYR B 1 193 ? 7.023 -24.195 -0.659 1.00 9.08 193 TYR B CA 1
ATOM 6517 C C . TYR B 1 193 ? 7.230 -24.303 0.832 1.00 9.03 193 TYR B C 1
ATOM 6518 O O . TYR B 1 193 ? 7.300 -23.274 1.504 1.00 9.07 193 TYR B O 1
ATOM 6536 N N . PHE B 1 194 ? 7.330 -25.517 1.354 1.00 8.60 194 PHE B N 1
ATOM 6537 C CA . PHE B 1 194 ? 7.970 -25.704 2.655 1.00 8.58 194 PHE B CA 1
ATOM 6538 C C . PHE B 1 194 ? 9.474 -25.717 2.402 1.00 8.80 194 PHE B C 1
ATOM 6539 O O . PHE B 1 194 ? 9.938 -26.146 1.350 1.00 10.00 194 PHE B O 1
ATOM 6556 N N . ILE B 1 195 ? 10.232 -25.247 3.393 1.00 9.76 195 ILE B N 1
ATOM 6557 C CA . ILE B 1 195 ? 11.676 -25.436 3.439 1.00 8.44 195 ILE B CA 1
ATOM 6558 C C . ILE B 1 195 ? 12.082 -26.212 4.665 1.00 9.60 195 ILE B C 1
ATOM 6559 O O . ILE B 1 195 ? 11.335 -26.280 5.652 1.00 12.21 195 ILE B O 1
ATOM 6575 N N . PHE B 1 196 ? 13.291 -26.799 4.603 1.00 10.28 196 PHE B N 1
ATOM 6576 C CA . PHE B 1 196 ? 13.782 -27.670 5.669 1.00 10.90 196 PHE B CA 1
ATOM 6577 C C . PHE B 1 196 ? 15.245 -27.411 5.998 1.00 12.03 196 PHE B C 1
ATOM 6578 O O . PHE B 1 196 ? 16.015 -26.985 5.146 1.00 12.61 196 PHE B O 1
ATOM 6595 N N . ALA B 1 197 ? 15.610 -27.683 7.251 1.00 14.76 197 ALA B N 1
ATOM 6596 C CA . ALA B 1 197 ? 17.035 -27.719 7.614 1.00 15.74 197 ALA B CA 1
ATOM 6597 C C . ALA B 1 197 ? 17.729 -28.708 6.681 1.00 18.25 197 ALA B C 1
ATOM 6598 O O . ALA B 1 197 ? 17.136 -29.680 6.235 1.00 15.47 197 ALA B O 1
ATOM 6605 N N . GLN B 1 198 ? 19.001 -28.435 6.394 1.00 18.13 198 GLN B N 1
ATOM 6606 C CA . GLN B 1 198 ? 19.726 -29.127 5.337 1.00 21.66 198 GLN B CA 1
ATOM 6607 C C . GLN B 1 198 ? 19.942 -30.592 5.593 1.00 18.84 198 GLN B C 1
ATOM 6608 O O . GLN B 1 198 ? 20.044 -31.362 4.641 1.00 22.79 198 GLN B O 1
ATOM 6622 N N . ASP B 1 199 ? 19.985 -30.990 6.856 1.00 21.99 199 ASP B N 1
ATOM 6623 C CA . ASP B 1 199 ? 20.160 -32.394 7.209 1.00 24.46 199 ASP B CA 1
ATOM 6624 C C . ASP B 1 199 ? 18.849 -33.168 7.290 1.00 26.63 199 ASP B C 1
ATOM 6625 O O . ASP B 1 199 ? 18.845 -34.317 7.696 1.00 28.10 199 ASP B O 1
ATOM 6634 N N . GLN B 1 200 ? 17.733 -32.555 6.878 1.00 19.64 200 GLN B N 1
ATOM 6635 C CA . GLN B 1 200 ? 16.436 -33.225 6.941 1.00 15.63 200 GLN B CA 1
ATOM 6636 C C . GLN B 1 200 ? 15.952 -33.851 5.619 1.00 17.16 200 GLN B C 1
ATOM 6637 O O . GLN B 1 200 ? 14.774 -33.713 5.240 1.00 19.53 200 GLN B O 1
ATOM 6651 N N . LYS B 1 201 ? 16.814 -34.584 4.922 1.00 17.60 201 LYS B N 1
ATOM 6652 C CA . LYS B 1 201 ? 16.414 -35.226 3.665 1.00 19.00 201 LYS B CA 1
ATOM 6653 C C . LYS B 1 201 ? 15.254 -36.206 3.842 1.00 18.50 201 LYS B C 1
ATOM 6654 O O . LYS B 1 201 ? 14.355 -36.244 3.016 1.00 20.06 201 LYS B O 1
ATOM 6658 N N . ASP B 1 202 ? 15.273 -37.007 4.906 1.00 20.33 202 ASP B N 1
ATOM 6659 C CA . ASP B 1 202 ? 14.211 -37.988 5.038 1.00 19.47 202 ASP B CA 1
ATOM 6660 C C . ASP B 1 202 ? 12.862 -37.319 5.249 1.00 17.40 202 ASP B C 1
ATOM 6661 O O . ASP B 1 202 ? 11.842 -37.773 4.735 1.00 19.21 202 ASP B O 1
ATOM 6670 N N . LEU B 1 203 ? 12.871 -36.207 5.966 1.00 16.16 203 LEU B N 1
ATOM 6671 C CA . LEU B 1 203 ? 11.647 -35.493 6.264 1.00 16.00 203 LEU B CA 1
ATOM 6672 C C . LEU B 1 203 ? 11.124 -34.846 4.971 1.00 14.80 203 LEU B C 1
ATOM 6673 O O . LEU B 1 203 ? 9.918 -34.864 4.673 1.00 15.14 203 LEU B O 1
ATOM 6689 N N . GLN B 1 204 ? 12.046 -34.291 4.188 1.00 16.58 204 GLN B N 1
ATOM 6690 C CA . GLN B 1 204 ? 11.705 -33.735 2.899 1.00 14.38 204 GLN B CA 1
ATOM 6691 C C . GLN B 1 204 ? 11.036 -34.762 1.974 1.00 13.77 204 GLN B C 1
ATOM 6692 O O . GLN B 1 204 ? 10.018 -34.472 1.308 1.00 13.95 204 GLN B O 1
ATOM 6706 N N . LYS B 1 205 ? 11.642 -35.935 1.886 1.00 15.39 205 LYS B N 1
ATOM 6707 C CA . LYS B 1 205 ? 11.103 -37.056 1.099 1.00 15.14 205 LYS B CA 1
ATOM 6708 C C . LYS B 1 205 ? 9.684 -37.407 1.592 1.00 14.72 205 LYS B C 1
ATOM 6709 O O . LYS B 1 205 ? 8.758 -37.557 0.797 1.00 14.43 205 LYS B O 1
ATOM 6713 N N . PHE B 1 206 ? 9.514 -37.531 2.911 1.00 15.39 206 PHE B N 1
ATOM 6714 C CA . PHE B 1 206 ? 8.186 -37.830 3.437 1.00 15.35 206 PHE B CA 1
ATOM 6715 C C . PHE B 1 206 ? 7.157 -36.765 3.055 1.00 14.96 206 PHE B C 1
ATOM 6716 O O . PHE B 1 206 ? 6.057 -37.086 2.634 1.00 14.60 206 PHE B O 1
ATOM 6733 N N . VAL B 1 207 ? 7.509 -35.486 3.238 1.00 13.46 207 VAL B N 1
ATOM 6734 C CA . VAL B 1 207 ? 6.562 -34.441 2.926 1.00 11.78 207 VAL B CA 1
ATOM 6735 C C . VAL B 1 207 ? 6.195 -34.508 1.445 1.00 13.35 207 VAL B C 1
ATOM 6736 O O . VAL B 1 207 ? 5.022 -34.386 1.076 1.00 12.98 207 VAL B O 1
ATOM 6749 N N . ASN B 1 208 ? 7.191 -34.697 0.582 1.00 12.57 208 ASN B N 1
ATOM 6750 C CA . ASN B 1 208 ? 6.919 -34.762 -0.839 1.00 14.41 208 ASN B CA 1
ATOM 6751 C C . ASN B 1 208 ? 5.982 -35.893 -1.202 1.00 13.08 208 ASN B C 1
ATOM 6752 O O . ASN B 1 208 ? 5.122 -35.721 -2.034 1.00 12.75 208 ASN B O 1
ATOM 6763 N N . LYS B 1 209 ? 6.160 -37.073 -0.601 1.00 13.08 209 LYS B N 1
ATOM 6764 C CA . LYS B 1 209 ? 5.294 -38.179 -0.872 1.00 16.65 209 LYS B CA 1
ATOM 6765 C C . LYS B 1 209 ? 3.861 -37.824 -0.494 1.00 13.21 209 LYS B C 1
ATOM 6766 O O . LYS B 1 209 ? 2.935 -38.076 -1.275 1.00 14.86 209 LYS B O 1
ATOM 6770 N N . ARG B 1 210 ? 3.693 -37.248 0.699 1.00 11.59 210 ARG B N 1
ATOM 6771 C CA . ARG B 1 210 ? 2.360 -36.888 1.194 1.00 12.51 210 ARG B CA 1
ATOM 6772 C C . ARG B 1 210 ? 1.731 -35.797 0.335 1.00 13.25 210 ARG B C 1
ATOM 6773 O O . ARG B 1 210 ? 0.528 -35.842 0.090 1.00 14.24 210 ARG B O 1
ATOM 6794 N N . LEU B 1 211 ? 2.513 -34.804 -0.122 1.00 12.88 211 LEU B N 1
ATOM 6795 C CA . LEU B 1 211 ? 1.957 -33.753 -0.961 1.00 12.02 211 LEU B CA 1
ATOM 6796 C C . LEU B 1 211 ? 1.409 -34.304 -2.269 1.00 13.02 211 LEU B C 1
ATOM 6797 O O . LEU B 1 211 ? 0.396 -33.874 -2.766 1.00 14.51 211 LEU B O 1
ATOM 6813 N N . LYS B 1 212 ? 2.105 -35.291 -2.845 1.00 13.95 212 LYS B N 1
ATOM 6814 C CA . LYS B 1 212 ? 1.629 -35.917 -4.077 1.00 14.25 212 LYS B CA 1
ATOM 6815 C C . LYS B 1 212 ? 0.315 -36.618 -3.837 1.00 12.48 212 LYS B C 1
ATOM 6816 O O . LYS B 1 212 ? -0.602 -36.495 -4.629 1.00 15.88 212 LYS B O 1
ATOM 6835 N N . LYS B 1 213 ? 0.257 -37.392 -2.761 1.00 16.55 213 LYS B N 1
ATOM 6836 C CA . LYS B 1 213 ? -0.965 -38.084 -2.378 1.00 17.16 213 LYS B CA 1
ATOM 6837 C C . LYS B 1 213 ? -2.134 -37.104 -2.139 1.00 15.91 213 LYS B C 1
ATOM 6838 O O . LYS B 1 213 ? -3.275 -37.324 -2.587 1.00 16.47 213 LYS B O 1
ATOM 6842 N N . LEU B 1 214 ? -1.869 -36.013 -1.420 1.00 14.40 214 LEU B N 1
ATOM 6843 C CA . LEU B 1 214 ? -2.928 -35.057 -1.092 1.00 15.15 214 LEU B CA 1
ATOM 6844 C C . LEU B 1 214 ? -3.398 -34.264 -2.320 1.00 13.99 214 LEU B C 1
ATOM 6845 O O . LEU B 1 214 ? -4.522 -33.820 -2.419 1.00 14.22 214 LEU B O 1
ATOM 6861 N N . TYR B 1 215 ? -2.499 -34.082 -3.260 1.00 13.36 215 TYR B N 1
ATOM 6862 C CA . TYR B 1 215 ? -2.854 -33.441 -4.499 1.00 14.25 215 TYR B CA 1
ATOM 6863 C C . TYR B 1 215 ? -3.806 -34.389 -5.226 1.00 17.28 215 TYR B C 1
ATOM 6864 O O . TYR B 1 215 ? -4.920 -34.008 -5.635 1.00 16.28 215 TYR B O 1
ATOM 6882 N N . GLU B 1 216 ? -3.380 -35.641 -5.342 1.00 16.37 216 GLU B N 1
ATOM 6883 C CA . GLU B 1 216 ? -4.152 -36.626 -6.108 1.00 15.08 216 GLU B CA 1
ATOM 6884 C C . GLU B 1 216 ? -5.521 -36.932 -5.532 1.00 19.66 216 GLU B C 1
ATOM 6885 O O . GLU B 1 216 ? -6.459 -37.189 -6.288 1.00 22.39 216 GLU B O 1
ATOM 6897 N N . ASN B 1 217 ? -5.682 -36.859 -4.222 1.00 17.28 217 ASN B N 1
ATOM 6898 C CA . ASN B 1 217 ? -6.973 -37.223 -3.635 1.00 20.76 217 ASN B CA 1
ATOM 6899 C C . ASN B 1 217 ? -7.942 -36.069 -3.425 1.00 21.33 217 ASN B C 1
ATOM 6900 O O . ASN B 1 217 ? -8.998 -36.250 -2.836 1.00 21.16 217 ASN B O 1
ATOM 6911 N N . GLY B 1 218 ? -7.557 -34.885 -3.888 1.00 16.86 218 GLY B N 1
ATOM 6912 C CA . GLY B 1 218 ? -8.384 -33.713 -3.781 1.00 20.28 218 GLY B CA 1
ATOM 6913 C C . GLY B 1 218 ? -8.230 -32.908 -2.498 1.00 15.45 218 GLY B C 1
ATOM 6914 O O . GLY B 1 218 ? -8.915 -31.892 -2.338 1.00 18.04 218 GLY B O 1
ATOM 6918 N N . THR B 1 219 ? -7.365 -33.346 -1.576 1.00 17.01 219 THR B N 1
ATOM 6919 C CA . THR B 1 219 ? -7.215 -32.635 -0.334 1.00 15.30 219 THR B CA 1
ATOM 6920 C C . THR B 1 219 ? -6.586 -31.268 -0.522 1.00 13.82 219 THR B C 1
ATOM 6921 O O . THR B 1 219 ? -7.013 -30.293 0.116 1.00 16.19 219 THR B O 1
ATOM 6932 N N . LEU B 1 220 ? -5.528 -31.186 -1.320 1.00 15.29 220 LEU B N 1
ATOM 6933 C CA . LEU B 1 220 ? -4.853 -29.906 -1.497 1.00 16.12 220 LEU B CA 1
ATOM 6934 C C . LEU B 1 220 ? -5.805 -28.888 -2.110 1.00 13.80 220 LEU B C 1
ATOM 6935 O O . LEU B 1 220 ? -5.843 -27.718 -1.705 1.00 12.72 220 LEU B O 1
ATOM 6951 N N . GLU B 1 221 ? -6.593 -29.335 -3.094 1.00 13.95 221 GLU B N 1
ATOM 6952 C CA . GLU B 1 221 ? -7.596 -28.485 -3.718 1.00 14.21 221 GLU B CA 1
ATOM 6953 C C . GLU B 1 221 ? -8.612 -27.977 -2.710 1.00 11.97 221 GLU B C 1
ATOM 6954 O O . GLU B 1 221 ? -8.949 -26.789 -2.698 1.00 12.29 221 GLU B O 1
ATOM 6966 N N . LYS B 1 222 ? -9.046 -28.875 -1.829 1.00 12.63 222 LYS B N 1
ATOM 6967 C CA . LYS B 1 222 ? -10.007 -28.533 -0.778 1.00 14.53 222 LYS B CA 1
ATOM 6968 C C . LYS B 1 222 ? -9.409 -27.449 0.130 1.00 14.77 222 LYS B C 1
ATOM 6969 O O . LYS B 1 222 ? -10.053 -26.449 0.402 1.00 14.64 222 LYS B O 1
ATOM 6976 N N . LEU B 1 223 ? -8.140 -27.616 0.519 1.00 11.96 223 LEU B N 1
ATOM 6977 C CA . LEU B 1 223 ? -7.529 -26.636 1.370 1.00 11.04 223 LEU B CA 1
ATOM 6978 C C . LEU B 1 223 ? -7.240 -25.312 0.630 1.00 12.93 223 LEU B C 1
ATOM 6979 O O . LEU B 1 223 ? -7.320 -24.224 1.224 1.00 12.74 223 LEU B O 1
ATOM 6995 N N . SER B 1 224 ? -6.896 -25.391 -0.657 1.00 11.37 224 SER B N 1
ATOM 6996 C CA . SER B 1 224 ? -6.620 -24.212 -1.450 1.00 11.92 224 SER B CA 1
ATOM 6997 C C . SER B 1 224 ? -7.931 -23.402 -1.500 1.00 10.96 224 SER B C 1
ATOM 6998 O O . SER B 1 224 ? -7.965 -22.200 -1.269 1.00 12.08 224 SER B O 1
ATOM 7006 N N . LYS B 1 225 ? -9.042 -24.082 -1.764 1.00 12.67 225 LYS B N 1
ATOM 7007 C CA . LYS B 1 225 ? -10.280 -23.315 -1.894 1.00 14.64 225 LYS B CA 1
ATOM 7008 C C . LYS B 1 225 ? -10.666 -22.706 -0.547 1.00 12.95 225 LYS B C 1
ATOM 7009 O O . LYS B 1 225 ? -11.082 -21.530 -0.468 1.00 13.83 225 LYS B O 1
ATOM 7028 N N . LYS B 1 226 ? -10.523 -23.502 0.505 1.00 12.38 226 LYS B N 1
ATOM 7029 C CA . LYS B 1 226 ? -10.990 -23.091 1.836 1.00 15.24 226 LYS B CA 1
ATOM 7030 C C . LYS B 1 226 ? -10.213 -21.881 2.381 1.00 15.84 226 LYS B C 1
ATOM 7031 O O . LYS B 1 226 ? -10.802 -20.900 2.856 1.00 16.71 226 LYS B O 1
ATOM 7050 N N . TYR B 1 227 ? -8.888 -21.944 2.302 1.00 13.66 227 TYR B N 1
ATOM 7051 C CA . TYR B 1 227 ? -8.032 -20.872 2.832 1.00 15.30 227 TYR B CA 1
ATOM 7052 C C . TYR B 1 227 ? -7.622 -19.810 1.813 1.00 15.10 227 TYR B C 1
ATOM 7053 O O . TYR B 1 227 ? -7.637 -18.590 2.081 1.00 14.88 227 TYR B O 1
ATOM 7071 N N . LEU B 1 228 ? -7.276 -20.238 0.618 1.00 13.39 228 LEU B N 1
ATOM 7072 C CA . LEU B 1 228 ? -6.773 -19.320 -0.368 1.00 13.46 228 LEU B CA 1
ATOM 7073 C C . LEU B 1 228 ? -7.842 -18.624 -1.186 1.00 17.67 228 LEU B C 1
ATOM 7074 O O . LEU B 1 228 ? -7.569 -17.682 -1.884 1.00 15.96 228 LEU B O 1
ATOM 7090 N N . GLY B 1 229 ? -9.067 -19.127 -1.127 1.00 15.95 229 GLY B N 1
ATOM 7091 C CA . GLY B 1 229 ? -10.151 -18.489 -1.839 1.00 15.77 229 GLY B CA 1
ATOM 7092 C C . GLY B 1 229 ? -10.312 -18.861 -3.296 1.00 16.14 229 GLY B C 1
ATOM 7093 O O . GLY B 1 229 ? -11.065 -18.216 -4.030 1.00 17.60 229 GLY B O 1
ATOM 7097 N N . GLY B 1 230 ? -9.636 -19.917 -3.732 1.00 13.53 230 GLY B N 1
ATOM 7098 C CA . GLY B 1 230 ? -9.732 -20.375 -5.091 1.00 15.22 230 GLY B CA 1
ATOM 7099 C C . GLY B 1 230 ? -8.789 -21.556 -5.258 1.00 14.70 230 GLY B C 1
ATOM 7100 O O . GLY B 1 230 ? -8.205 -22.036 -4.276 1.00 14.31 230 GLY B O 1
ATOM 7104 N N . SER B 1 231 ? -8.655 -21.985 -6.504 1.00 14.34 231 SER B N 1
ATOM 7105 C CA . SER B 1 231 ? -7.811 -23.106 -6.844 1.00 15.43 231 SER B CA 1
ATOM 7106 C C . SER B 1 231 ? -6.468 -22.557 -7.299 1.00 17.22 231 SER B C 1
ATOM 7107 O O . SER B 1 231 ? -6.372 -21.997 -8.379 1.00 16.41 231 SER B O 1
ATOM 7115 N N . TYR B 1 232 ? -5.457 -22.670 -6.436 1.00 12.17 232 TYR B N 1
ATOM 7116 C CA . TYR B 1 232 ? -4.140 -22.139 -6.707 1.00 12.66 232 TYR B CA 1
ATOM 7117 C C . TYR B 1 232 ? -3.076 -23.229 -6.635 1.00 12.79 232 TYR B C 1
ATOM 7118 O O . TYR B 1 232 ? -1.939 -22.996 -6.170 1.00 14.85 232 TYR B O 1
ATOM 7136 N N . LEU B 1 233 ? -3.388 -24.437 -7.096 1.00 12.70 233 LEU B N 1
ATOM 7137 C CA . LEU B 1 233 ? -2.402 -25.506 -7.001 1.00 11.51 233 LEU B CA 1
ATOM 7138 C C . LEU B 1 233 ? -1.286 -25.343 -8.019 1.00 12.97 233 LEU B C 1
ATOM 7139 O O . LEU B 1 233 ? -1.474 -24.756 -9.084 1.00 11.62 233 LEU B O 1
ATOM 7155 N N . PRO B 1 234 ? -0.099 -25.888 -7.700 1.00 12.96 234 PRO B N 1
ATOM 7156 C CA . PRO B 1 234 ? 0.940 -26.006 -8.707 1.00 13.47 234 PRO B CA 1
ATOM 7157 C C . PRO B 1 234 ? 0.516 -26.986 -9.777 1.00 13.20 234 PRO B C 1
ATOM 7158 O O . PRO B 1 234 ? -0.458 -27.730 -9.596 1.00 13.08 234 PRO B O 1
ATOM 7169 N N . ASP B 1 235 ? 1.247 -26.986 -10.878 1.00 12.13 235 ASP B N 1
ATOM 7170 C CA . ASP B 1 235 ? 0.989 -27.986 -11.915 1.00 12.12 235 ASP B CA 1
ATOM 7171 C C . ASP B 1 235 ? 1.361 -29.365 -11.416 1.00 14.28 235 ASP B C 1
ATOM 7172 O O . ASP B 1 235 ? 2.394 -29.568 -10.764 1.00 13.83 235 ASP B O 1
ATOM 7181 N N . LYS B 1 236 ? 0.528 -30.364 -11.713 1.00 11.85 236 LYS B N 1
ATOM 7182 C CA . LYS B 1 236 ? 0.725 -31.687 -11.174 1.00 11.24 236 LYS B CA 1
ATOM 7183 C C . LYS B 1 236 ? 2.089 -32.283 -11.479 1.00 11.58 236 LYS B C 1
ATOM 7184 O O . LYS B 1 236 ? 2.652 -33.001 -10.668 1.00 12.21 236 LYS B O 1
ATOM 7203 N N . LYS B 1 237 ? 2.602 -32.020 -12.668 1.00 11.85 237 LYS B N 1
ATOM 7204 C CA . LYS B 1 237 ? 3.894 -32.561 -13.056 1.00 14.79 237 LYS B CA 1
ATOM 7205 C C . LYS B 1 237 ? 5.022 -32.104 -12.138 1.00 14.17 237 LYS B C 1
ATOM 7206 O O . LYS B 1 237 ? 6.084 -32.730 -12.087 1.00 14.50 237 LYS B O 1
ATOM 7225 N N . ASP B 1 238 ? 4.824 -31.000 -11.418 1.00 11.89 238 ASP B N 1
ATOM 7226 C CA . ASP B 1 238 ? 5.872 -30.479 -10.571 1.00 12.88 238 ASP B CA 1
ATOM 7227 C C . ASP B 1 238 ? 5.771 -31.103 -9.156 1.00 14.93 238 ASP B C 1
ATOM 7228 O O . ASP B 1 238 ? 6.537 -30.744 -8.250 1.00 16.60 238 ASP B O 1
ATOM 7237 N N . MET B 1 239 ? 4.858 -32.085 -8.982 1.00 14.94 239 MET B N 1
ATOM 7238 C CA . MET B 1 239 ? 4.741 -32.809 -7.744 1.00 13.89 239 MET B CA 1
ATOM 7239 C C . MET B 1 239 ? 5.419 -34.174 -7.794 1.00 16.75 239 MET B C 1
ATOM 7240 O O 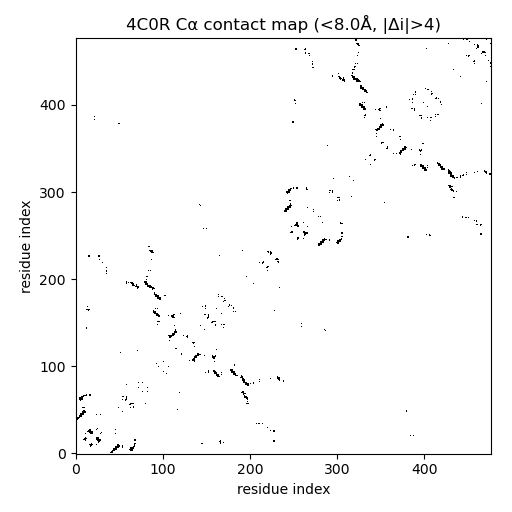. MET B 1 239 ? 5.271 -34.967 -6.860 1.00 20.36 239 MET B O 1
ATOM 7254 N N . LYS B 1 240 ? 6.089 -34.470 -8.919 1.00 21.02 240 LYS B N 1
ATOM 7255 C CA . LYS B 1 240 ? 6.818 -35.745 -9.076 1.00 21.95 240 LYS B CA 1
ATOM 7256 C C . LYS B 1 240 ? 7.837 -35.991 -7.954 1.00 26.42 240 LYS B C 1
ATOM 7257 O O . LYS B 1 240 ? 8.507 -35.052 -7.530 1.00 25.45 240 LYS B O 1
#

Solvent-accessible surface area: 21124 Å² total; per-residue (Å²): 234,57,72,82,4,17,0,0,0,23,6,52,12,31,4,0,0,57,60,77,92,24,61,27,19,0,0,5,0,35,0,1,89,50,0,17,117,59,25,132,116,21,81,32,100,51,46,37,9,60,29,90,36,0,29,65,4,3,87,82,49,143,10,23,2,0,0,10,12,1,21,112,36,90,68,23,35,114,117,9,38,27,5,42,8,2,0,27,2,48,25,0,0,0,0,40,117,97,22,103,2,139,57,54,89,51,0,17,47,34,26,1,10,2,37,56,49,34,36,8,11,78,60,2,91,78,8,14,82,113,49,124,147,81,90,5,52,46,56,111,22,62,22,63,12,37,38,5,0,50,15,2,26,100,57,98,43,51,0,8,2,25,15,53,11,0,0,76,23,7,25,125,110,88,47,13,112,58,6,65,40,30,93,18,101,61,154,76,102,37,19,2,32,5,0,0,0,110,104,43,58,115,1,42,60,46,3,30,67,24,0,44,117,5,49,140,90,35,30,0,65,97,16,0,117,142,46,8,63,17,62,78,36,3,65,73,177,50,39,86,96,4,24,0,0,0,25,7,61,12,34,4,0,0,51,62,49,101,25,59,31,16,0,0,4,0,40,0,1,89,68,0,17,92,63,24,118,119,28,90,23,56,58,60,19,12,61,30,87,33,0,31,66,4,5,91,81,51,139,10,24,1,0,0,10,12,1,20,120,37,68,67,23,36,113,117,9,40,27,4,25,7,2,0,25,1,45,24,0,0,0,0,35,125,106,26,112,2,140,54,64,95,53,0,17,44,44,25,1,16,1,35,52,51,34,35,9,11,74,62,2,84,72,8,15,129,116,51,63,160,82,93,6,51,43,52,115,23,55,13,63,13,38,39,6,0,53,23,2,23,98,58,79,53,49,0,9,2,26,15,42,4,0,0,60,24,8,23,100,111,90,57,12,78,65,8,66,48,31,91,17,133,56,123,74,99,41,18,2,34,5,0,0,3,112,110,42,59,107,0,40,60,48,2,33,64,45,0,91,41,3,39,91,102,35,30,0,47,78,21,0,122,144,37,8,68,20,68,54,35,2,66,125,156,46,3,110

InterPro domains:
  IPR001638 Solute-binding protein family 3/N-terminal domain of MltF [PF00497] (33-256)
  IPR001638 Solute-binding protein family 3/N-terminal domain of MltF [SM00062] (31-258)

Sequence (477 aa):
MDKTVTLATVGTTNPFSYEKKGKLTGYDIEVAKEVFKASDKYDVKKYQKTEWTSIFSGLDSDKYQIGANNISYTKERANKYLYSNPTASNPLVLVVPKDSDIKSYNDIAGHSSTQVVQGNTTVPMLQKFNKNHENNQVKLNFTSSEDLAHQIRRNVSDGKYDFKIFEKISAETIIKEQGLDNLKVIDLPSDQKPYVYFIFAQDQKDLQKFVNKRLKKLYENGTLEKLSKKYLGGSYLPDKKDMKTVTLATVGTTNPFSYEKKGKLTGYDIEVAKEVFKASDKYDVKYQKTEWTSIFSGLDSDKYQIGANNISYTKERANKYLYSNPTASNPLVLVVPKDSDIKSYNDIAGHHSTQVVQGNTTVPMLQKFNKNHENNQVKLNFTSEDLAHQIRRNVSDGKYDFKIFEKISAETIIKEQGLDNLKVVIDLPSDQKPYVYFIFAQDQKDLQKFVNKRLKKLYENGTLEKLSKKYLGGSYLPDKKDMK

Radius of gyration: 24.34 Å; Cα contacts (8 Å, |Δi|>4): 913; chains: 2; bounding box: 35×67×62 Å

CATH classification: 3.40.190.10 (+1 more: 3.40.190.10)

Foldseek 3Di:
DAAEAEEEEQQQQPQQWHDDVRDIHHLQVVLVVLLCVPDPHYDYDYDHDAPVCNVVCLQVVVHFKYTYQAWDDPVVVVFWAWAQFQFFWAKKKKFFPPDPDAADLSLFQFEAEDEPPDPVVVVLVVSCVVVVVGHYHYHYDRDGDLVRSVCRLVPVGGIYMDTDLRSVVSCVVVVSVRMDIHGYDDPDGGTGTMIGRHPPVVVSVSSNVSSLVCVVVCNSQVSCCVRSVHRGGDDPVSD/DEAEEEEAQQQFQQWHDDVRHTHHLVRVLVCLLPVPDPPYDYDYYHDAPVCNVVCLQVVVHFKYTYQAWDDPVVVVFWPWAQFLFFWFKKKKFFPPDPCAAPLSQFQWEAEDEPPHPVVVVQVVVCVVVVPRHYHYDYDRDGDLVRNVCRLVVVGGIDMDTPQRSVVSCVVVVSPRMDIGTDDDPDRGTGTMIGRPPPPVVSVSSLVSSLVCVVVCNSQVSCCVGSVHRGGDDNVSSD